Protein AF-A0AAF0PVW4-F1 (afdb_monomer)

Sequence (500 aa):
MEEKDDIAKDVTELIGNTPMVYLNKTVKGCAAQIAAKLETMEPCASVKDRIAYSMIKDAEDKGLITPGKSILLEVTSGNTGIGLAFVAAARGYKLVIVMPSSYSLERRIVLKALGAELYITDPAKGLDGLLQKAQEILDRTPNSHFFRQFENPANPKIHYETTGPEIWNCTGGKVDIFIAGIGTGGTVTGAGRFLKEKNPEIKVYGIEPAENAILNGGKLGPHKIQGIGAGFIPAVLDQSILDGVLQVSSDEAIEMTKLLALKEGLLVGISSGAAAAAAIQVAKKPENAGKLIAVIFPSFGERYLSTVLFDSIREELIGNTPMVYLNKIVEGCAAQIAAKLEYMQPSASVKDRIAYSMIKDAEDKGLITPGKSVLLDVTSGNTGIGLAFIAAARGYKLMIVMPSSYSLERRIVLKALGAELYITDPAKGSDGVLQKVQEILDRTPNCHFLHQFENLANPKIHYETTGPEIWKSTRGKVDIFIAGIGTGGTVTGAGRRIQK

Mean predicted aligned error: 7.69 Å

Structure (mmCIF, N/CA/C/O backbone):
data_AF-A0AAF0PVW4-F1
#
_entry.id   AF-A0AAF0PVW4-F1
#
loop_
_atom_site.group_PDB
_atom_site.id
_atom_site.type_symbol
_atom_site.label_atom_id
_atom_site.label_alt_id
_atom_site.label_comp_id
_atom_site.label_asym_id
_atom_site.label_entity_id
_atom_site.label_seq_id
_atom_site.pdbx_PDB_ins_code
_atom_site.Cartn_x
_atom_site.Cartn_y
_atom_site.Cartn_z
_atom_site.occupancy
_atom_site.B_iso_or_equiv
_atom_site.auth_seq_id
_atom_site.auth_comp_id
_atom_site.auth_asym_id
_atom_site.auth_atom_id
_atom_site.pdbx_PDB_model_num
ATOM 1 N N . MET A 1 1 ? -35.252 -29.754 5.146 1.00 48.16 1 MET A N 1
ATOM 2 C CA . MET A 1 1 ? -34.112 -28.864 4.863 1.00 48.16 1 MET A CA 1
ATOM 3 C C . MET A 1 1 ? -33.188 -29.675 3.991 1.00 48.16 1 MET A C 1
ATOM 5 O O . MET A 1 1 ? -32.652 -30.649 4.495 1.00 48.16 1 MET A O 1
ATOM 9 N N . GLU A 1 2 ? -33.122 -29.393 2.692 1.00 46.44 2 GLU A N 1
ATOM 10 C CA . GLU A 1 2 ? -32.058 -29.981 1.872 1.00 46.44 2 GLU A CA 1
ATOM 11 C C . GLU A 1 2 ? -30.725 -29.515 2.465 1.00 46.44 2 GLU A C 1
ATOM 13 O O . GLU A 1 2 ? -30.554 -28.319 2.716 1.00 46.44 2 GLU A O 1
ATOM 18 N N . GLU A 1 3 ? -29.841 -30.462 2.786 1.00 56.12 3 GLU A N 1
ATOM 19 C CA . GLU A 1 3 ? -28.469 -30.180 3.201 1.00 56.12 3 GLU A CA 1
ATOM 20 C C . GLU A 1 3 ? -27.805 -29.389 2.075 1.00 56.12 3 GLU A C 1
ATOM 22 O O . GLU A 1 3 ? -27.509 -29.916 1.004 1.00 56.12 3 GLU A O 1
ATOM 27 N N . LYS A 1 4 ? -27.657 -28.082 2.283 1.00 63.22 4 LYS A N 1
ATOM 28 C CA . LYS A 1 4 ? -26.935 -27.223 1.357 1.00 63.22 4 LYS A CA 1
ATOM 29 C C . LYS A 1 4 ? -25.453 -27.490 1.598 1.00 63.22 4 LYS A C 1
ATOM 31 O O . LYS A 1 4 ? -24.971 -27.227 2.696 1.00 63.22 4 LYS A O 1
ATOM 36 N N . ASP A 1 5 ? -24.781 -28.054 0.602 1.00 77.31 5 ASP A N 1
ATOM 37 C CA . ASP A 1 5 ? -23.330 -28.243 0.607 1.00 77.31 5 ASP A CA 1
ATOM 38 C C . ASP A 1 5 ? -22.642 -26.895 0.912 1.00 77.31 5 ASP A C 1
ATOM 40 O O . ASP A 1 5 ? -22.935 -25.894 0.253 1.00 77.31 5 ASP A O 1
ATOM 44 N N . ASP A 1 6 ? -21.799 -26.853 1.949 1.00 85.94 6 ASP A N 1
ATOM 45 C CA . ASP A 1 6 ? -21.099 -25.642 2.429 1.00 85.94 6 ASP A CA 1
ATOM 46 C C . ASP A 1 6 ? -19.768 -25.417 1.679 1.00 85.94 6 ASP A C 1
ATOM 48 O O . ASP A 1 6 ? -18.916 -24.619 2.071 1.00 85.94 6 ASP A O 1
ATOM 52 N N . ILE A 1 7 ? -19.561 -26.158 0.587 1.00 91.56 7 ILE A N 1
ATOM 53 C CA . ILE A 1 7 ? -18.400 -26.047 -0.291 1.00 91.56 7 ILE A CA 1
ATOM 54 C C . ILE A 1 7 ? -18.704 -25.041 -1.408 1.00 91.56 7 ILE A C 1
ATOM 56 O O . ILE A 1 7 ? -19.622 -25.225 -2.209 1.00 91.56 7 ILE A O 1
ATOM 60 N N . ALA A 1 8 ? -17.891 -23.986 -1.490 1.00 94.19 8 ALA A N 1
ATOM 61 C CA . ALA A 1 8 ? -17.968 -22.994 -2.561 1.00 94.19 8 ALA A CA 1
ATOM 62 C C . ALA A 1 8 ? -17.687 -23.635 -3.934 1.00 94.19 8 ALA A C 1
ATOM 64 O O . ALA A 1 8 ? -16.726 -24.393 -4.091 1.00 94.19 8 ALA A O 1
ATOM 65 N N . LYS A 1 9 ? -18.490 -23.296 -4.948 1.00 93.62 9 LYS A N 1
ATOM 66 C CA . LYS A 1 9 ? -18.364 -23.844 -6.313 1.00 93.62 9 LYS A CA 1
ATOM 67 C C . LYS A 1 9 ? -17.103 -23.375 -7.024 1.00 93.62 9 LYS A C 1
ATOM 69 O O . LYS A 1 9 ? -16.521 -24.113 -7.816 1.00 93.62 9 LYS A O 1
ATOM 74 N N . ASP A 1 10 ? -16.709 -22.136 -6.762 1.00 95.12 10 ASP A N 1
ATOM 75 C CA . ASP A 1 10 ? -15.475 -21.535 -7.244 1.00 95.12 10 ASP A CA 1
ATOM 76 C C . ASP A 1 10 ? -15.001 -20.429 -6.285 1.00 95.12 10 ASP A C 1
ATOM 78 O O . ASP A 1 10 ? -15.661 -20.088 -5.302 1.00 95.12 10 ASP A O 1
ATOM 82 N N . VAL A 1 11 ? -13.832 -19.854 -6.575 1.00 97.00 11 VAL A N 1
ATOM 83 C CA . VAL A 1 11 ? -13.199 -18.819 -5.741 1.00 97.00 11 VAL A CA 1
ATOM 84 C C . VAL A 1 11 ? -14.038 -17.542 -5.602 1.00 97.00 11 VAL A C 1
ATOM 86 O O . VAL A 1 11 ? -13.854 -16.794 -4.646 1.00 97.00 11 VAL A O 1
ATOM 89 N N . THR A 1 12 ? -14.961 -17.264 -6.527 1.00 97.25 12 THR A N 1
ATOM 90 C CA . THR A 1 12 ? -15.791 -16.054 -6.485 1.00 97.25 12 THR A CA 1
ATOM 91 C C . THR A 1 12 ? -16.881 -16.123 -5.418 1.00 97.25 12 THR A C 1
ATOM 93 O O . THR A 1 12 ? -17.290 -15.079 -4.916 1.00 97.25 12 THR A O 1
ATOM 96 N N . GLU A 1 13 ? -17.289 -17.325 -4.997 1.00 96.75 13 GLU A N 1
ATOM 97 C CA . GLU A 1 13 ? -18.210 -17.522 -3.865 1.00 96.75 13 GLU A CA 1
ATOM 98 C C . GLU A 1 13 ? -17.529 -17.314 -2.495 1.00 96.75 13 GLU A C 1
ATOM 100 O O . GLU A 1 13 ? -18.218 -17.182 -1.486 1.00 96.75 13 GLU A O 1
ATOM 105 N N . LEU A 1 14 ? -16.192 -17.219 -2.452 1.00 97.50 14 LEU A N 1
ATOM 106 C CA . LEU A 1 14 ? -15.420 -16.892 -1.242 1.00 97.50 14 LEU A CA 1
ATOM 107 C C . LEU A 1 14 ? -15.272 -15.378 -1.006 1.00 97.50 14 LEU A C 1
ATOM 109 O O . LEU A 1 14 ? -14.662 -14.971 -0.020 1.00 97.50 14 LEU A O 1
ATOM 113 N N . ILE A 1 15 ? -15.772 -14.545 -1.923 1.00 98.69 15 ILE A N 1
ATOM 114 C CA . ILE A 1 15 ? -15.684 -13.085 -1.826 1.00 98.69 15 ILE A CA 1
ATOM 115 C C . ILE A 1 15 ? -16.695 -12.574 -0.800 1.00 98.69 15 ILE A C 1
ATOM 117 O O . ILE A 1 15 ? -17.881 -12.904 -0.839 1.00 98.69 15 ILE A O 1
ATOM 121 N N . GLY A 1 16 ? -16.243 -11.677 0.065 1.00 98.25 16 GLY A N 1
ATOM 122 C CA . GLY A 1 16 ? -17.046 -11.084 1.117 1.00 98.25 16 GLY A CA 1
ATOM 123 C C . GLY A 1 16 ? -17.152 -11.937 2.372 1.00 98.25 16 GLY A C 1
ATOM 124 O O . GLY A 1 16 ? -16.291 -12.760 2.659 1.00 98.25 16 GLY A O 1
ATOM 125 N N . ASN A 1 17 ? -18.169 -11.658 3.197 1.00 97.69 17 ASN A N 1
ATOM 126 C CA . ASN A 1 17 ? -18.320 -12.261 4.530 1.00 97.69 17 ASN A CA 1
ATOM 127 C C . ASN A 1 17 ? -17.049 -12.168 5.397 1.00 97.69 17 ASN A C 1
ATOM 129 O O . ASN A 1 17 ? -16.787 -13.014 6.252 1.00 97.69 17 ASN A O 1
ATOM 133 N N . THR A 1 18 ? -16.253 -11.116 5.194 1.00 98.62 18 THR A N 1
ATOM 134 C CA . THR A 1 18 ? -14.984 -10.935 5.900 1.00 98.62 18 THR A CA 1
ATOM 135 C C . THR A 1 18 ? -15.221 -10.700 7.397 1.00 98.62 18 THR A C 1
ATOM 137 O O . THR A 1 18 ? -16.237 -10.117 7.787 1.00 98.62 18 THR A O 1
ATOM 140 N N . PRO A 1 19 ? -14.310 -11.109 8.287 1.00 98.44 19 PRO A N 1
ATOM 141 C CA . PRO A 1 19 ? -14.515 -10.919 9.716 1.00 98.44 19 PRO A CA 1
ATOM 142 C C . PRO A 1 19 ? -14.354 -9.452 10.142 1.00 98.44 19 PRO A C 1
ATOM 144 O O . PRO A 1 19 ? -13.760 -8.621 9.446 1.00 98.44 19 PRO A O 1
ATOM 147 N N . MET A 1 20 ? -14.862 -9.148 11.337 1.00 98.81 20 MET A N 1
ATOM 148 C CA . MET A 1 20 ? -14.534 -7.927 12.071 1.00 98.81 20 MET A CA 1
ATOM 149 C C . MET A 1 20 ? -13.738 -8.266 13.329 1.00 98.81 20 MET A C 1
ATOM 151 O O . MET A 1 20 ? -13.981 -9.292 13.962 1.00 98.81 20 MET A O 1
ATOM 155 N N . VAL A 1 21 ? -12.813 -7.390 13.715 1.00 98.69 21 VAL A N 1
ATOM 156 C CA . VAL A 1 21 ? -12.017 -7.544 14.939 1.00 98.69 21 VAL A CA 1
ATOM 157 C C . VAL A 1 21 ? -11.934 -6.226 15.699 1.00 98.69 21 VAL A C 1
ATOM 159 O O . VAL A 1 21 ? -11.750 -5.169 15.098 1.00 98.69 21 VAL A O 1
ATOM 162 N N . TYR A 1 22 ? -12.059 -6.271 17.024 1.00 98.75 22 TYR A N 1
ATOM 163 C CA . TYR A 1 22 ? -11.809 -5.098 17.860 1.00 98.75 22 TYR A CA 1
ATOM 164 C C . TYR A 1 22 ? -10.319 -4.759 17.889 1.00 98.75 22 TYR A C 1
ATOM 166 O O . TYR A 1 22 ? -9.479 -5.645 18.050 1.00 98.75 22 TYR A O 1
ATOM 174 N N . LEU A 1 23 ? -9.998 -3.470 17.790 1.00 98.12 23 LEU A N 1
ATOM 175 C CA . LEU A 1 23 ? -8.666 -2.968 18.119 1.00 98.12 23 LEU A CA 1
ATOM 176 C C . LEU A 1 23 ? -8.565 -2.797 19.638 1.00 98.12 23 LEU A C 1
ATOM 178 O O . LEU A 1 23 ? -9.507 -2.309 20.260 1.00 98.12 23 LEU A O 1
ATOM 182 N N . ASN A 1 24 ? -7.436 -3.178 20.241 1.00 96.31 24 ASN A N 1
ATOM 183 C CA . ASN A 1 24 ? -7.300 -3.220 21.701 1.00 96.31 24 ASN A CA 1
ATOM 184 C C . ASN A 1 24 ? -6.168 -2.325 22.218 1.00 96.31 24 ASN A C 1
ATOM 186 O O . ASN A 1 24 ? -6.385 -1.394 22.994 1.00 96.31 24 ASN A O 1
ATOM 190 N N . LYS A 1 25 ? -4.927 -2.594 21.807 1.00 93.50 25 LYS A N 1
ATOM 191 C CA . LYS A 1 25 ? -3.727 -1.944 22.363 1.00 93.50 25 LYS A CA 1
ATOM 192 C C . LYS A 1 25 ? -3.421 -0.597 21.708 1.00 93.50 25 LYS A C 1
ATOM 194 O O . LYS A 1 25 ? -2.857 0.287 22.352 1.00 93.50 25 LYS A O 1
ATOM 199 N N . THR A 1 26 ? -3.762 -0.439 20.436 1.00 92.56 26 THR A N 1
ATOM 200 C CA . THR A 1 26 ? -3.590 0.793 19.649 1.00 92.56 26 THR A CA 1
ATOM 201 C C . THR A 1 26 ? -4.604 1.870 20.027 1.00 92.56 26 THR A C 1
ATOM 203 O O . THR A 1 26 ? -4.312 3.052 19.877 1.00 92.56 26 THR A O 1
ATOM 206 N N . VAL A 1 27 ? -5.743 1.479 20.605 1.00 94.50 27 VAL A N 1
ATOM 207 C CA . VAL A 1 27 ? -6.848 2.380 20.973 1.00 94.50 27 VAL A CA 1
ATOM 208 C C . VAL A 1 27 ? -6.885 2.734 22.462 1.00 94.50 27 VAL A C 1
ATOM 210 O O . VAL A 1 27 ? -7.862 3.311 22.938 1.00 94.50 27 VAL A O 1
ATOM 213 N N . LYS A 1 28 ? -5.829 2.425 23.228 1.00 90.38 28 LYS A N 1
ATOM 214 C CA . LYS A 1 28 ? -5.763 2.762 24.659 1.00 90.38 28 LYS A CA 1
ATOM 215 C C . LYS A 1 28 ? -5.989 4.268 24.865 1.00 90.38 28 LYS A C 1
ATOM 217 O O . LYS A 1 28 ? -5.256 5.088 24.317 1.00 90.38 28 LYS A O 1
ATOM 222 N N . GLY A 1 29 ? -6.985 4.617 25.681 1.00 91.56 29 GLY A N 1
ATOM 223 C CA . GLY A 1 29 ? -7.382 6.005 25.945 1.00 91.56 29 GLY A CA 1
ATOM 224 C C . GLY A 1 29 ? -8.456 6.563 25.003 1.00 91.56 29 GLY A C 1
ATOM 225 O O . GLY A 1 29 ? -8.789 7.738 25.115 1.00 91.56 29 GLY A O 1
ATOM 226 N N . CYS A 1 30 ? -9.003 5.756 24.091 1.00 96.12 30 CYS A N 1
ATOM 227 C CA . CYS A 1 30 ? -10.203 6.124 23.341 1.00 96.12 30 CYS A CA 1
ATOM 228 C C . CYS A 1 30 ? -11.457 5.984 24.215 1.00 96.12 30 CYS A C 1
ATOM 230 O O . CYS A 1 30 ? -11.536 5.096 25.063 1.00 96.12 30 CYS A O 1
ATOM 232 N N . ALA A 1 31 ? -12.435 6.857 23.982 1.00 95.38 31 ALA A N 1
ATOM 233 C CA . ALA A 1 31 ? -13.737 6.826 24.639 1.00 95.38 31 ALA A CA 1
ATOM 234 C C . ALA A 1 31 ? -14.726 5.882 23.923 1.00 95.38 31 ALA A C 1
ATOM 236 O O . ALA A 1 31 ? -15.637 5.349 24.558 1.00 95.38 31 ALA A O 1
ATOM 237 N N . ALA A 1 32 ? -14.533 5.661 22.618 1.00 98.00 32 ALA A N 1
ATOM 238 C CA . ALA A 1 32 ? -15.310 4.740 21.788 1.00 98.00 32 ALA A CA 1
ATOM 239 C C . ALA A 1 32 ? -14.560 3.422 21.524 1.00 98.00 32 ALA A C 1
ATOM 241 O O . ALA A 1 32 ? -13.326 3.389 21.484 1.00 98.00 32 ALA A O 1
ATOM 242 N N . GLN A 1 33 ? -15.311 2.349 21.269 1.00 98.44 33 GLN A N 1
ATOM 243 C CA . GLN A 1 33 ? -14.775 1.090 20.751 1.00 98.44 33 GLN A CA 1
ATOM 244 C C . GLN A 1 33 ? -14.543 1.192 19.240 1.00 98.44 33 GLN A C 1
ATOM 246 O O . GLN A 1 33 ? -15.315 1.834 18.530 1.00 98.44 33 GLN A O 1
ATOM 251 N N . ILE A 1 34 ? -13.501 0.528 18.735 1.00 98.81 34 ILE A N 1
ATOM 252 C CA . ILE A 1 34 ? -13.192 0.484 17.301 1.00 98.81 34 ILE A CA 1
ATOM 253 C C . ILE A 1 34 ? -13.131 -0.972 16.846 1.00 98.81 34 ILE A C 1
ATOM 255 O O . ILE A 1 34 ? -12.345 -1.754 17.382 1.00 98.81 34 ILE A O 1
ATOM 259 N N . ALA A 1 35 ? -13.932 -1.318 15.842 1.00 98.81 35 ALA A N 1
ATOM 260 C CA . ALA A 1 35 ? -13.930 -2.616 15.184 1.00 98.81 35 ALA A CA 1
ATOM 261 C C . ALA A 1 35 ? -13.524 -2.465 13.711 1.00 98.81 35 ALA A C 1
ATOM 263 O O . ALA A 1 35 ? -14.158 -1.747 12.936 1.00 98.81 35 ALA A O 1
ATOM 264 N N . ALA A 1 36 ? -12.455 -3.151 13.317 1.00 98.81 36 ALA A N 1
ATOM 265 C CA . ALA A 1 36 ? -11.952 -3.161 11.954 1.00 98.81 36 ALA A CA 1
ATOM 266 C C . ALA A 1 36 ? -12.635 -4.258 11.129 1.00 98.81 36 ALA A C 1
ATOM 268 O O . ALA A 1 36 ? -12.636 -5.420 11.528 1.00 98.81 36 ALA A O 1
ATOM 269 N N . LYS A 1 37 ? -13.178 -3.898 9.966 1.00 98.94 37 LYS A N 1
ATOM 270 C CA . LYS A 1 37 ? -13.676 -4.812 8.932 1.00 98.94 37 LYS A CA 1
ATOM 271 C C . LYS A 1 37 ? -12.512 -5.250 8.045 1.00 98.94 37 LYS A C 1
ATOM 273 O O . LYS A 1 37 ? -11.917 -4.420 7.349 1.00 98.94 37 LYS A O 1
ATOM 278 N N . LEU A 1 38 ? -12.164 -6.535 8.108 1.00 98.75 38 LEU A N 1
ATOM 279 C CA . LEU A 1 38 ? -10.924 -7.079 7.554 1.00 98.75 38 LEU A CA 1
ATOM 280 C C . LEU A 1 38 ? -11.071 -7.496 6.089 1.00 98.75 38 LEU A C 1
ATOM 282 O O . LEU A 1 38 ? -10.969 -8.668 5.738 1.00 98.75 38 LEU A O 1
ATOM 286 N N . GLU A 1 39 ? -11.191 -6.511 5.203 1.00 98.88 39 GLU A N 1
ATOM 287 C CA . GLU A 1 39 ? -11.110 -6.725 3.747 1.00 98.88 39 GLU A CA 1
ATOM 288 C C . GLU A 1 39 ? -9.719 -7.212 3.294 1.00 98.88 39 GLU A C 1
ATOM 290 O O . GLU A 1 39 ? -9.500 -7.562 2.138 1.00 98.88 39 GLU A O 1
ATOM 295 N N . THR A 1 40 ? -8.759 -7.263 4.218 1.00 96.81 40 THR A N 1
ATOM 296 C CA . THR A 1 40 ? -7.476 -7.951 4.056 1.00 96.81 40 THR A CA 1
ATOM 297 C C . THR A 1 40 ? -7.621 -9.466 3.910 1.00 96.81 40 THR A C 1
ATOM 299 O O . THR A 1 40 ? -6.674 -10.096 3.456 1.00 96.81 40 THR A O 1
ATOM 302 N N . MET A 1 41 ? -8.758 -10.035 4.323 1.00 98.06 41 MET A N 1
ATOM 303 C CA . MET A 1 41 ? -9.053 -11.474 4.298 1.00 98.06 41 MET A CA 1
ATOM 304 C C . MET A 1 41 ? -9.965 -11.890 3.136 1.00 98.06 41 MET A C 1
ATOM 306 O O . MET A 1 41 ? -10.454 -13.012 3.119 1.00 98.06 41 MET A O 1
ATOM 310 N N . GLU A 1 42 ? -10.186 -11.001 2.168 1.00 98.75 42 GLU A N 1
ATOM 311 C CA . GLU A 1 42 ? -10.743 -11.390 0.868 1.00 98.75 42 GLU A CA 1
ATOM 312 C C . GLU A 1 42 ? -9.817 -12.411 0.157 1.00 98.75 42 GLU A C 1
ATOM 314 O O . GLU A 1 42 ? -8.621 -12.459 0.474 1.00 98.75 42 GLU A O 1
ATOM 319 N N . PRO A 1 43 ? -10.301 -13.209 -0.817 1.00 97.81 43 PRO A N 1
ATOM 320 C CA . PRO A 1 43 ? -9.519 -14.283 -1.451 1.00 97.81 43 PRO A CA 1
ATOM 321 C C . PRO A 1 43 ? -8.185 -13.831 -2.065 1.00 97.81 43 PRO A C 1
ATOM 323 O O . PRO A 1 43 ? -7.164 -14.507 -1.954 1.00 97.81 43 PRO A O 1
ATOM 326 N N . CYS A 1 44 ? -8.178 -12.656 -2.687 1.00 97.19 44 CYS A N 1
ATOM 327 C CA . CYS A 1 44 ? -7.009 -11.946 -3.191 1.00 97.19 44 CYS A CA 1
ATOM 328 C C . CYS A 1 44 ? -6.673 -10.731 -2.312 1.00 97.19 44 CYS A C 1
ATOM 330 O O . CYS A 1 44 ? -6.113 -9.734 -2.782 1.00 97.19 44 CYS A O 1
ATOM 332 N N . ALA A 1 45 ? -6.931 -10.836 -1.010 1.00 97.88 45 ALA A N 1
ATOM 333 C CA . ALA A 1 45 ? -6.385 -10.011 0.060 1.00 97.88 45 ALA A CA 1
ATOM 334 C C . ALA A 1 45 ? -6.658 -8.498 -0.052 1.00 97.88 45 ALA A C 1
ATOM 336 O O . ALA A 1 45 ? -5.845 -7.673 0.397 1.00 97.88 45 ALA A O 1
ATOM 337 N N . SER A 1 46 ? -7.775 -8.105 -0.677 1.00 98.62 46 SER A N 1
ATOM 338 C CA . SER A 1 46 ? -8.239 -6.717 -0.652 1.00 98.62 46 SER A CA 1
ATOM 339 C C . SER A 1 46 ? -9.726 -6.533 -0.948 1.00 98.62 46 SER A C 1
ATOM 341 O O . SER A 1 46 ? -10.302 -7.261 -1.746 1.00 98.62 46 SER A O 1
ATOM 343 N N . VAL A 1 47 ? -10.276 -5.405 -0.488 1.00 98.75 47 VAL A N 1
ATOM 344 C CA . VAL A 1 47 ? -11.651 -4.925 -0.754 1.00 98.75 47 VAL A CA 1
ATOM 345 C C . VAL A 1 47 ? -12.035 -4.882 -2.241 1.00 98.75 47 VAL A C 1
ATOM 347 O O . VAL A 1 47 ? -13.207 -4.777 -2.595 1.00 98.75 47 VAL A O 1
ATOM 350 N N . LYS A 1 48 ? -11.047 -4.888 -3.144 1.00 98.62 48 LYS A N 1
ATOM 351 C CA . LYS A 1 48 ? -11.282 -4.783 -4.586 1.00 98.62 48 LYS A CA 1
ATOM 352 C C . LYS A 1 48 ? -11.802 -6.071 -5.213 1.00 98.62 48 LYS A C 1
ATOM 354 O O . LYS A 1 48 ? -12.355 -5.996 -6.306 1.00 98.62 48 LYS A O 1
ATOM 359 N N . ASP A 1 49 ? -11.709 -7.189 -4.508 1.00 98.81 49 ASP A N 1
ATOM 360 C CA . ASP A 1 49 ? -12.253 -8.472 -4.946 1.00 98.81 49 ASP A CA 1
ATOM 361 C C . ASP A 1 49 ? -13.773 -8.364 -5.134 1.00 98.81 49 ASP A C 1
ATOM 363 O O . ASP A 1 49 ? -14.304 -8.757 -6.173 1.00 98.81 49 ASP A O 1
ATOM 367 N N . ARG A 1 50 ? -14.448 -7.665 -4.209 1.00 98.81 50 ARG A N 1
ATOM 368 C CA . ARG A 1 50 ? -15.883 -7.355 -4.284 1.00 98.81 50 ARG A CA 1
ATOM 369 C C . ARG A 1 50 ? -16.266 -6.610 -5.553 1.00 98.81 50 ARG A C 1
ATOM 371 O O . ARG A 1 50 ? -17.206 -7.003 -6.236 1.00 98.81 50 ARG A O 1
ATOM 378 N N . ILE A 1 51 ? -15.553 -5.526 -5.869 1.00 98.62 51 ILE A N 1
ATOM 379 C CA . ILE A 1 51 ? -15.929 -4.669 -7.002 1.00 98.62 51 ILE A CA 1
ATOM 380 C C . ILE A 1 51 ? -15.537 -5.300 -8.335 1.00 98.62 51 ILE A C 1
ATOM 382 O O . ILE A 1 51 ? -16.214 -5.095 -9.333 1.00 98.62 51 ILE A O 1
ATOM 386 N N . ALA A 1 52 ? -14.454 -6.079 -8.365 1.00 98.69 52 ALA A N 1
ATOM 387 C CA . ALA A 1 52 ? -14.083 -6.837 -9.549 1.00 98.69 52 ALA A CA 1
ATOM 388 C C . ALA A 1 52 ? -15.174 -7.852 -9.899 1.00 98.69 52 ALA A C 1
ATOM 390 O O . ALA A 1 52 ? -15.645 -7.886 -11.036 1.00 98.69 52 ALA A O 1
ATOM 391 N N . TYR A 1 53 ? -15.623 -8.611 -8.897 1.00 98.81 53 TYR A N 1
ATOM 392 C CA . TYR A 1 53 ? -16.741 -9.530 -9.035 1.00 98.81 53 TYR A CA 1
ATOM 393 C C . TYR A 1 53 ? -18.022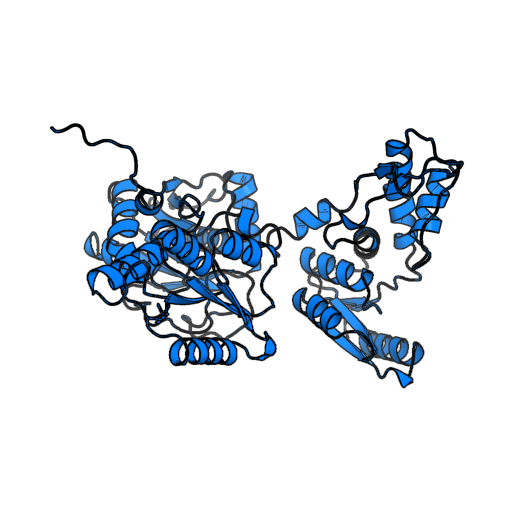 -8.820 -9.462 1.00 98.81 53 TYR A C 1
ATOM 395 O O . TYR A 1 53 ? -18.647 -9.225 -10.440 1.00 98.81 53 TYR A O 1
ATOM 403 N N . SER A 1 54 ? -18.403 -7.742 -8.772 1.00 98.81 54 SER A N 1
ATOM 404 C CA . SER A 1 54 ? -19.679 -7.081 -9.033 1.00 98.81 54 SER A CA 1
ATOM 405 C C . SER A 1 54 ? -19.737 -6.408 -10.397 1.00 98.81 54 SER A C 1
ATOM 407 O O . SER A 1 54 ? -20.772 -6.481 -11.048 1.00 98.81 54 SER A O 1
ATOM 409 N N . MET A 1 55 ? -18.646 -5.792 -10.862 1.00 98.81 55 M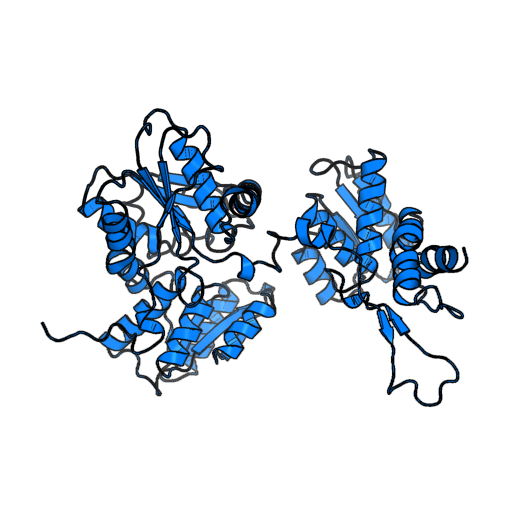ET A N 1
ATOM 410 C CA . MET A 1 55 ? -18.598 -5.167 -12.185 1.00 98.81 55 MET A CA 1
ATOM 411 C C . MET A 1 55 ? -18.669 -6.210 -13.307 1.00 98.81 55 MET A C 1
ATOM 413 O O . MET A 1 55 ? -19.378 -5.985 -14.286 1.00 98.81 55 MET A O 1
ATOM 417 N N . ILE A 1 56 ? -17.985 -7.354 -13.161 1.00 98.81 56 ILE A N 1
ATOM 418 C CA . ILE A 1 56 ? -18.081 -8.467 -14.120 1.00 98.81 56 ILE A CA 1
ATOM 419 C C . ILE A 1 56 ? -19.499 -9.041 -14.109 1.00 98.81 56 ILE A C 1
ATOM 421 O O . ILE A 1 56 ? -20.133 -9.115 -15.158 1.00 98.81 56 ILE A O 1
ATOM 425 N N . LYS A 1 57 ? -20.032 -9.372 -12.929 1.00 98.56 57 LYS A N 1
ATOM 426 C CA . LYS A 1 57 ? -21.372 -9.947 -12.795 1.00 98.56 57 LYS A CA 1
ATOM 427 C C . LYS A 1 57 ? -22.460 -9.011 -13.335 1.00 98.56 57 LYS A C 1
ATOM 429 O O . LYS A 1 57 ? -23.343 -9.458 -14.053 1.00 98.56 57 LYS A O 1
ATOM 434 N N . ASP A 1 58 ? -22.399 -7.717 -13.027 1.00 98.69 58 ASP A N 1
ATOM 435 C CA . ASP A 1 58 ? -23.367 -6.732 -13.528 1.00 98.69 58 ASP A CA 1
ATOM 436 C C . ASP A 1 58 ? -23.327 -6.622 -15.062 1.00 98.69 58 ASP A C 1
ATOM 438 O O . ASP A 1 58 ? -24.374 -6.543 -15.705 1.00 98.69 58 ASP A O 1
ATOM 442 N N . ALA A 1 59 ? -22.136 -6.670 -15.663 1.00 98.62 59 ALA A N 1
ATOM 443 C CA . ALA A 1 59 ? -21.989 -6.673 -17.114 1.00 98.62 59 ALA A CA 1
ATOM 444 C C . ALA A 1 59 ? -22.491 -7.984 -17.756 1.00 98.62 59 ALA A C 1
ATOM 446 O O . ALA A 1 59 ? -23.071 -7.937 -18.842 1.00 98.62 59 ALA A O 1
ATOM 447 N N . GLU A 1 60 ? -22.314 -9.132 -17.094 1.00 98.50 60 GLU A N 1
ATOM 448 C CA . GLU A 1 60 ? -22.875 -10.427 -17.512 1.00 98.50 60 GLU A CA 1
ATOM 449 C C . GLU A 1 60 ? -24.401 -10.435 -17.451 1.00 98.50 60 GLU A C 1
ATOM 451 O O . GLU A 1 60 ? -25.051 -10.768 -18.440 1.00 98.50 60 GLU A O 1
ATOM 456 N N . ASP A 1 61 ? -24.975 -10.011 -16.323 1.00 98.31 61 ASP A N 1
ATOM 457 C CA . ASP A 1 61 ? -26.424 -9.961 -16.107 1.00 98.31 61 ASP A CA 1
ATOM 458 C C . ASP A 1 61 ? -27.112 -9.049 -17.147 1.00 98.31 61 ASP A C 1
ATOM 460 O O . ASP A 1 61 ? -28.250 -9.294 -17.548 1.00 98.31 61 ASP A O 1
ATOM 464 N N . LYS A 1 62 ? -26.413 -8.006 -17.618 1.00 98.38 62 LYS A N 1
ATOM 465 C CA . LYS A 1 62 ? -26.873 -7.089 -18.678 1.00 98.38 62 LYS A CA 1
ATOM 466 C C . LYS A 1 62 ? -26.573 -7.577 -20.101 1.00 98.38 62 LYS A C 1
ATOM 468 O O . LYS A 1 62 ? -26.915 -6.882 -21.057 1.00 98.38 62 LYS A O 1
ATOM 473 N N . GLY A 1 63 ? -25.909 -8.722 -20.265 1.00 98.00 63 GLY A N 1
ATOM 474 C CA . GLY A 1 63 ? -25.510 -9.265 -21.566 1.00 98.00 63 GLY A CA 1
ATOM 475 C C . GLY A 1 63 ? -24.448 -8.439 -22.305 1.00 98.00 63 GLY A C 1
ATOM 476 O O . GLY A 1 63 ? -24.308 -8.571 -23.520 1.00 98.00 63 GLY A O 1
ATOM 477 N N . LEU A 1 64 ? -23.709 -7.572 -21.602 1.00 98.12 64 LEU A N 1
ATOM 478 C CA . LEU A 1 64 ? -22.667 -6.711 -22.182 1.00 98.12 64 LEU A CA 1
ATOM 479 C C . LEU A 1 64 ? -21.360 -7.468 -22.430 1.00 98.12 64 LEU A C 1
ATOM 481 O O . LEU A 1 64 ? -20.577 -7.083 -23.301 1.00 98.12 64 LEU A O 1
ATOM 485 N N . ILE A 1 65 ? -21.119 -8.524 -21.653 1.00 98.62 65 ILE A N 1
ATOM 486 C CA . ILE A 1 65 ? -19.958 -9.399 -21.789 1.00 98.62 65 ILE A CA 1
ATOM 487 C C . ILE A 1 65 ? -20.373 -10.869 -21.796 1.00 98.62 65 ILE A C 1
ATOM 489 O O . ILE A 1 65 ? -21.432 -11.242 -21.298 1.00 98.62 65 ILE A O 1
ATOM 493 N N . THR A 1 66 ? -19.544 -11.713 -22.406 1.00 98.38 66 THR A N 1
ATOM 494 C CA . THR A 1 66 ? -19.760 -13.162 -22.468 1.00 98.38 66 THR A CA 1
ATOM 495 C C . THR A 1 66 ? -18.426 -13.897 -22.311 1.00 98.38 66 THR A C 1
ATOM 497 O O . THR A 1 66 ? -17.471 -13.535 -23.017 1.00 98.38 66 THR A O 1
ATOM 500 N N . PRO A 1 67 ? -18.337 -14.931 -21.449 1.00 98.00 67 PRO A N 1
ATOM 501 C CA . PRO A 1 67 ? -17.124 -15.732 -21.289 1.00 98.00 67 PRO A CA 1
ATOM 502 C C . PRO A 1 67 ? -16.627 -16.304 -22.619 1.00 98.00 67 PRO A C 1
ATOM 504 O O . PRO A 1 67 ? -17.419 -16.621 -23.508 1.00 98.00 67 PRO A O 1
ATOM 507 N N . GLY A 1 68 ? -15.309 -16.406 -22.793 1.00 97.12 68 GLY A N 1
ATOM 508 C CA . GLY A 1 68 ? -14.687 -16.901 -24.029 1.00 97.12 68 GLY A CA 1
ATOM 509 C C . GLY A 1 68 ? -14.813 -15.989 -25.262 1.00 97.12 68 GLY A C 1
ATOM 510 O O . GLY A 1 68 ? -14.153 -16.251 -26.268 1.00 97.12 68 GLY A O 1
ATOM 511 N N . LYS A 1 69 ? -15.607 -14.908 -25.201 1.00 97.62 69 LYS A N 1
ATOM 512 C CA . LYS A 1 69 ? -15.810 -13.955 -26.307 1.00 97.62 69 LYS A CA 1
ATOM 513 C C . LYS A 1 69 ? -15.318 -12.551 -25.971 1.00 97.62 69 LYS A C 1
ATOM 515 O O . LYS A 1 69 ? -14.610 -11.946 -26.774 1.00 97.62 69 LYS A O 1
ATOM 520 N N . SER A 1 70 ? -15.728 -12.017 -24.825 1.00 98.38 70 SER A N 1
ATOM 521 C CA . SER A 1 70 ? -15.407 -10.646 -24.436 1.00 98.38 70 SER A CA 1
ATOM 522 C C . SER A 1 70 ? -13.994 -10.525 -23.880 1.00 98.38 70 SER A C 1
ATOM 524 O O . SER A 1 70 ? -13.476 -11.443 -23.241 1.00 98.38 70 SER A O 1
ATOM 526 N N . ILE A 1 71 ? -13.385 -9.363 -24.102 1.00 98.38 71 ILE A N 1
ATOM 527 C CA . ILE A 1 71 ? -12.073 -9.012 -23.556 1.00 98.38 71 ILE A CA 1
ATOM 528 C C . ILE A 1 71 ? -12.273 -7.892 -22.543 1.00 98.38 71 ILE A C 1
ATOM 530 O O . ILE A 1 71 ? -12.773 -6.817 -22.859 1.00 98.38 71 ILE A O 1
ATOM 534 N N . LEU A 1 72 ? -11.899 -8.145 -21.301 1.00 98.62 72 LEU A N 1
ATOM 535 C CA . LEU A 1 72 ? -12.050 -7.185 -20.223 1.00 98.62 72 LEU A CA 1
ATOM 536 C C . LEU A 1 72 ? -10.901 -6.181 -20.255 1.00 98.62 72 LEU A C 1
ATOM 538 O O . LEU A 1 72 ? -9.760 -6.559 -20.510 1.00 98.62 72 LEU A O 1
ATOM 542 N N . LEU A 1 73 ? -11.189 -4.914 -19.977 1.00 98.31 73 LEU A N 1
ATOM 543 C CA . LEU A 1 73 ? -10.202 -3.842 -19.941 1.00 98.31 73 LEU A CA 1
ATOM 544 C C . LEU A 1 73 ? -10.380 -3.000 -18.677 1.00 98.31 73 LEU A C 1
ATOM 546 O O . LEU A 1 73 ? -11.498 -2.631 -18.317 1.00 98.31 73 LEU A O 1
ATOM 550 N N . GLU A 1 74 ? -9.271 -2.646 -18.033 1.00 97.69 74 GLU A N 1
ATOM 551 C CA . GLU A 1 74 ? -9.249 -1.623 -16.985 1.00 97.69 74 GLU A CA 1
ATOM 552 C C . GLU A 1 74 ? -7.913 -0.862 -16.978 1.00 97.69 74 GLU A C 1
ATOM 554 O O . GLU A 1 74 ? -6.846 -1.411 -17.275 1.00 97.69 74 GLU A O 1
ATOM 559 N N . VAL A 1 75 ? -7.978 0.419 -16.611 1.00 94.94 75 VAL A N 1
ATOM 560 C CA . VAL A 1 75 ? -6.810 1.256 -16.339 1.00 94.94 75 VAL A CA 1
ATOM 561 C C . VAL A 1 75 ? -6.575 1.220 -14.842 1.00 94.94 75 VAL A C 1
ATOM 563 O O . VAL A 1 75 ? -7.243 1.890 -14.052 1.00 94.94 75 VAL A O 1
ATOM 566 N N . THR A 1 76 ? -5.631 0.391 -14.419 1.00 91.31 76 THR A N 1
ATOM 567 C CA . THR A 1 76 ? -5.329 0.260 -13.002 1.00 91.31 76 THR A CA 1
ATOM 568 C C . THR A 1 76 ? -3.980 -0.389 -12.779 1.00 91.31 76 THR A C 1
ATOM 570 O O . THR A 1 76 ? -3.441 -1.131 -13.590 1.00 91.31 76 THR A O 1
ATOM 573 N N . SER A 1 77 ? -3.438 -0.101 -11.617 1.00 73.19 77 SER A N 1
ATOM 574 C CA . SER A 1 77 ? -2.098 -0.469 -11.200 1.00 73.19 77 SER A CA 1
ATOM 575 C C . SER A 1 77 ? -2.053 -0.962 -9.753 1.00 73.19 77 SER A C 1
ATOM 577 O O . SER A 1 77 ? -0.986 -1.235 -9.200 1.00 73.19 77 SER A O 1
ATOM 579 N N . GLY A 1 78 ? -3.228 -1.046 -9.124 1.00 88.25 78 GLY A N 1
ATOM 580 C CA . GLY A 1 78 ? -3.409 -1.447 -7.740 1.00 88.25 78 GLY A CA 1
ATOM 581 C C . GLY A 1 78 ? -4.301 -2.675 -7.618 1.00 88.25 78 GLY A C 1
ATOM 582 O O . GLY A 1 78 ? -4.409 -3.502 -8.520 1.00 88.25 78 GLY A O 1
ATOM 583 N N . ASN A 1 79 ? -4.969 -2.766 -6.475 1.00 96.75 79 ASN A N 1
ATOM 584 C CA . ASN A 1 79 ? -5.757 -3.930 -6.084 1.00 96.75 79 ASN A CA 1
ATOM 585 C C . ASN A 1 79 ? -6.914 -4.260 -7.047 1.00 96.75 79 ASN A C 1
ATOM 587 O O . ASN A 1 79 ? -7.248 -5.429 -7.187 1.00 96.75 79 ASN A O 1
ATOM 591 N N . THR A 1 80 ? -7.478 -3.277 -7.760 1.00 97.44 80 THR A N 1
ATOM 592 C CA . THR A 1 80 ? -8.550 -3.516 -8.746 1.00 97.44 80 THR A CA 1
ATOM 593 C C . THR A 1 80 ? -8.091 -4.412 -9.890 1.00 97.44 80 THR A C 1
ATOM 595 O O . THR A 1 80 ? -8.844 -5.277 -10.315 1.00 97.44 80 THR A O 1
ATOM 598 N N . GLY A 1 81 ? -6.847 -4.261 -10.355 1.00 96.88 81 GLY A N 1
ATOM 599 C CA . GLY A 1 81 ? -6.316 -5.109 -11.422 1.00 96.88 81 GLY A CA 1
ATOM 600 C C . GLY A 1 81 ? -6.185 -6.561 -10.978 1.00 96.88 81 GLY A C 1
ATOM 601 O O . GLY A 1 81 ? -6.533 -7.459 -11.732 1.00 96.88 81 GLY A O 1
ATOM 602 N N . ILE A 1 82 ? -5.720 -6.786 -9.744 1.00 97.38 82 ILE A N 1
ATOM 603 C CA . ILE A 1 82 ? -5.582 -8.133 -9.168 1.00 97.38 82 ILE A CA 1
ATOM 604 C C . ILE A 1 82 ? -6.965 -8.761 -8.986 1.00 97.38 82 ILE A C 1
ATOM 606 O O . ILE A 1 82 ? -7.169 -9.893 -9.417 1.00 97.38 82 ILE A O 1
ATOM 610 N N . GLY A 1 83 ? -7.912 -7.997 -8.429 1.00 98.38 83 GLY A N 1
ATOM 611 C CA . GLY A 1 83 ? -9.307 -8.407 -8.288 1.00 98.38 83 GLY A CA 1
ATOM 612 C C . GLY A 1 83 ? -9.912 -8.844 -9.624 1.00 98.38 83 GLY A C 1
ATOM 613 O O . GLY A 1 83 ? -10.439 -9.944 -9.751 1.00 98.38 83 GLY A O 1
ATOM 614 N N . LEU A 1 84 ? -9.782 -8.006 -10.656 1.00 98.69 84 LEU A N 1
ATOM 615 C CA . LEU A 1 84 ? -10.276 -8.329 -11.995 1.00 98.69 84 LEU A CA 1
ATOM 616 C C . LEU A 1 84 ? -9.568 -9.551 -12.581 1.00 98.69 84 LEU A C 1
ATOM 618 O O . LEU A 1 84 ? -10.226 -10.365 -13.215 1.00 98.69 84 LEU A O 1
ATOM 622 N N . ALA A 1 85 ? -8.258 -9.700 -12.369 1.00 98.38 85 ALA A N 1
ATOM 623 C CA . ALA A 1 85 ? -7.484 -10.798 -12.940 1.00 98.38 85 ALA A CA 1
ATOM 624 C C . ALA A 1 85 ? -7.916 -12.163 -12.401 1.00 98.38 85 ALA A C 1
ATOM 626 O O . ALA A 1 85 ? -8.125 -13.076 -13.196 1.00 98.38 85 ALA A O 1
ATOM 627 N N . PHE A 1 86 ? -8.112 -12.310 -11.086 1.00 98.19 86 PHE A N 1
ATOM 628 C CA . PHE A 1 86 ? -8.520 -13.608 -10.542 1.00 98.19 86 PHE A CA 1
ATOM 629 C C . PHE A 1 86 ? -9.972 -13.953 -10.901 1.00 98.19 86 PHE A C 1
ATOM 631 O O . PHE A 1 86 ? -10.250 -15.102 -11.239 1.00 98.19 86 PHE A O 1
ATOM 638 N N . VAL A 1 87 ? -10.887 -12.971 -10.895 1.00 98.62 87 VAL A N 1
ATOM 639 C CA . VAL A 1 87 ? -12.284 -13.204 -11.300 1.00 98.62 87 VAL A CA 1
ATOM 640 C C . VAL A 1 87 ? -12.364 -13.517 -12.795 1.00 98.62 87 VAL A C 1
ATOM 642 O O . VAL A 1 87 ? -13.073 -14.441 -13.186 1.00 98.62 87 VAL A O 1
ATOM 645 N N . ALA A 1 88 ? -11.609 -12.803 -13.637 1.00 98.56 88 ALA A N 1
ATOM 646 C CA . ALA A 1 88 ? -11.533 -13.074 -15.071 1.00 98.56 88 ALA A CA 1
ATOM 647 C C . ALA A 1 88 ? -11.010 -14.488 -15.349 1.00 98.56 88 ALA A C 1
ATOM 649 O O . ALA A 1 88 ? -11.608 -15.205 -16.149 1.00 98.56 88 ALA A O 1
ATOM 650 N N . ALA A 1 89 ? -9.950 -14.911 -14.653 1.00 98.12 89 ALA A N 1
ATOM 651 C CA . ALA A 1 89 ? -9.413 -16.262 -14.765 1.00 98.12 89 ALA A CA 1
ATOM 652 C C . ALA A 1 89 ? -10.446 -17.324 -14.354 1.00 98.12 89 ALA A C 1
ATOM 654 O O . ALA A 1 89 ? -10.663 -18.279 -15.097 1.00 98.12 89 ALA A O 1
ATOM 655 N N . ALA A 1 90 ? -11.129 -17.130 -13.219 1.00 97.50 90 ALA A N 1
ATOM 656 C CA . ALA A 1 90 ? -12.157 -18.051 -12.731 1.00 97.50 90 ALA A CA 1
ATOM 657 C C . ALA A 1 90 ? -13.372 -18.146 -13.671 1.00 97.50 90 ALA A C 1
ATOM 659 O O . ALA A 1 90 ? -13.946 -19.220 -13.828 1.00 97.50 90 ALA A O 1
ATOM 660 N N . ARG A 1 91 ? -13.746 -17.038 -14.324 1.00 97.31 91 ARG A N 1
ATOM 661 C CA . ARG A 1 91 ? -14.925 -16.952 -15.204 1.00 97.31 91 ARG A CA 1
ATOM 662 C C . ARG A 1 91 ? -14.624 -17.107 -16.696 1.00 97.31 91 ARG A C 1
ATOM 664 O O . ARG A 1 91 ? -15.529 -16.972 -17.510 1.00 97.31 91 ARG A O 1
ATOM 671 N N . GLY A 1 92 ? -13.381 -17.399 -17.081 1.00 97.12 92 GLY A N 1
ATOM 672 C CA . GLY A 1 92 ? -13.020 -17.661 -18.480 1.00 97.12 92 GLY A CA 1
ATOM 673 C C . GLY A 1 92 ? -12.992 -16.418 -19.380 1.00 97.12 92 GLY A C 1
ATOM 674 O O . GLY A 1 92 ? -13.342 -16.496 -20.562 1.00 97.12 92 GLY A O 1
ATOM 675 N N . TYR A 1 93 ? -12.569 -15.273 -18.845 1.00 98.62 93 TYR A N 1
ATOM 676 C CA . TYR A 1 93 ? -12.340 -14.047 -19.609 1.00 98.62 93 TYR A CA 1
ATOM 677 C C . TYR A 1 93 ? -10.859 -13.787 -19.852 1.00 98.62 93 TYR A C 1
ATOM 679 O O . TYR A 1 93 ? -10.011 -14.018 -18.992 1.00 98.62 93 TYR A O 1
ATOM 687 N N . LYS A 1 94 ? -10.557 -13.185 -21.003 1.00 98.31 94 LYS A N 1
ATOM 688 C CA . LYS A 1 94 ? -9.280 -12.493 -21.190 1.00 98.31 94 LYS A CA 1
ATOM 689 C C . LYS A 1 94 ? -9.357 -11.130 -20.520 1.00 98.31 94 LYS A C 1
ATOM 691 O O . LYS A 1 94 ? -10.358 -10.432 -20.670 1.00 98.31 94 LYS A O 1
ATOM 696 N N . LEU A 1 95 ? -8.290 -10.739 -19.833 1.00 98.50 95 LEU A N 1
ATOM 697 C CA . LEU A 1 95 ? -8.179 -9.436 -19.191 1.00 98.50 95 LEU A CA 1
ATOM 698 C C . LEU A 1 95 ? -6.957 -8.690 -19.706 1.00 98.50 95 LEU A C 1
ATOM 700 O O . LEU A 1 95 ? -5.851 -9.225 -19.721 1.00 98.50 95 LEU A O 1
ATOM 704 N N . VAL A 1 96 ? -7.169 -7.425 -20.040 1.00 98.00 96 VAL A N 1
ATOM 705 C CA . VAL A 1 96 ? -6.146 -6.459 -20.402 1.00 98.00 96 VAL A CA 1
ATOM 706 C C . VAL A 1 96 ? -6.078 -5.383 -19.321 1.00 98.00 96 VAL A C 1
ATOM 708 O O . VAL A 1 96 ? -7.078 -4.746 -18.993 1.00 98.00 96 VAL A O 1
ATOM 711 N N . ILE A 1 97 ? -4.884 -5.151 -18.782 1.00 97.62 97 ILE A N 1
ATOM 712 C CA . ILE A 1 97 ? -4.616 -4.076 -17.827 1.00 97.62 97 ILE A CA 1
ATOM 713 C C . ILE A 1 97 ? -3.644 -3.075 -18.440 1.00 97.62 97 ILE A C 1
ATOM 715 O O . ILE A 1 97 ? -2.548 -3.432 -18.884 1.00 97.62 97 ILE A O 1
ATOM 719 N N . VAL A 1 98 ? -4.029 -1.801 -18.408 1.00 96.44 98 VAL A N 1
ATOM 720 C CA . VAL A 1 98 ? -3.168 -0.681 -18.799 1.00 96.44 98 VAL A CA 1
ATOM 721 C C . VAL A 1 98 ? -2.601 -0.028 -17.539 1.00 96.44 98 VAL A C 1
ATOM 723 O O . VAL A 1 98 ? -3.351 0.408 -16.665 1.00 96.44 98 VAL A O 1
ATOM 726 N N . MET A 1 99 ? -1.273 0.049 -17.442 1.00 92.81 99 MET A N 1
ATOM 727 C CA . MET A 1 99 ? -0.568 0.644 -16.299 1.00 92.81 99 MET A CA 1
ATOM 728 C C . MET A 1 99 ? 0.739 1.318 -16.743 1.00 92.81 99 MET A C 1
ATOM 730 O O . MET A 1 99 ? 1.321 0.899 -17.741 1.00 92.81 99 MET A O 1
ATOM 734 N N . PRO A 1 100 ? 1.270 2.309 -16.012 1.00 85.75 100 PRO A N 1
ATOM 735 C CA . PRO A 1 100 ? 2.573 2.881 -16.331 1.00 85.75 100 PRO A CA 1
ATOM 736 C C . PRO A 1 100 ? 3.729 1.990 -15.844 1.00 85.75 100 PRO A C 1
ATOM 738 O O . PRO A 1 100 ? 3.574 1.165 -14.939 1.00 85.75 100 PRO A O 1
ATOM 741 N N . SER A 1 101 ? 4.921 2.166 -16.420 1.00 81.56 101 SER A N 1
ATOM 742 C CA . SER A 1 101 ? 6.113 1.359 -16.090 1.00 81.56 101 SER A CA 1
ATOM 743 C C . SER A 1 101 ? 6.650 1.563 -14.669 1.00 81.56 101 SER A C 1
ATOM 745 O O . SER A 1 101 ? 7.397 0.717 -14.177 1.00 81.56 101 SER A O 1
ATOM 747 N N . SER A 1 102 ? 6.235 2.639 -13.993 1.00 74.56 102 SER A N 1
ATOM 748 C CA . SER A 1 102 ? 6.632 2.996 -12.626 1.00 74.56 102 SER A CA 1
ATOM 749 C C . SER A 1 102 ? 6.124 2.030 -11.552 1.00 74.56 102 SER A C 1
ATOM 751 O O . SER A 1 102 ? 6.588 2.085 -10.414 1.00 74.56 102 SER A O 1
ATOM 753 N N . TYR A 1 103 ? 5.186 1.137 -11.878 1.00 75.00 103 TYR A N 1
ATOM 754 C CA . TYR A 1 103 ? 4.705 0.135 -10.929 1.00 75.00 103 TYR A CA 1
ATOM 755 C C . TYR A 1 103 ? 5.694 -1.013 -10.729 1.00 75.00 103 TYR A C 1
ATOM 757 O O . TYR A 1 103 ? 6.536 -1.307 -11.580 1.00 75.00 103 TYR A O 1
ATOM 765 N N . SER A 1 104 ? 5.594 -1.659 -9.567 1.00 80.31 104 SER A N 1
ATOM 766 C CA . SER A 1 104 ? 6.566 -2.659 -9.132 1.00 80.31 104 SER A CA 1
ATOM 767 C C . SER A 1 104 ? 6.503 -3.939 -9.972 1.00 80.31 104 SER A C 1
ATOM 769 O O . SER A 1 104 ? 5.474 -4.275 -10.571 1.00 80.31 104 SER A O 1
ATOM 771 N N . LEU A 1 105 ? 7.623 -4.663 -10.020 1.00 84.75 105 LEU A N 1
ATOM 772 C CA . LEU A 1 105 ? 7.707 -5.925 -10.747 1.00 84.75 105 LEU A CA 1
ATOM 773 C C . LEU A 1 105 ? 6.793 -6.986 -10.122 1.00 84.75 105 LEU A C 1
ATOM 775 O O . LEU A 1 105 ? 6.127 -7.708 -10.857 1.00 84.75 105 LEU A O 1
ATOM 779 N N . GLU A 1 106 ? 6.694 -7.026 -8.793 1.00 86.25 106 GLU A N 1
ATOM 780 C CA . GLU A 1 106 ? 5.865 -7.985 -8.055 1.00 86.25 106 GLU A CA 1
ATOM 781 C C . GLU A 1 106 ? 4.395 -7.880 -8.476 1.00 86.25 106 GLU A C 1
ATOM 783 O O . GLU A 1 106 ? 3.755 -8.891 -8.753 1.00 86.25 106 GLU A O 1
ATOM 788 N N . ARG A 1 107 ? 3.868 -6.655 -8.629 1.00 88.00 107 ARG A N 1
ATOM 789 C CA . ARG A 1 107 ? 2.486 -6.443 -9.094 1.00 88.00 107 ARG A CA 1
ATOM 790 C C . ARG A 1 107 ? 2.268 -6.955 -10.513 1.00 88.00 107 ARG A C 1
ATOM 792 O O . ARG A 1 107 ? 1.252 -7.593 -10.782 1.00 88.00 107 ARG A O 1
ATOM 799 N N . ARG A 1 108 ? 3.221 -6.710 -11.417 1.00 90.19 108 ARG A N 1
ATOM 800 C CA . ARG A 1 108 ? 3.151 -7.223 -12.794 1.00 90.19 108 ARG A CA 1
ATOM 801 C C . ARG A 1 108 ? 3.212 -8.748 -12.834 1.00 90.19 108 ARG A C 1
ATOM 803 O O . ARG A 1 108 ? 2.479 -9.345 -13.615 1.00 90.19 108 ARG A O 1
ATOM 810 N N . ILE A 1 109 ? 4.049 -9.361 -11.993 1.00 90.00 109 ILE A N 1
ATOM 811 C CA . ILE A 1 109 ? 4.155 -10.821 -11.874 1.00 90.00 109 ILE A CA 1
ATOM 812 C C . ILE A 1 109 ? 2.823 -11.412 -11.418 1.00 90.00 109 ILE A C 1
ATOM 814 O O . ILE A 1 109 ? 2.334 -12.322 -12.074 1.00 90.00 109 ILE A O 1
ATOM 818 N N . VAL A 1 110 ? 2.204 -10.873 -10.361 1.00 93.50 110 VAL A N 1
ATOM 819 C CA . VAL A 1 110 ? 0.908 -11.370 -9.862 1.00 93.50 110 VAL A CA 1
ATOM 820 C C . VAL A 1 110 ? -0.168 -11.297 -10.947 1.00 93.50 110 VAL A C 1
ATOM 822 O O . VAL A 1 110 ? -0.865 -12.277 -11.190 1.00 93.50 110 VAL A O 1
ATOM 825 N N . LEU A 1 111 ? -0.271 -10.171 -11.657 1.00 95.19 111 LEU A N 1
ATOM 826 C CA . LEU A 1 111 ? -1.245 -10.022 -12.742 1.00 95.19 111 LEU A CA 1
ATOM 827 C C . LEU A 1 111 ? -0.990 -11.007 -13.891 1.00 95.19 111 LEU A C 1
ATOM 829 O O . LEU A 1 111 ? -1.924 -11.634 -14.382 1.00 95.19 111 LEU A O 1
ATOM 833 N N . LYS A 1 112 ? 0.274 -11.182 -14.294 1.00 93.88 112 LYS A N 1
ATOM 834 C CA . LYS A 1 112 ? 0.664 -12.153 -15.326 1.00 93.88 112 LYS A CA 1
ATOM 835 C C . LYS A 1 112 ? 0.410 -13.597 -14.896 1.00 93.88 112 LYS A C 1
ATOM 837 O O . LYS A 1 112 ? -0.017 -14.391 -15.726 1.00 93.88 112 LYS A O 1
ATOM 842 N N . ALA A 1 113 ? 0.643 -13.931 -13.627 1.00 93.88 113 ALA A N 1
ATOM 843 C CA . ALA A 1 113 ? 0.371 -15.255 -13.069 1.00 93.88 113 ALA A CA 1
ATOM 844 C C . ALA A 1 113 ? -1.129 -15.593 -13.098 1.00 93.88 113 ALA A C 1
ATOM 846 O O . ALA A 1 113 ? -1.491 -16.743 -13.315 1.00 93.88 113 ALA A O 1
ATOM 847 N N . LEU A 1 114 ? -1.990 -14.580 -12.965 1.00 96.69 114 LEU A N 1
ATOM 848 C CA . LEU A 1 114 ? -3.444 -14.686 -13.131 1.00 96.69 114 LEU A CA 1
ATOM 849 C C . LEU A 1 114 ? -3.900 -14.571 -14.601 1.00 96.69 114 LEU A C 1
ATOM 851 O O . LEU A 1 114 ? -5.085 -14.416 -14.873 1.00 96.69 114 LEU A O 1
ATOM 855 N N . GLY A 1 115 ? -2.973 -14.628 -15.563 1.00 95.75 115 GLY A N 1
ATOM 856 C CA . GLY A 1 115 ? -3.286 -14.647 -16.993 1.00 95.75 115 GLY A CA 1
ATOM 857 C C . GLY A 1 115 ? -3.611 -13.286 -17.614 1.00 95.75 115 GLY A C 1
ATOM 858 O O . GLY A 1 115 ? -4.012 -13.241 -18.775 1.00 95.75 115 GLY A O 1
ATOM 859 N N . ALA A 1 116 ? -3.421 -12.172 -16.898 1.00 97.44 116 ALA A N 1
ATOM 860 C CA . ALA A 1 116 ? -3.689 -10.848 -17.450 1.00 97.44 116 ALA A CA 1
ATOM 861 C C . ALA A 1 116 ? -2.635 -10.425 -18.491 1.00 97.44 116 ALA A C 1
ATOM 863 O O . ALA A 1 116 ? -1.415 -10.559 -18.311 1.00 97.44 116 ALA A O 1
ATOM 864 N N . GLU A 1 117 ? -3.103 -9.825 -19.578 1.00 96.81 117 GLU A N 1
ATOM 865 C CA . GLU A 1 117 ? -2.274 -9.113 -20.538 1.00 96.81 117 GLU A CA 1
ATOM 866 C C . GLU A 1 117 ? -1.991 -7.700 -20.023 1.00 96.81 117 GLU A C 1
ATOM 868 O O . GLU A 1 117 ? -2.881 -7.007 -19.535 1.00 96.81 117 GLU A O 1
ATOM 873 N N . LEU A 1 118 ? -0.731 -7.267 -20.102 1.00 95.00 118 LEU A N 1
ATOM 874 C CA . LEU A 1 118 ? -0.295 -5.988 -19.548 1.00 95.00 118 LEU A CA 1
ATOM 875 C C . LEU A 1 118 ? 0.191 -5.079 -20.669 1.00 95.00 118 LEU A C 1
ATOM 877 O O . LEU A 1 118 ? 1.130 -5.438 -21.381 1.00 95.00 118 LEU A O 1
ATOM 881 N N . TYR A 1 119 ? -0.386 -3.884 -20.758 1.00 94.19 119 TYR A N 1
ATOM 882 C CA . TYR A 1 119 ? 0.146 -2.797 -21.572 1.00 94.19 119 TYR A CA 1
ATOM 883 C C . TYR A 1 119 ? 0.804 -1.769 -20.669 1.00 94.19 119 TYR A C 1
ATOM 885 O O . TYR A 1 119 ? 0.155 -1.136 -19.835 1.00 94.19 119 TYR A O 1
ATOM 893 N N . ILE A 1 120 ? 2.113 -1.622 -20.854 1.00 89.88 120 ILE A N 1
ATOM 894 C CA . ILE A 1 120 ? 2.937 -0.717 -20.066 1.00 89.88 120 ILE A CA 1
ATOM 895 C C . ILE A 1 120 ? 3.058 0.622 -20.794 1.00 89.88 120 ILE A C 1
ATOM 897 O O . ILE A 1 120 ? 3.525 0.669 -21.931 1.00 89.88 120 ILE A O 1
ATOM 901 N N . THR A 1 121 ? 2.641 1.707 -20.145 1.00 87.38 121 THR A N 1
ATOM 902 C CA . THR A 1 121 ? 2.767 3.074 -20.667 1.00 87.38 121 THR A CA 1
ATOM 903 C C . THR A 1 121 ? 3.957 3.810 -20.051 1.00 87.38 121 THR A C 1
ATOM 905 O O . THR A 1 121 ? 4.487 3.432 -19.003 1.00 87.38 121 THR A O 1
ATOM 908 N N . ASP A 1 122 ? 4.393 4.875 -20.722 1.00 82.38 122 ASP A N 1
ATOM 909 C CA . ASP A 1 122 ? 5.404 5.793 -20.201 1.00 82.38 122 ASP A CA 1
ATOM 910 C C . ASP A 1 122 ? 4.815 6.622 -19.039 1.00 82.38 122 ASP A C 1
ATOM 912 O O . ASP A 1 122 ? 3.830 7.338 -19.258 1.00 82.38 122 ASP A O 1
ATOM 916 N N . PRO A 1 123 ? 5.398 6.571 -17.823 1.00 77.75 123 PRO A N 1
ATOM 917 C CA . PRO A 1 123 ? 4.956 7.363 -16.680 1.00 77.75 123 PRO A CA 1
ATOM 918 C C . PRO A 1 123 ? 4.892 8.870 -16.958 1.00 77.75 123 PRO A C 1
ATOM 920 O O . PRO A 1 123 ? 4.061 9.553 -16.364 1.00 77.75 123 PRO A O 1
ATOM 923 N N . ALA A 1 124 ? 5.725 9.392 -17.867 1.00 79.75 124 ALA A N 1
ATOM 924 C CA . ALA A 1 124 ? 5.748 10.814 -18.211 1.00 79.75 124 ALA A CA 1
ATOM 925 C C . ALA A 1 124 ? 4.445 11.303 -18.867 1.00 79.75 124 ALA A C 1
ATOM 927 O O . ALA A 1 124 ? 4.160 12.497 -18.837 1.00 79.75 124 ALA A O 1
ATOM 928 N N . LYS A 1 125 ? 3.639 10.395 -19.435 1.00 79.31 125 LYS A N 1
ATOM 929 C CA . LYS A 1 125 ? 2.357 10.734 -20.073 1.00 79.31 125 LYS A CA 1
ATOM 930 C C . LYS A 1 125 ? 1.184 10.843 -19.093 1.00 79.31 125 LYS A C 1
ATOM 932 O O . LYS A 1 125 ? 0.084 11.192 -19.514 1.00 79.31 125 LYS A O 1
ATOM 937 N N . GLY A 1 126 ? 1.395 10.533 -17.812 1.00 81.75 126 GLY A N 1
ATOM 938 C CA . GLY A 1 126 ? 0.374 10.666 -16.772 1.00 81.75 126 GLY A CA 1
ATOM 939 C C . GLY A 1 126 ? -0.923 9.898 -17.061 1.00 81.75 126 GLY A C 1
ATOM 940 O O . GLY A 1 126 ? -0.924 8.865 -17.736 1.00 81.75 126 GLY A O 1
ATOM 941 N N . LEU A 1 127 ? -2.036 10.407 -16.522 1.00 83.25 127 LEU A N 1
ATOM 942 C CA . LEU A 1 127 ? -3.367 9.814 -16.682 1.00 83.25 127 LEU A CA 1
ATOM 943 C C . LEU A 1 127 ? -3.841 9.844 -18.143 1.00 83.25 127 LEU A C 1
ATOM 945 O O . LEU A 1 127 ? -4.374 8.847 -18.627 1.00 83.25 127 LEU A O 1
ATOM 949 N N . ASP A 1 128 ? -3.573 10.934 -18.861 1.00 86.56 128 ASP A N 1
ATOM 950 C CA . ASP A 1 128 ? -3.971 11.092 -20.263 1.00 86.56 128 ASP A CA 1
ATOM 951 C C . ASP A 1 128 ? -3.360 10.002 -21.146 1.00 86.56 128 ASP A C 1
ATOM 953 O O . ASP A 1 128 ? -4.052 9.392 -21.959 1.00 86.56 128 ASP A O 1
ATOM 957 N N . GLY A 1 129 ? -2.080 9.673 -20.935 1.00 88.69 129 GLY A N 1
ATOM 958 C CA . GLY A 1 129 ? -1.420 8.582 -21.651 1.00 88.69 129 GLY A CA 1
ATOM 959 C C . GLY A 1 129 ? -2.020 7.205 -21.371 1.00 88.69 129 GLY A C 1
ATOM 960 O O . GLY A 1 129 ? -2.039 6.352 -22.259 1.00 88.69 129 GLY A O 1
ATOM 961 N N . LEU A 1 130 ? -2.516 6.976 -20.152 1.00 90.50 130 LEU A N 1
ATOM 962 C CA . LEU A 1 130 ? -3.199 5.734 -19.791 1.00 90.50 130 LEU A CA 1
ATOM 963 C C . LEU A 1 130 ? -4.567 5.632 -20.468 1.00 90.50 130 LEU A C 1
ATOM 965 O O . LEU A 1 130 ? -4.871 4.602 -21.069 1.00 90.50 130 LEU A O 1
ATOM 969 N N . LEU A 1 131 ? -5.363 6.702 -20.406 1.00 90.38 131 LEU A N 1
ATOM 970 C CA . LEU A 1 131 ? -6.695 6.752 -21.010 1.00 90.38 131 LEU A CA 1
ATOM 971 C C . LEU A 1 131 ? -6.624 6.678 -22.536 1.00 90.38 131 LEU A C 1
ATOM 973 O O . LEU A 1 131 ? -7.365 5.906 -23.140 1.00 90.38 131 LEU A O 1
ATOM 977 N N . GLN A 1 132 ? -5.681 7.390 -23.158 1.00 93.25 132 GLN A N 1
ATOM 978 C CA . GLN A 1 132 ? -5.438 7.299 -24.596 1.00 93.25 132 GLN A CA 1
ATOM 979 C C . GLN A 1 132 ? -5.086 5.867 -25.007 1.00 93.25 132 GLN A C 1
ATOM 981 O O . GLN A 1 132 ? -5.610 5.365 -26.002 1.00 93.25 132 GLN A O 1
ATOM 986 N N . LYS A 1 133 ? -4.222 5.184 -24.239 1.00 94.50 133 LYS A N 1
ATOM 987 C CA . LYS A 1 133 ? -3.853 3.801 -24.551 1.00 94.50 133 LYS A CA 1
ATOM 988 C C . LYS A 1 133 ? -5.025 2.838 -24.374 1.00 94.50 133 LYS A C 1
ATOM 990 O O . LYS A 1 133 ? -5.188 1.939 -25.195 1.00 94.50 133 LYS A O 1
ATOM 995 N N . ALA A 1 134 ? -5.836 3.022 -23.335 1.00 95.00 134 ALA A N 1
ATOM 996 C CA . ALA A 1 134 ? -7.052 2.242 -23.141 1.00 95.00 134 ALA A CA 1
ATOM 997 C C . ALA A 1 134 ? -8.037 2.441 -24.301 1.00 95.00 134 ALA A C 1
ATOM 999 O O . ALA A 1 134 ? -8.544 1.456 -24.827 1.00 95.00 134 ALA A O 1
ATOM 1000 N N . GLN A 1 135 ? -8.235 3.681 -24.757 1.00 94.94 135 GLN A N 1
ATOM 1001 C CA . GLN A 1 135 ? -9.090 3.975 -25.907 1.00 94.94 135 GLN A CA 1
ATOM 1002 C C . GLN A 1 135 ? -8.560 3.332 -27.198 1.00 94.94 135 GLN A C 1
ATOM 1004 O O . GLN A 1 135 ? -9.321 2.682 -27.903 1.00 94.94 135 GLN A O 1
ATOM 1009 N N . GLU A 1 136 ? -7.250 3.401 -27.463 1.00 95.38 136 GLU A N 1
ATOM 1010 C CA . GLU A 1 136 ? -6.634 2.722 -28.616 1.00 95.38 136 GLU A CA 1
ATOM 1011 C C . GLU A 1 136 ? -6.886 1.204 -28.595 1.00 95.38 136 GLU A C 1
ATOM 1013 O O . GLU A 1 136 ? -7.131 0.593 -29.637 1.00 95.38 136 GLU A O 1
ATOM 1018 N N . ILE A 1 137 ? -6.811 0.583 -27.412 1.00 94.69 137 ILE A N 1
ATOM 1019 C CA . ILE A 1 137 ? -7.093 -0.847 -27.241 1.00 94.69 137 ILE A CA 1
ATOM 1020 C C . ILE A 1 137 ? -8.574 -1.125 -27.491 1.00 94.69 137 ILE A C 1
ATOM 1022 O O . ILE A 1 137 ? -8.875 -2.073 -28.214 1.00 94.69 137 ILE A O 1
ATOM 1026 N N . LEU A 1 138 ? -9.481 -0.306 -26.949 1.00 94.62 138 LEU A N 1
ATOM 1027 C CA . LEU A 1 138 ? -10.922 -0.438 -27.180 1.00 94.62 138 LEU A CA 1
ATOM 1028 C C . LEU A 1 138 ? -11.267 -0.371 -28.668 1.00 94.62 138 LEU A C 1
ATOM 1030 O O . LEU A 1 138 ? -11.937 -1.265 -29.180 1.00 94.62 138 LEU A O 1
ATOM 1034 N N . ASP A 1 139 ? -10.743 0.631 -29.373 1.00 95.81 139 ASP A N 1
ATOM 1035 C CA . ASP A 1 139 ? -11.040 0.868 -30.788 1.00 95.81 139 ASP A CA 1
ATOM 1036 C C . ASP A 1 139 ? -10.558 -0.281 -31.690 1.00 95.81 139 ASP A C 1
ATOM 1038 O O . ASP A 1 139 ? -11.134 -0.542 -32.746 1.00 95.81 139 ASP A O 1
ATOM 1042 N N . ARG A 1 140 ? -9.492 -0.984 -31.283 1.00 95.50 140 ARG A N 1
ATOM 1043 C CA . ARG A 1 140 ? -8.867 -2.069 -32.060 1.00 95.50 140 ARG A CA 1
ATOM 1044 C C . ARG A 1 140 ? -9.264 -3.474 -31.622 1.00 95.50 140 ARG A C 1
ATOM 1046 O O . ARG A 1 140 ? -8.903 -4.430 -32.306 1.00 95.50 140 ARG A O 1
ATOM 1053 N N . THR A 1 141 ? -9.969 -3.615 -30.503 1.00 93.94 141 THR A N 1
ATOM 1054 C CA . THR A 1 141 ? -10.278 -4.917 -29.900 1.00 93.94 141 THR A CA 1
ATOM 1055 C C . THR A 1 141 ? -11.790 -5.136 -29.891 1.00 93.94 141 THR A C 1
ATOM 1057 O O . THR A 1 141 ? -12.476 -4.659 -28.983 1.00 93.94 141 THR A O 1
ATOM 1060 N N . PRO A 1 142 ? -12.343 -5.867 -30.878 1.00 94.19 142 PRO A N 1
ATOM 1061 C CA . PRO A 1 142 ? -13.758 -6.219 -30.886 1.00 94.19 142 PRO A CA 1
ATOM 1062 C C . PRO A 1 142 ? -14.163 -6.967 -29.612 1.00 94.19 142 PRO A C 1
ATOM 1064 O O . PRO A 1 142 ? -13.393 -7.767 -29.082 1.00 94.19 142 PRO A O 1
ATOM 1067 N N . ASN A 1 143 ? -15.395 -6.748 -29.145 1.00 94.75 143 ASN A N 1
ATOM 1068 C CA . ASN A 1 143 ? -15.930 -7.317 -27.897 1.00 94.75 143 ASN A CA 1
ATOM 1069 C C . ASN A 1 143 ? -15.150 -6.919 -26.628 1.00 94.75 143 ASN A C 1
ATOM 1071 O O . ASN A 1 143 ? -15.261 -7.601 -25.605 1.00 94.75 143 ASN A O 1
ATOM 1075 N N . SER A 1 144 ? -14.357 -5.845 -26.676 1.00 96.94 144 SER A N 1
ATOM 1076 C CA . SER A 1 144 ? -13.719 -5.309 -25.478 1.00 96.94 144 SER A CA 1
ATOM 1077 C C . SER A 1 144 ? -14.714 -4.541 -24.601 1.00 96.94 144 SER A C 1
ATOM 1079 O O . SER A 1 144 ? -15.638 -3.898 -25.099 1.00 96.94 144 SER A O 1
ATOM 1081 N N . HIS A 1 145 ? -14.540 -4.620 -23.282 1.00 98.06 145 HIS A N 1
ATOM 1082 C CA . HIS A 1 145 ? -15.392 -3.941 -22.310 1.00 98.06 145 HIS A CA 1
ATOM 1083 C C . HIS A 1 145 ? -14.548 -3.239 -21.246 1.00 98.06 145 HIS A C 1
ATOM 1085 O O . HIS A 1 145 ? -13.772 -3.881 -20.541 1.00 98.06 145 HIS A O 1
ATOM 1091 N N . PHE A 1 146 ? -14.714 -1.920 -21.122 1.00 97.81 146 PHE A N 1
ATOM 1092 C CA . PHE A 1 146 ? -13.993 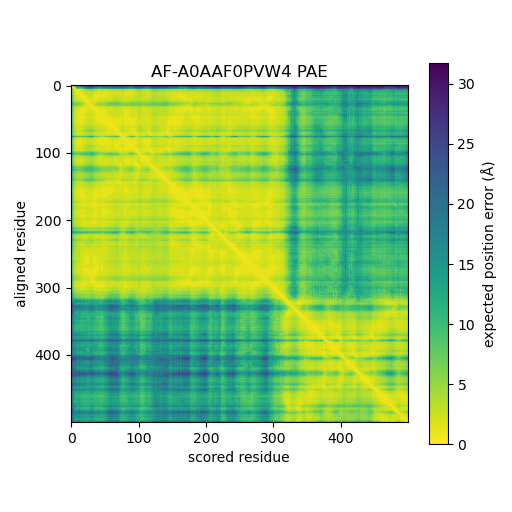-1.097 -20.151 1.00 97.81 146 PHE A CA 1
ATOM 1093 C C . PHE A 1 146 ? -14.851 -0.808 -18.921 1.00 97.81 146 PHE A C 1
ATOM 1095 O O . PHE A 1 146 ? -15.859 -0.107 -19.025 1.00 97.81 146 PHE A O 1
ATOM 1102 N N . PHE A 1 147 ? -14.423 -1.314 -17.761 1.00 97.25 147 PHE A N 1
ATOM 1103 C CA . PHE A 1 147 ? -15.219 -1.261 -16.531 1.00 97.25 147 PHE A CA 1
ATOM 1104 C C . PHE A 1 147 ? -15.340 0.120 -15.900 1.00 97.25 147 PHE A C 1
ATOM 1106 O O . PHE A 1 147 ? -16.389 0.397 -15.325 1.00 97.25 147 PHE A O 1
ATOM 1113 N N . ARG A 1 148 ? -14.309 0.970 -16.003 1.00 96.12 148 ARG A N 1
AT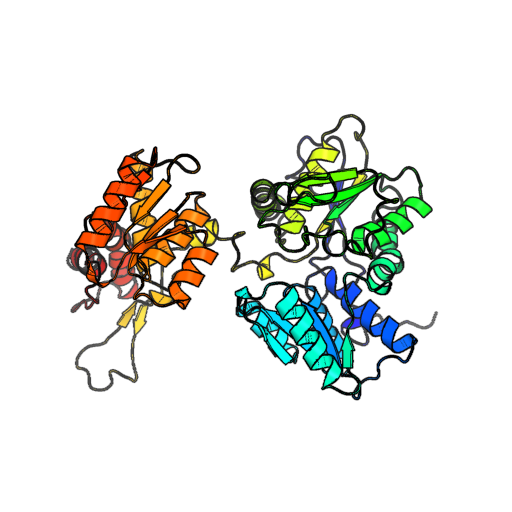OM 1114 C CA . ARG A 1 148 ? -14.287 2.329 -15.436 1.00 96.12 148 ARG A CA 1
ATOM 1115 C C . ARG A 1 148 ? -14.647 2.343 -13.943 1.00 96.12 148 ARG A C 1
ATOM 1117 O O . ARG A 1 148 ? -15.654 2.921 -13.539 1.00 96.12 148 ARG A O 1
ATOM 1124 N N . GLN A 1 149 ? -13.814 1.737 -13.093 1.00 96.44 149 GLN A N 1
ATOM 1125 C CA . GLN A 1 149 ? -14.085 1.577 -11.647 1.00 96.44 149 GLN A CA 1
ATOM 1126 C C . GLN A 1 149 ? -14.517 2.848 -10.871 1.00 96.44 149 GLN A C 1
ATOM 1128 O O . GLN A 1 149 ? -15.135 2.735 -9.811 1.00 96.44 149 GLN A O 1
ATOM 1133 N N . PHE A 1 150 ? -14.164 4.047 -11.352 1.00 96.19 150 PHE A N 1
ATOM 1134 C CA . PHE A 1 150 ? -14.508 5.337 -10.733 1.00 96.19 150 PHE A CA 1
ATOM 1135 C C . PHE A 1 150 ? -15.902 5.862 -11.119 1.00 96.19 150 PHE A C 1
ATOM 1137 O O . PHE A 1 150 ? -16.370 6.823 -10.510 1.00 96.19 150 PHE A O 1
ATOM 1144 N N . GLU A 1 151 ? -16.557 5.232 -12.097 1.00 97.44 151 GLU A N 1
ATOM 1145 C CA . GLU A 1 151 ? -17.865 5.615 -12.654 1.00 97.44 151 GLU A CA 1
ATOM 1146 C C . GLU A 1 151 ? -18.902 4.485 -12.556 1.00 97.44 151 GLU A C 1
ATOM 1148 O O . GLU A 1 151 ? -20.105 4.737 -12.564 1.00 97.44 151 GLU A O 1
ATOM 1153 N N . ASN A 1 152 ? -18.454 3.233 -12.444 1.00 98.44 152 ASN A N 1
ATOM 1154 C CA . ASN A 1 152 ? -19.330 2.072 -12.513 1.00 98.44 152 ASN A CA 1
ATOM 1155 C C . ASN A 1 152 ? -20.245 1.933 -11.276 1.00 98.44 152 ASN A C 1
ATOM 1157 O O . ASN A 1 152 ? -19.738 1.698 -10.176 1.00 98.44 152 ASN A O 1
ATOM 1161 N N . PRO A 1 153 ? -21.584 1.972 -11.420 1.00 98.31 153 PRO A N 1
ATOM 1162 C CA . PRO A 1 153 ? -22.507 1.872 -10.288 1.00 98.31 153 PRO A CA 1
ATOM 1163 C C . PRO A 1 153 ? -22.491 0.500 -9.594 1.00 98.31 153 PRO A C 1
ATOM 1165 O O . PRO A 1 153 ? -22.902 0.409 -8.437 1.00 98.31 153 PRO A O 1
ATOM 1168 N N . ALA A 1 154 ? -21.977 -0.557 -10.235 1.00 98.75 154 ALA A N 1
ATOM 1169 C CA . ALA A 1 154 ? -21.810 -1.866 -9.602 1.00 98.75 154 ALA A CA 1
ATOM 1170 C C . ALA A 1 154 ? -20.783 -1.845 -8.450 1.00 98.75 154 ALA A C 1
ATOM 1172 O O . ALA A 1 154 ? -20.846 -2.682 -7.547 1.00 98.75 154 ALA A O 1
ATOM 1173 N N . ASN A 1 155 ? -19.866 -0.869 -8.443 1.00 98.75 155 ASN A N 1
ATOM 1174 C CA . ASN A 1 155 ? -18.883 -0.671 -7.377 1.00 98.75 155 ASN A CA 1
ATOM 1175 C C . ASN A 1 155 ? -19.544 -0.239 -6.043 1.00 98.75 155 ASN A C 1
ATOM 1177 O O . ASN A 1 155 ? -19.433 -0.979 -5.068 1.00 98.75 155 ASN A O 1
ATOM 1181 N N . PRO A 1 156 ? -20.275 0.888 -5.936 1.00 98.81 156 PRO A N 1
ATOM 1182 C CA . PRO A 1 156 ? -20.991 1.201 -4.698 1.00 98.81 156 PRO A CA 1
ATOM 1183 C C . PRO A 1 156 ? -22.118 0.202 -4.401 1.00 98.81 156 PRO A C 1
ATOM 1185 O O . PRO A 1 156 ? -22.374 -0.088 -3.234 1.00 98.81 156 PRO A O 1
ATOM 1188 N N . LYS A 1 157 ? -22.770 -0.364 -5.427 1.00 98.88 157 LYS A N 1
ATOM 1189 C CA . LYS A 1 157 ? -23.874 -1.316 -5.243 1.00 98.88 157 LYS A CA 1
ATOM 1190 C C . LYS A 1 157 ? -23.457 -2.557 -4.450 1.00 98.88 157 LYS A C 1
ATOM 1192 O O . LYS A 1 157 ? -24.145 -2.899 -3.496 1.00 98.88 157 LYS A O 1
ATOM 1197 N N . ILE A 1 158 ? -22.313 -3.177 -4.752 1.00 98.88 158 ILE A N 1
ATOM 1198 C CA . ILE A 1 158 ? -21.891 -4.376 -4.005 1.00 98.88 158 ILE A CA 1
ATOM 1199 C C . ILE A 1 158 ? -21.632 -4.075 -2.528 1.00 98.88 158 ILE A C 1
ATOM 1201 O O . ILE A 1 158 ? -21.981 -4.862 -1.660 1.00 98.88 158 ILE A O 1
ATOM 1205 N N . HIS A 1 159 ? -21.097 -2.897 -2.209 1.00 98.94 159 HIS A N 1
ATOM 1206 C CA . HIS A 1 159 ? -20.887 -2.501 -0.819 1.00 98.94 159 HIS A CA 1
ATOM 1207 C C . HIS A 1 159 ? -22.198 -2.226 -0.073 1.00 98.94 159 HIS A C 1
ATOM 1209 O O . HIS A 1 159 ? -22.257 -2.450 1.135 1.00 98.94 159 HIS A O 1
ATOM 1215 N N . TYR A 1 160 ? -23.236 -1.768 -0.775 1.00 98.94 160 TYR A N 1
ATOM 1216 C CA . TYR A 1 160 ? -24.590 -1.655 -0.233 1.00 98.94 160 TYR A CA 1
ATOM 1217 C C . TYR A 1 160 ? -25.225 -3.034 0.003 1.00 98.94 160 TYR A C 1
ATOM 1219 O O . TYR A 1 160 ? -25.863 -3.250 1.028 1.00 98.94 160 TYR A O 1
ATOM 1227 N N . GLU A 1 161 ? -25.016 -3.979 -0.915 1.00 98.88 161 GLU A N 1
ATOM 1228 C CA . GLU A 1 161 ? -25.612 -5.320 -0.866 1.00 98.88 161 GLU A CA 1
ATOM 1229 C C . GLU A 1 161 ? -24.880 -6.292 0.068 1.00 98.88 161 GLU A C 1
ATOM 1231 O O . GLU A 1 161 ? -25.491 -7.248 0.540 1.00 98.88 161 GLU A O 1
ATOM 1236 N N . THR A 1 162 ? -23.590 -6.070 0.346 1.00 98.88 162 THR A N 1
ATOM 1237 C CA . THR A 1 162 ? -22.778 -6.999 1.148 1.00 98.88 162 THR A CA 1
ATOM 1238 C C . THR A 1 162 ? -22.061 -6.303 2.300 1.00 98.88 162 THR A C 1
ATOM 1240 O O . THR A 1 162 ? -22.365 -6.569 3.458 1.00 98.88 162 THR A O 1
ATOM 1243 N N . THR A 1 163 ? -21.143 -5.369 2.033 1.00 98.94 163 THR A N 1
ATOM 1244 C CA . THR A 1 163 ? -20.261 -4.802 3.071 1.00 98.94 163 THR A CA 1
ATOM 1245 C C . THR A 1 163 ? -21.039 -4.096 4.188 1.00 98.94 163 THR A C 1
ATOM 1247 O O . THR A 1 163 ? -20.740 -4.309 5.361 1.00 98.94 163 THR A O 1
ATOM 1250 N N . GLY A 1 164 ? -22.045 -3.285 3.846 1.00 98.88 164 GLY A N 1
ATOM 1251 C CA . GLY A 1 164 ? -22.941 -2.636 4.809 1.00 98.88 164 GLY A CA 1
ATOM 1252 C C . GLY A 1 164 ? -23.725 -3.643 5.666 1.00 98.88 164 GLY A C 1
ATOM 1253 O O . GLY A 1 164 ? -23.607 -3.590 6.893 1.00 98.88 164 GLY A O 1
ATOM 1254 N N . PRO A 1 165 ? -24.474 -4.583 5.056 1.00 98.88 165 PRO A N 1
ATOM 1255 C CA . PRO A 1 165 ? -25.164 -5.661 5.767 1.00 98.88 165 PRO A CA 1
ATOM 1256 C C . PRO A 1 165 ? -24.256 -6.489 6.674 1.00 98.88 165 PRO A C 1
ATOM 1258 O O . PRO A 1 165 ? -24.620 -6.767 7.813 1.00 98.88 165 PRO A O 1
ATOM 1261 N N . GLU A 1 166 ? -23.061 -6.847 6.207 1.00 98.88 166 GLU A N 1
ATOM 1262 C CA . GLU A 1 166 ? -22.083 -7.592 6.998 1.00 98.88 166 GLU A CA 1
ATOM 1263 C C . GLU A 1 166 ? -21.672 -6.805 8.252 1.00 98.88 166 GLU A C 1
ATOM 1265 O O . GLU A 1 166 ? -21.686 -7.361 9.346 1.00 98.88 166 GLU A O 1
ATOM 1270 N N . ILE A 1 167 ? -21.365 -5.507 8.128 1.00 98.94 167 ILE A N 1
ATOM 1271 C CA . ILE A 1 167 ? -21.032 -4.652 9.282 1.00 98.94 167 ILE A CA 1
ATOM 1272 C C . ILE A 1 167 ? -22.217 -4.552 10.248 1.00 98.94 167 ILE A C 1
ATOM 1274 O O . ILE A 1 167 ? -22.049 -4.701 11.460 1.00 98.94 167 ILE A O 1
ATOM 1278 N N . TRP A 1 168 ? -23.424 -4.326 9.730 1.00 98.81 168 TRP A N 1
ATOM 1279 C CA . TRP A 1 168 ? -24.634 -4.253 10.546 1.00 98.81 168 TRP A CA 1
ATOM 1280 C C . TRP A 1 168 ? -24.859 -5.544 11.343 1.00 98.81 168 TRP A C 1
ATOM 1282 O O . TRP A 1 168 ? -25.073 -5.500 12.554 1.00 98.81 168 TRP A O 1
ATOM 1292 N N . ASN A 1 169 ? -24.725 -6.697 10.687 1.00 98.62 169 ASN A N 1
ATOM 1293 C CA . ASN A 1 169 ? -24.904 -8.002 11.313 1.00 98.62 169 ASN A CA 1
ATOM 1294 C C . ASN A 1 169 ? -23.796 -8.306 12.332 1.00 98.62 169 ASN A C 1
ATOM 1296 O O . ASN A 1 169 ? -24.101 -8.669 13.466 1.00 98.62 169 ASN A O 1
ATOM 1300 N N . CYS A 1 170 ? -22.522 -8.101 11.977 1.00 98.31 170 CYS A N 1
ATOM 1301 C CA . CYS A 1 170 ? -21.384 -8.342 12.872 1.00 98.31 170 CYS A CA 1
ATOM 1302 C C . CYS A 1 170 ? -21.436 -7.486 14.144 1.00 98.31 170 CYS A C 1
ATOM 1304 O O . CYS A 1 170 ? -20.981 -7.919 15.200 1.00 98.31 170 CYS A O 1
ATOM 1306 N N . THR A 1 171 ? -21.993 -6.278 14.058 1.00 98.50 171 THR A N 1
ATOM 1307 C CA . THR A 1 171 ? -22.136 -5.371 15.207 1.00 98.50 171 THR A CA 1
ATOM 1308 C C . THR A 1 171 ? -23.445 -5.568 15.974 1.00 98.50 171 THR A C 1
ATOM 1310 O O . THR A 1 171 ? -23.668 -4.897 16.982 1.00 98.50 171 THR A O 1
ATOM 1313 N N . GLY A 1 172 ? -24.327 -6.467 15.523 1.00 97.88 172 GLY A N 1
ATOM 1314 C CA . GLY A 1 172 ? -25.666 -6.634 16.088 1.00 97.88 172 GLY A CA 1
ATOM 1315 C C . GLY A 1 172 ? -26.507 -5.356 16.008 1.00 97.88 172 GLY A C 1
ATOM 1316 O O . GLY A 1 172 ? -27.267 -5.074 16.932 1.00 97.88 172 GLY A O 1
ATOM 1317 N N . GLY A 1 173 ? -26.316 -4.553 14.956 1.00 98.06 173 GLY A N 1
ATOM 1318 C CA . GLY A 1 173 ? -26.990 -3.269 14.749 1.00 98.06 173 GLY A CA 1
ATOM 1319 C C . GLY A 1 173 ? -26.522 -2.130 15.661 1.00 98.06 173 GLY A C 1
ATOM 1320 O O . GLY A 1 173 ? -27.220 -1.129 15.778 1.00 98.06 173 GLY A O 1
ATOM 1321 N N . LYS A 1 174 ? -25.367 -2.273 16.328 1.00 98.25 174 LYS A N 1
ATOM 1322 C CA . LYS A 1 174 ? -24.853 -1.303 17.316 1.00 98.25 174 LYS A CA 1
ATOM 1323 C C . LYS A 1 174 ? -23.817 -0.324 16.766 1.00 98.25 174 LYS A C 1
ATOM 1325 O O . LYS A 1 174 ? -23.227 0.416 17.539 1.00 98.25 174 LYS A O 1
ATOM 1330 N N . VAL A 1 175 ? -23.516 -0.364 15.470 1.00 98.75 175 VAL A N 1
ATOM 1331 C CA . VAL A 1 175 ? -22.573 0.585 14.865 1.00 98.75 175 VAL A CA 1
ATOM 1332 C C . VAL A 1 175 ? -23.143 2.004 14.927 1.00 98.75 175 VAL A C 1
ATOM 1334 O O . VAL A 1 175 ? -24.245 2.246 14.448 1.00 98.75 175 VAL A O 1
ATOM 1337 N N . ASP A 1 176 ? -22.380 2.938 15.491 1.00 98.88 176 ASP A N 1
ATOM 1338 C CA . ASP A 1 176 ? -22.752 4.357 15.577 1.00 98.88 176 ASP A CA 1
ATOM 1339 C C . ASP A 1 176 ? -22.033 5.201 14.520 1.00 98.88 176 ASP A C 1
ATOM 1341 O O . ASP A 1 176 ? -22.518 6.249 14.091 1.00 98.88 176 ASP A O 1
ATOM 1345 N N . ILE A 1 177 ? -20.829 4.775 14.131 1.00 98.94 177 ILE A N 1
ATOM 1346 C CA . ILE A 1 177 ? -19.951 5.520 13.232 1.00 98.94 177 ILE A CA 1
ATOM 1347 C C . ILE A 1 177 ? -19.299 4.554 12.247 1.00 98.94 177 ILE A C 1
ATOM 1349 O O . ILE A 1 177 ? -18.735 3.537 12.646 1.00 98.94 177 ILE A O 1
ATOM 1353 N N . PHE A 1 178 ? -19.318 4.899 10.966 1.00 98.94 178 PHE A N 1
ATOM 1354 C CA . PHE A 1 178 ? -18.645 4.171 9.901 1.00 98.94 178 PHE A CA 1
ATOM 1355 C C . PHE A 1 178 ? -17.562 5.033 9.251 1.00 98.94 178 PHE A C 1
ATOM 1357 O O . PHE A 1 178 ? -17.806 6.183 8.889 1.00 98.94 178 PHE A O 1
ATOM 1364 N N . ILE A 1 179 ? -16.357 4.479 9.101 1.00 98.94 179 ILE A N 1
ATOM 1365 C CA . ILE A 1 179 ? -15.196 5.191 8.562 1.00 98.94 179 ILE A CA 1
ATOM 1366 C C . ILE A 1 179 ? -14.542 4.371 7.447 1.00 98.94 179 ILE A C 1
ATOM 1368 O O . ILE A 1 179 ? -14.160 3.213 7.642 1.00 98.94 179 ILE A O 1
ATOM 1372 N N . ALA A 1 180 ? -14.355 4.987 6.278 1.00 98.81 180 ALA A N 1
ATOM 1373 C CA . ALA A 1 180 ? -13.690 4.352 5.145 1.00 98.81 180 ALA A CA 1
ATOM 1374 C C . ALA A 1 180 ? -12.851 5.343 4.328 1.00 98.81 180 ALA A C 1
ATOM 1376 O O . ALA A 1 180 ? -13.248 6.478 4.068 1.00 98.81 180 ALA A O 1
ATOM 1377 N N . GLY A 1 181 ? -11.682 4.887 3.877 1.00 98.25 181 GLY A N 1
ATOM 1378 C CA . GLY A 1 181 ? -10.830 5.662 2.981 1.00 98.25 181 GLY A CA 1
ATOM 1379 C C . GLY A 1 181 ? -11.398 5.783 1.567 1.00 98.25 181 GLY A C 1
ATOM 1380 O O . GLY A 1 181 ? -11.917 4.814 1.009 1.00 98.25 181 GLY A O 1
ATOM 1381 N N . ILE A 1 182 ? -11.275 6.970 0.968 1.00 98.31 182 ILE A N 1
ATOM 1382 C CA . ILE A 1 182 ? -11.857 7.278 -0.342 1.00 98.31 182 ILE A CA 1
ATOM 1383 C C . ILE A 1 182 ? -10.804 7.100 -1.439 1.00 98.31 182 ILE A C 1
ATOM 1385 O O . ILE A 1 182 ? -9.961 7.961 -1.685 1.00 98.31 182 ILE A O 1
ATOM 1389 N N . GLY A 1 183 ? -10.860 5.944 -2.103 1.00 95.62 183 GLY A N 1
ATOM 1390 C CA . GLY A 1 183 ? -10.213 5.704 -3.396 1.00 95.62 183 GLY A CA 1
ATOM 1391 C C . GLY A 1 183 ? -11.186 5.964 -4.535 1.00 95.62 183 GLY A C 1
ATOM 1392 O O . GLY A 1 183 ? -11.279 7.076 -5.037 1.00 95.62 183 GLY A O 1
ATOM 1393 N N . THR A 1 184 ? -11.955 4.938 -4.906 1.00 97.25 184 THR A N 1
ATOM 1394 C CA . THR A 1 184 ? -13.084 5.102 -5.833 1.00 97.25 184 THR A CA 1
ATOM 1395 C C . THR A 1 184 ? -14.294 5.742 -5.157 1.00 97.25 184 THR A C 1
ATOM 1397 O O . THR A 1 184 ? -15.112 6.318 -5.843 1.00 97.25 184 THR A O 1
ATOM 1400 N N . GLY A 1 185 ? -14.433 5.640 -3.831 1.00 97.88 185 GLY A N 1
ATOM 1401 C CA . GLY A 1 185 ? -15.613 6.106 -3.088 1.00 97.88 185 GLY A CA 1
ATOM 1402 C C . GLY A 1 185 ? -16.718 5.058 -2.926 1.00 97.88 185 GLY A C 1
ATOM 1403 O O . GLY A 1 185 ? -17.576 5.209 -2.063 1.00 97.88 185 GLY A O 1
ATOM 1404 N N . GLY A 1 186 ? -16.655 3.936 -3.649 1.00 98.69 186 GLY A N 1
ATOM 1405 C CA . GLY A 1 186 ? -17.722 2.932 -3.616 1.00 98.69 186 GLY A CA 1
ATOM 1406 C C . GLY A 1 186 ? -17.982 2.329 -2.234 1.00 98.69 186 GLY A C 1
ATOM 1407 O O . GLY A 1 186 ? -19.136 2.150 -1.860 1.00 98.69 186 GLY A O 1
ATOM 1408 N N . THR A 1 187 ? -16.939 2.073 -1.438 1.00 98.88 187 THR A N 1
ATOM 1409 C CA . THR A 1 187 ? -17.100 1.506 -0.089 1.00 98.88 187 THR A CA 1
ATOM 1410 C C . THR A 1 187 ? -17.833 2.454 0.855 1.00 98.88 187 THR A C 1
ATOM 1412 O O . THR A 1 187 ? -18.785 2.032 1.507 1.00 98.88 187 THR A O 1
ATOM 1415 N N . VAL A 1 188 ? -17.429 3.732 0.909 1.00 98.62 188 VAL A N 1
ATOM 1416 C CA . VAL A 1 188 ? -18.076 4.715 1.792 1.00 98.62 188 VAL A CA 1
ATOM 1417 C C . VAL A 1 188 ? -19.506 5.008 1.338 1.00 98.62 188 VAL A C 1
ATOM 1419 O O . VAL A 1 188 ? -20.403 5.070 2.169 1.00 98.62 188 VAL A O 1
ATOM 1422 N N . THR A 1 189 ? -19.742 5.085 0.026 1.00 98.88 189 THR A N 1
ATOM 1423 C CA . THR A 1 189 ? -21.074 5.319 -0.536 1.00 98.88 189 THR A CA 1
ATOM 1424 C C . THR A 1 189 ? -22.007 4.132 -0.325 1.00 98.88 189 THR A C 1
ATOM 1426 O O . THR A 1 189 ? -23.091 4.309 0.215 1.00 98.88 189 THR A O 1
ATOM 1429 N N . GLY A 1 190 ? -21.611 2.921 -0.716 1.00 98.88 190 GLY A N 1
ATOM 1430 C CA . GLY A 1 190 ? -22.479 1.748 -0.639 1.00 98.88 190 GLY A CA 1
ATOM 1431 C C . GLY A 1 190 ? -22.815 1.350 0.794 1.00 98.88 190 GLY A C 1
ATOM 1432 O O . GLY A 1 190 ? -23.985 1.322 1.175 1.00 98.88 190 GLY A O 1
ATOM 1433 N N . ALA A 1 191 ? -21.787 1.099 1.610 1.00 98.88 191 ALA A N 1
ATOM 1434 C CA . ALA A 1 191 ? -21.997 0.706 3.000 1.00 98.88 191 ALA A CA 1
ATOM 1435 C C . ALA A 1 191 ? -22.594 1.857 3.827 1.00 98.88 191 ALA A C 1
ATOM 1437 O O . ALA A 1 191 ? -23.476 1.618 4.646 1.00 98.88 191 ALA A O 1
ATOM 1438 N N . GLY A 1 192 ? -22.181 3.107 3.578 1.00 98.81 192 GLY A N 1
ATOM 1439 C CA . GLY A 1 192 ? -22.738 4.282 4.252 1.00 98.81 192 GLY A CA 1
ATOM 1440 C C . GLY A 1 192 ? -24.229 4.482 3.977 1.00 98.81 192 GLY A C 1
ATOM 1441 O O . GLY A 1 192 ? -24.983 4.703 4.922 1.00 98.81 192 GLY A O 1
ATOM 1442 N N . ARG A 1 193 ? -24.675 4.332 2.718 1.00 98.81 193 ARG A N 1
ATOM 1443 C CA . ARG A 1 193 ? -26.107 4.370 2.361 1.00 98.81 193 ARG A CA 1
ATOM 1444 C C . ARG A 1 193 ? -26.897 3.307 3.113 1.00 98.81 193 ARG A C 1
ATOM 1446 O O . ARG A 1 193 ? -27.859 3.644 3.792 1.00 98.81 193 ARG A O 1
ATOM 1453 N N . PHE A 1 194 ? -26.449 2.051 3.053 1.00 98.88 194 PHE A N 1
ATOM 1454 C CA . PHE A 1 194 ? -27.127 0.954 3.743 1.00 98.88 194 PHE A CA 1
ATOM 1455 C C . PHE A 1 194 ? -27.245 1.217 5.250 1.00 98.88 194 PHE A C 1
ATOM 1457 O O . PHE A 1 194 ? -28.313 1.052 5.835 1.00 98.88 194 PHE A O 1
ATOM 1464 N N . LEU A 1 195 ? -26.157 1.651 5.892 1.00 98.88 195 LEU A N 1
ATOM 1465 C CA . LEU A 1 195 ? -26.153 1.907 7.330 1.00 98.88 195 LEU A CA 1
ATOM 1466 C C . LEU A 1 195 ? -27.080 3.070 7.706 1.00 98.88 195 LEU A C 1
ATOM 1468 O O . LEU A 1 195 ? -27.846 2.930 8.656 1.00 98.88 195 LEU A O 1
ATOM 1472 N N . LYS A 1 196 ? -27.093 4.170 6.941 1.00 98.69 196 LYS A N 1
ATOM 1473 C CA . LYS A 1 196 ? -28.019 5.289 7.189 1.00 98.69 196 LYS A CA 1
ATOM 1474 C C . LYS A 1 196 ? -29.486 4.928 6.954 1.00 98.69 196 LYS A C 1
ATOM 1476 O O . LYS A 1 196 ? -30.348 5.454 7.647 1.00 98.69 196 LYS A O 1
ATOM 1481 N N . GLU A 1 197 ? -29.783 4.005 6.041 1.00 98.56 197 GLU A N 1
ATOM 1482 C CA . GLU A 1 197 ? -31.138 3.455 5.890 1.00 98.56 197 GLU A CA 1
ATOM 1483 C C . GLU A 1 197 ? -31.567 2.610 7.097 1.00 98.56 197 GLU A C 1
ATOM 1485 O O . GLU A 1 197 ? -32.747 2.586 7.443 1.00 98.56 197 GLU A O 1
ATOM 1490 N N . LYS A 1 198 ? -30.625 1.921 7.758 1.00 98.62 198 LYS A N 1
ATOM 1491 C CA . LYS A 1 198 ? -30.903 1.185 9.002 1.00 98.62 198 LYS A CA 1
ATOM 1492 C C . LYS A 1 198 ? -31.050 2.104 10.206 1.00 98.62 198 LYS A C 1
ATOM 1494 O O . LYS A 1 198 ? -31.920 1.865 11.040 1.00 98.62 198 LYS A O 1
ATOM 1499 N N . ASN A 1 199 ? -30.210 3.129 10.301 1.00 98.38 199 ASN A N 1
ATOM 1500 C CA . ASN A 1 199 ? -30.293 4.152 11.330 1.00 98.38 199 ASN A CA 1
ATOM 1501 C C . ASN A 1 199 ? -29.715 5.484 10.804 1.00 98.38 199 ASN A C 1
ATOM 1503 O O . ASN A 1 199 ? -28.495 5.587 10.643 1.00 98.38 199 ASN A O 1
ATOM 1507 N N . PRO A 1 200 ? -30.548 6.520 10.576 1.00 98.00 200 PRO A N 1
ATOM 1508 C CA . PRO A 1 200 ? -30.097 7.793 10.009 1.00 98.00 200 PRO A CA 1
ATOM 1509 C C . PRO A 1 200 ? -29.140 8.572 10.925 1.00 98.00 200 PRO A C 1
ATOM 1511 O O . PRO A 1 200 ? -28.409 9.439 10.440 1.00 98.00 200 PRO A O 1
ATOM 1514 N N . GLU A 1 201 ? -29.091 8.239 12.221 1.00 98.19 201 GLU A N 1
ATOM 1515 C CA . GLU A 1 201 ? -28.173 8.852 13.189 1.00 98.19 201 GLU A CA 1
ATOM 1516 C C . GLU A 1 201 ? -26.722 8.374 13.037 1.00 98.19 201 GLU A C 1
ATOM 1518 O O . GLU A 1 201 ? -25.806 9.018 13.560 1.00 98.19 201 GLU A O 1
ATOM 1523 N N . ILE A 1 202 ? -26.489 7.277 12.303 1.00 98.75 202 ILE A N 1
ATOM 1524 C CA . ILE A 1 202 ? -25.138 6.770 12.053 1.00 98.75 202 ILE A CA 1
ATOM 1525 C C . ILE A 1 202 ? -24.320 7.819 11.308 1.00 98.75 202 ILE A C 1
ATOM 1527 O O . ILE A 1 202 ? -24.713 8.326 10.250 1.00 98.75 202 ILE A O 1
ATOM 1531 N N . LYS A 1 203 ? -23.133 8.102 11.848 1.00 98.88 203 LYS A N 1
ATOM 1532 C CA . LYS A 1 203 ? -22.180 9.029 11.242 1.00 98.88 203 LYS A CA 1
ATOM 1533 C C . LYS A 1 203 ? -21.291 8.315 10.243 1.00 98.88 203 LYS A C 1
ATOM 1535 O O . LYS A 1 203 ? -20.701 7.289 10.567 1.00 98.88 203 LYS A O 1
ATOM 1540 N N . VAL A 1 204 ? -21.162 8.864 9.042 1.00 98.88 204 VAL A N 1
ATOM 1541 C CA . VAL A 1 204 ? -20.315 8.295 7.989 1.00 98.88 204 VAL A CA 1
ATOM 1542 C C . VAL A 1 204 ? -19.191 9.267 7.661 1.00 98.88 204 VAL A C 1
ATOM 1544 O O . VAL A 1 204 ? -19.444 10.389 7.229 1.00 98.88 204 VAL A O 1
ATOM 1547 N N . TYR A 1 205 ? -17.946 8.830 7.836 1.00 98.88 205 TYR A N 1
ATOM 1548 C CA . TYR A 1 205 ? -16.764 9.631 7.531 1.00 98.88 205 TYR A CA 1
ATOM 1549 C C . TYR A 1 205 ? -15.938 9.026 6.398 1.00 98.88 205 TYR A C 1
ATOM 1551 O O . TYR A 1 205 ? -15.593 7.840 6.399 1.00 98.88 205 TYR A O 1
ATOM 1559 N N . GLY A 1 206 ? -15.575 9.885 5.450 1.00 98.56 206 GLY A N 1
ATOM 1560 C CA . GLY A 1 206 ? -14.545 9.611 4.458 1.00 98.56 206 GLY A CA 1
ATOM 1561 C C . GLY A 1 206 ? -13.151 9.886 5.012 1.00 98.56 206 GLY A C 1
ATOM 1562 O O . GLY A 1 206 ? -13.008 10.647 5.968 1.00 98.56 206 GLY A O 1
ATOM 1563 N N . ILE A 1 207 ? -12.118 9.315 4.394 1.00 98.56 207 ILE A N 1
ATOM 1564 C CA . ILE A 1 207 ? -10.723 9.692 4.663 1.00 98.56 207 ILE A CA 1
ATOM 1565 C C . ILE A 1 207 ? -10.012 10.016 3.359 1.00 98.56 207 ILE A C 1
ATOM 1567 O O . ILE A 1 207 ? -10.102 9.248 2.395 1.00 98.56 207 ILE A O 1
ATOM 1571 N N . GLU A 1 208 ? -9.249 11.104 3.372 1.00 97.75 208 GLU A N 1
ATOM 1572 C CA . GLU A 1 208 ? -8.319 11.478 2.312 1.00 97.75 208 GLU A CA 1
ATOM 1573 C C . GLU A 1 208 ? -6.928 11.832 2.876 1.00 97.75 208 GLU A C 1
ATOM 1575 O O . GLU A 1 208 ? -6.797 12.138 4.066 1.00 97.75 208 GLU A O 1
ATOM 1580 N N . PRO A 1 209 ? -5.865 11.771 2.054 1.00 98.12 209 PRO A N 1
ATOM 1581 C CA . PRO A 1 209 ? -4.539 12.215 2.468 1.00 98.12 209 PRO A CA 1
ATOM 1582 C C . PRO A 1 209 ? -4.518 13.722 2.735 1.00 98.12 209 PRO A C 1
ATOM 1584 O O . PRO A 1 209 ? -5.004 14.496 1.911 1.00 98.12 209 PRO A O 1
ATOM 1587 N N . ALA A 1 210 ? -3.892 14.153 3.830 1.00 97.06 210 ALA A N 1
ATOM 1588 C CA . ALA A 1 210 ? -3.722 15.578 4.139 1.00 97.06 210 ALA A CA 1
ATOM 1589 C C . ALA A 1 210 ? -2.941 16.324 3.037 1.00 97.06 210 ALA A C 1
ATOM 1591 O O . ALA A 1 210 ? -3.186 17.496 2.764 1.00 97.06 210 ALA A O 1
ATOM 1592 N N . GLU A 1 211 ? -2.022 15.630 2.364 1.00 96.00 211 GLU A N 1
ATOM 1593 C CA . GLU A 1 211 ? -1.226 16.159 1.255 1.00 96.00 211 GLU A CA 1
ATOM 1594 C C . GLU A 1 211 ? -2.013 16.259 -0.062 1.00 96.00 211 GLU A C 1
ATOM 1596 O O . GLU A 1 211 ? -1.529 16.874 -1.008 1.00 96.00 211 GLU A O 1
ATOM 1601 N N . ASN A 1 212 ? -3.204 15.653 -0.138 1.00 93.31 212 ASN A N 1
ATOM 1602 C CA . ASN A 1 212 ? -4.054 15.606 -1.329 1.00 93.31 212 ASN A CA 1
ATOM 1603 C C . ASN A 1 212 ? -5.544 15.770 -0.965 1.00 93.31 212 ASN A C 1
ATOM 1605 O O . ASN A 1 212 ? -6.388 14.960 -1.356 1.00 93.31 212 ASN A O 1
ATOM 1609 N N . ALA A 1 213 ? -5.849 16.796 -0.167 1.00 93.44 213 ALA A N 1
ATOM 1610 C CA . ALA A 1 213 ? -7.131 16.962 0.521 1.00 93.44 213 ALA A CA 1
ATOM 1611 C C . ALA A 1 213 ? -8.223 17.646 -0.332 1.00 93.44 213 ALA A C 1
ATOM 1613 O O . ALA A 1 213 ? -8.764 18.691 0.038 1.00 93.44 213 ALA A O 1
ATOM 1614 N N . ILE A 1 214 ? -8.507 17.105 -1.518 1.00 93.50 214 ILE A N 1
ATOM 1615 C CA . ILE A 1 214 ? -9.415 17.722 -2.501 1.00 93.50 214 ILE A CA 1
ATOM 1616 C C . ILE A 1 214 ? -10.870 17.823 -2.027 1.00 93.50 214 ILE A C 1
ATOM 1618 O O . ILE A 1 214 ? -11.551 18.783 -2.384 1.00 93.50 214 ILE A O 1
ATOM 1622 N N . LEU A 1 215 ? -11.359 16.868 -1.228 1.00 93.44 215 LEU A N 1
ATOM 1623 C CA . LEU A 1 215 ? -12.743 16.858 -0.742 1.00 93.44 215 LEU A CA 1
ATOM 1624 C C . LEU A 1 215 ? -12.955 17.918 0.343 1.00 93.44 215 LEU A C 1
ATOM 1626 O O . LEU A 1 215 ? -14.069 18.395 0.530 1.00 93.44 215 LEU A O 1
ATOM 1630 N N . ASN A 1 216 ? -11.879 18.333 1.012 1.00 93.44 216 ASN A N 1
ATOM 1631 C CA . ASN A 1 216 ? -11.855 19.475 1.921 1.00 93.44 216 ASN A CA 1
ATOM 1632 C C . ASN A 1 216 ? -11.434 20.800 1.244 1.00 93.44 216 ASN A C 1
ATOM 1634 O O . ASN A 1 216 ? -11.139 21.773 1.937 1.00 93.44 216 ASN A O 1
ATOM 1638 N N . GLY A 1 217 ? -11.374 20.867 -0.093 1.00 91.81 217 GLY A N 1
ATOM 1639 C CA . GLY A 1 217 ? -10.989 22.085 -0.826 1.00 91.81 217 GLY A CA 1
ATOM 1640 C C . GLY A 1 217 ? -9.493 22.428 -0.765 1.00 91.81 217 GLY A C 1
ATOM 1641 O O . GLY A 1 217 ? -9.099 23.558 -1.060 1.00 91.81 217 GLY A O 1
ATOM 1642 N N . GLY A 1 218 ? -8.654 21.471 -0.366 1.00 90.19 218 GLY A N 1
ATOM 1643 C CA . GLY A 1 218 ? -7.200 21.586 -0.344 1.00 90.19 218 GLY A CA 1
ATOM 1644 C C . GLY A 1 218 ? -6.552 21.501 -1.732 1.00 90.19 218 GLY A C 1
ATOM 1645 O O . GLY A 1 218 ? -7.213 21.405 -2.766 1.00 90.19 218 GLY A O 1
ATOM 1646 N N . LYS A 1 219 ? -5.215 21.544 -1.758 1.00 86.12 219 LYS A N 1
ATOM 1647 C CA . LYS A 1 219 ? -4.425 21.448 -2.997 1.00 86.12 219 LYS A CA 1
ATOM 1648 C C . LYS A 1 219 ? -4.102 19.996 -3.344 1.00 86.12 219 LYS A C 1
ATOM 1650 O O . LYS A 1 219 ? -3.928 19.166 -2.457 1.00 86.12 219 LYS A O 1
ATOM 1655 N N . LEU A 1 220 ? -3.941 19.738 -4.642 1.00 90.12 220 LEU A N 1
ATOM 1656 C CA . LEU A 1 220 ? -3.357 18.497 -5.140 1.00 90.12 220 LEU A CA 1
ATOM 1657 C C . LEU A 1 220 ? -1.887 18.411 -4.735 1.00 90.12 220 LEU A C 1
ATOM 1659 O O . LEU A 1 220 ? -1.116 19.348 -4.964 1.00 90.12 220 LEU A O 1
ATOM 1663 N N . GLY A 1 221 ? -1.495 17.266 -4.192 1.00 88.31 221 GLY A N 1
ATOM 1664 C CA . GLY A 1 221 ? -0.116 16.997 -3.820 1.00 88.31 221 GLY A CA 1
ATOM 1665 C C . GLY A 1 221 ? 0.209 15.504 -3.838 1.00 88.31 221 GLY A C 1
ATOM 1666 O O . GLY A 1 221 ? -0.685 14.658 -3.753 1.00 88.31 221 GLY A O 1
ATOM 1667 N N . PRO A 1 222 ? 1.496 15.151 -3.995 1.00 87.75 222 PRO A N 1
ATOM 1668 C CA . PRO A 1 222 ? 1.935 13.7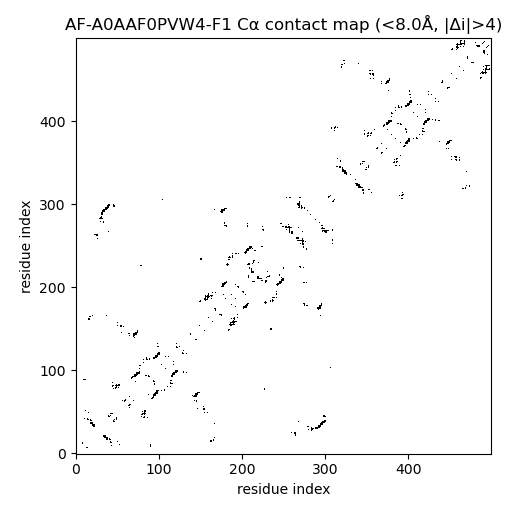67 -3.904 1.00 87.75 222 PRO A CA 1
ATOM 1669 C C . PRO A 1 222 ? 1.772 13.251 -2.467 1.00 87.75 222 PRO A C 1
ATOM 1671 O O . PRO A 1 222 ? 2.108 13.942 -1.509 1.00 87.75 222 PRO A O 1
ATOM 1674 N N . HIS A 1 223 ? 1.311 12.010 -2.319 1.00 93.06 223 HIS A N 1
ATOM 1675 C CA . HIS A 1 223 ? 1.143 11.344 -1.025 1.00 93.06 223 HIS A CA 1
ATOM 1676 C C . HIS A 1 223 ? 1.569 9.872 -1.105 1.00 93.06 223 HIS A C 1
ATOM 1678 O O . HIS A 1 223 ? 1.684 9.298 -2.190 1.00 93.06 223 HIS A O 1
ATOM 1684 N N . LYS A 1 224 ? 1.790 9.234 0.052 1.00 92.38 224 LYS A N 1
ATOM 1685 C CA . LYS A 1 224 ? 2.252 7.833 0.140 1.00 92.38 224 LYS A CA 1
ATOM 1686 C C . LYS A 1 224 ? 1.135 6.838 0.480 1.00 92.38 224 LYS A C 1
ATOM 1688 O O . LYS A 1 224 ? 1.357 5.628 0.433 1.00 92.38 224 LYS A O 1
ATOM 1693 N N . ILE A 1 225 ? -0.067 7.316 0.813 1.00 96.06 225 ILE A N 1
ATOM 1694 C CA . ILE A 1 225 ? -1.203 6.466 1.215 1.00 96.06 225 ILE A CA 1
ATOM 1695 C C . ILE A 1 225 ? -1.827 5.762 -0.003 1.00 96.06 225 ILE A C 1
ATOM 1697 O O . ILE A 1 225 ? -2.793 6.235 -0.597 1.00 96.06 225 ILE A O 1
ATOM 1701 N N . GLN A 1 226 ? -1.262 4.619 -0.395 1.00 92.50 226 GLN A N 1
ATOM 1702 C CA . GLN A 1 226 ? -1.727 3.864 -1.562 1.00 92.50 226 GLN A CA 1
ATOM 1703 C C . GLN A 1 226 ? -3.168 3.348 -1.383 1.00 92.50 226 GLN A C 1
ATOM 1705 O O . GLN A 1 226 ? -3.500 2.697 -0.388 1.00 92.50 226 GLN A O 1
ATOM 1710 N N . GLY A 1 227 ? -4.005 3.593 -2.397 1.00 92.44 227 GLY A N 1
ATOM 1711 C CA . GLY A 1 227 ? -5.385 3.101 -2.487 1.00 92.44 227 GLY A CA 1
ATOM 1712 C C . GLY A 1 227 ? -6.478 4.140 -2.215 1.00 92.44 227 GLY A C 1
ATOM 1713 O O . GLY A 1 227 ? -7.636 3.850 -2.516 1.00 92.44 227 GLY A O 1
ATOM 1714 N N . ILE A 1 228 ? -6.126 5.324 -1.702 1.00 96.06 228 ILE A N 1
ATOM 1715 C CA . ILE A 1 228 ? -7.033 6.469 -1.490 1.00 96.06 228 ILE A CA 1
ATOM 1716 C C . ILE A 1 228 ? -6.453 7.739 -2.126 1.00 96.06 228 ILE A C 1
ATOM 1718 O O . ILE A 1 228 ? -5.311 7.707 -2.573 1.00 96.06 228 ILE A O 1
ATOM 1722 N N . GLY A 1 229 ? -7.211 8.839 -2.161 1.00 92.62 229 GLY A N 1
ATOM 1723 C CA . GLY A 1 229 ? -6.708 10.140 -2.621 1.00 92.62 229 GLY A CA 1
ATOM 1724 C C . GLY A 1 229 ? -6.419 10.179 -4.122 1.00 92.62 229 GLY A C 1
ATOM 1725 O O . GLY A 1 229 ? -5.308 10.485 -4.534 1.00 92.62 229 GLY A O 1
ATOM 1726 N N . ALA A 1 230 ? -7.410 9.864 -4.961 1.00 88.88 230 ALA A N 1
ATOM 1727 C CA . ALA A 1 230 ? -7.224 9.737 -6.412 1.00 88.88 230 ALA A CA 1
ATOM 1728 C C . ALA A 1 230 ? -6.828 11.044 -7.141 1.00 88.88 230 ALA A C 1
ATOM 1730 O O . ALA A 1 230 ? -6.475 10.996 -8.316 1.00 88.88 230 ALA A O 1
ATOM 1731 N N . GLY A 1 231 ? -6.882 12.202 -6.470 1.00 87.75 231 GLY A N 1
ATOM 1732 C CA . GLY A 1 231 ? -6.596 13.512 -7.070 1.00 87.75 231 GLY A CA 1
ATOM 1733 C C . GLY A 1 231 ? -7.749 14.093 -7.898 1.00 87.75 231 GLY A C 1
ATOM 1734 O O . GLY A 1 231 ? -7.586 15.112 -8.558 1.00 87.75 231 GLY A O 1
ATOM 1735 N N . PHE A 1 232 ? -8.922 13.465 -7.860 1.00 91.31 232 PHE A N 1
ATOM 1736 C CA . PHE A 1 232 ? -10.187 13.983 -8.378 1.00 91.31 232 PHE A CA 1
ATOM 1737 C C . PHE A 1 232 ? -11.345 13.371 -7.581 1.00 91.31 232 PHE A C 1
ATOM 1739 O O . PHE A 1 232 ? -11.158 12.366 -6.892 1.00 91.31 232 PHE A O 1
ATOM 1746 N N . ILE A 1 233 ? -12.534 13.971 -7.667 1.00 94.56 233 ILE A N 1
ATOM 1747 C CA . ILE A 1 233 ? -13.747 13.457 -7.020 1.00 94.56 233 ILE A CA 1
ATOM 1748 C C . ILE A 1 233 ? -14.350 12.365 -7.920 1.00 94.56 233 ILE A C 1
ATOM 1750 O O . ILE A 1 233 ? -14.772 12.683 -9.033 1.00 94.56 233 ILE A O 1
ATOM 1754 N N . PRO A 1 234 ? -14.390 11.086 -7.497 1.00 94.88 234 PRO A N 1
ATOM 1755 C CA . PRO A 1 234 ? -14.947 10.011 -8.316 1.00 94.88 234 PRO A CA 1
ATOM 1756 C C . PRO A 1 234 ? -16.458 10.149 -8.518 1.00 94.88 234 PRO A C 1
ATOM 1758 O O . PRO A 1 234 ? -17.170 10.520 -7.589 1.00 94.88 234 PRO A O 1
ATOM 1761 N N . ALA A 1 235 ? -16.971 9.745 -9.682 1.00 97.38 235 ALA A N 1
ATOM 1762 C CA . ALA A 1 235 ? -18.404 9.810 -9.975 1.00 97.38 235 ALA A CA 1
ATOM 1763 C C . ALA A 1 235 ? -19.246 8.850 -9.114 1.00 97.38 235 ALA A C 1
ATOM 1765 O O . ALA A 1 235 ? -20.408 9.130 -8.834 1.00 97.38 235 ALA A O 1
ATOM 1766 N N . VAL A 1 236 ? -18.669 7.732 -8.657 1.00 96.75 236 VAL A N 1
ATOM 1767 C CA . VAL A 1 236 ? -19.364 6.799 -7.749 1.00 96.75 236 VAL A CA 1
ATOM 1768 C C . VAL A 1 236 ? -19.403 7.265 -6.290 1.00 96.75 236 VAL A C 1
ATOM 1770 O O . VAL A 1 236 ? -20.083 6.628 -5.485 1.00 96.75 236 VAL A O 1
ATOM 1773 N N . LEU A 1 237 ? -18.680 8.333 -5.929 1.00 98.31 237 LEU A N 1
ATOM 1774 C CA . LEU A 1 237 ? -18.732 8.904 -4.586 1.00 98.31 237 LEU A CA 1
ATOM 1775 C C . LEU A 1 237 ? -19.982 9.775 -4.446 1.00 98.31 237 LEU A C 1
ATOM 1777 O O . LEU A 1 237 ? -20.045 10.894 -4.948 1.00 98.31 237 LEU A O 1
ATOM 1781 N N . ASP A 1 238 ? -20.948 9.288 -3.683 1.00 97.81 238 ASP A N 1
ATOM 1782 C CA . ASP A 1 238 ? -22.003 10.131 -3.137 1.00 97.81 238 ASP A CA 1
ATOM 1783 C C . ASP A 1 238 ? -21.453 10.913 -1.945 1.00 97.81 238 ASP A C 1
ATOM 1785 O O . ASP A 1 238 ? -21.057 10.315 -0.948 1.00 97.81 238 ASP A O 1
ATOM 1789 N N . GLN A 1 239 ? -21.402 12.239 -2.049 1.00 97.44 239 GLN A N 1
ATOM 1790 C CA . GLN A 1 239 ? -20.938 13.101 -0.961 1.00 97.44 239 GLN A CA 1
ATOM 1791 C C . GLN A 1 239 ? -22.048 13.402 0.051 1.00 97.44 239 GLN A C 1
ATOM 1793 O O . GLN A 1 239 ? -21.747 13.722 1.196 1.00 97.44 239 GLN A O 1
ATOM 1798 N N . SER A 1 240 ? -23.323 13.267 -0.335 1.00 97.12 240 SER A N 1
ATOM 1799 C CA . SER A 1 240 ? -24.462 13.624 0.525 1.00 97.12 240 SER A CA 1
ATOM 1800 C C . SER A 1 240 ? -24.606 12.716 1.750 1.00 97.12 240 SER A C 1
ATOM 1802 O O . SER A 1 240 ? -25.192 13.103 2.758 1.00 97.12 240 SER A O 1
ATOM 1804 N N . ILE A 1 241 ? -24.037 11.513 1.679 1.00 97.31 241 ILE A N 1
ATOM 1805 C CA . ILE A 1 241 ? -24.009 10.544 2.777 1.00 97.31 241 ILE A CA 1
ATOM 1806 C C . ILE A 1 241 ? -22.929 10.847 3.817 1.00 97.31 241 ILE A C 1
ATOM 1808 O O . ILE A 1 241 ? -22.955 10.229 4.875 1.00 97.31 241 ILE A O 1
ATOM 1812 N N . LEU A 1 242 ? -21.968 11.732 3.534 1.00 98.31 242 LEU A N 1
ATOM 1813 C CA . LEU A 1 242 ? -20.831 11.992 4.418 1.00 98.31 242 LEU A CA 1
ATOM 1814 C C . LEU A 1 242 ? -21.201 13.026 5.489 1.00 98.31 242 LEU A C 1
ATOM 1816 O O . LEU A 1 242 ? -21.618 14.136 5.176 1.00 98.31 242 LEU A O 1
ATOM 1820 N N . ASP A 1 243 ? -20.954 12.698 6.756 1.00 98.56 243 ASP A N 1
ATOM 1821 C CA . ASP A 1 243 ? -20.963 13.660 7.867 1.00 98.56 243 ASP A CA 1
ATOM 1822 C C . ASP A 1 243 ? -19.628 14.430 7.972 1.00 98.56 243 ASP A C 1
ATOM 1824 O O . ASP A 1 243 ? -19.499 15.365 8.762 1.00 98.56 243 ASP A O 1
ATOM 1828 N N . GLY A 1 244 ? -18.616 14.036 7.193 1.00 97.94 244 GLY A N 1
ATOM 1829 C CA . GLY A 1 244 ? -17.349 14.749 7.050 1.00 97.94 244 GLY A CA 1
ATOM 1830 C C . GLY A 1 244 ? -16.268 13.923 6.351 1.00 97.94 244 GLY A C 1
ATOM 1831 O O . GLY A 1 244 ? -16.407 12.712 6.160 1.00 97.94 244 GLY A O 1
ATOM 1832 N N . VAL A 1 245 ? -15.159 14.578 6.001 1.00 98.38 245 VAL A N 1
ATOM 1833 C CA . VAL A 1 245 ? -13.968 13.927 5.438 1.00 98.38 245 VAL A CA 1
ATOM 1834 C C . VAL A 1 245 ? -12.764 14.221 6.324 1.00 98.38 245 VAL A C 1
ATOM 1836 O O . VAL A 1 245 ? -12.341 15.365 6.464 1.00 98.38 245 VAL A O 1
ATOM 1839 N N . LEU A 1 246 ? -12.221 13.171 6.931 1.00 98.50 246 LEU A N 1
ATOM 1840 C CA . LEU A 1 246 ? -11.065 13.229 7.815 1.00 98.50 246 LEU A CA 1
ATOM 1841 C C . LEU A 1 246 ? -9.777 13.255 6.985 1.00 98.50 246 LEU A C 1
ATOM 1843 O O . LEU A 1 246 ? -9.657 12.546 5.985 1.00 98.50 246 LEU A O 1
ATOM 1847 N N . GLN A 1 247 ? -8.806 14.053 7.418 1.00 98.12 247 GLN A N 1
ATOM 1848 C CA . GLN A 1 247 ? -7.491 14.131 6.788 1.00 98.12 247 GLN A CA 1
ATOM 1849 C C . GLN A 1 247 ? -6.472 13.370 7.627 1.00 98.12 247 GLN A C 1
ATOM 1851 O O . GLN A 1 247 ? -6.410 13.546 8.843 1.00 98.12 247 GLN A O 1
ATOM 1856 N N . VAL A 1 248 ? -5.661 12.543 6.973 1.00 98.44 248 VAL A N 1
ATOM 1857 C CA . VAL A 1 248 ? -4.558 11.819 7.617 1.00 98.44 248 VAL A CA 1
ATOM 1858 C C . VAL A 1 248 ? -3.300 12.006 6.785 1.00 98.44 248 VAL A C 1
ATOM 1860 O O . VAL A 1 248 ? -3.343 11.863 5.564 1.00 98.44 248 VAL A O 1
ATOM 1863 N N . SER A 1 249 ? -2.180 12.342 7.424 1.00 97.75 249 SER A N 1
ATOM 1864 C CA . SER A 1 249 ? -0.905 12.473 6.714 1.00 97.75 249 SER A CA 1
ATOM 1865 C C . SER A 1 249 ? -0.315 11.104 6.373 1.00 97.75 249 SER A C 1
ATOM 1867 O O . SER A 1 249 ? -0.586 10.096 7.032 1.00 97.75 249 SER A O 1
ATOM 1869 N N . SER A 1 250 ? 0.536 11.053 5.351 1.00 95.62 250 SER A N 1
ATOM 1870 C CA . SER A 1 250 ? 1.259 9.836 4.975 1.00 95.62 250 SER A CA 1
ATOM 1871 C C . SER A 1 250 ? 2.072 9.260 6.132 1.00 95.62 250 SER A C 1
ATOM 1873 O O . SER A 1 250 ? 2.084 8.044 6.321 1.00 95.62 250 SER A O 1
ATOM 1875 N N . ASP A 1 251 ? 2.734 10.122 6.905 1.00 93.81 251 ASP A N 1
ATOM 1876 C CA . ASP A 1 251 ? 3.589 9.701 8.013 1.00 93.81 251 ASP A CA 1
ATOM 1877 C C . ASP A 1 251 ? 2.750 9.136 9.170 1.00 93.81 251 ASP A C 1
ATOM 1879 O O . ASP A 1 251 ? 3.063 8.062 9.684 1.00 93.81 251 ASP A O 1
ATOM 1883 N N . GLU A 1 252 ? 1.621 9.774 9.513 1.00 96.81 252 GLU A N 1
ATOM 1884 C CA . GLU A 1 252 ? 0.678 9.248 10.512 1.00 96.81 252 GLU A CA 1
ATOM 1885 C C . GLU A 1 252 ? 0.117 7.880 10.086 1.00 96.81 252 GLU A C 1
ATOM 1887 O O . GLU A 1 252 ? 0.063 6.946 10.890 1.00 96.81 252 GLU A O 1
ATOM 1892 N N . ALA A 1 253 ? -0.240 7.725 8.806 1.00 98.12 253 ALA A N 1
ATOM 1893 C CA . ALA A 1 253 ? -0.742 6.465 8.266 1.00 98.12 253 ALA A CA 1
ATOM 1894 C C . ALA A 1 253 ? 0.305 5.338 8.317 1.00 98.12 253 ALA A C 1
ATOM 1896 O O . ALA A 1 253 ? -0.026 4.206 8.681 1.00 98.12 253 ALA A O 1
ATOM 1897 N N . ILE A 1 254 ? 1.563 5.623 7.962 1.00 95.38 254 ILE A N 1
ATOM 1898 C CA . ILE A 1 254 ? 2.664 4.646 7.998 1.00 95.38 254 ILE A CA 1
ATOM 1899 C C . ILE A 1 254 ? 2.948 4.214 9.438 1.00 95.38 254 ILE A C 1
ATOM 1901 O O . ILE A 1 254 ? 2.986 3.013 9.715 1.00 95.38 254 ILE A O 1
ATOM 1905 N N . GLU A 1 255 ? 3.082 5.163 10.363 1.00 94.31 255 GLU A N 1
ATOM 1906 C CA . GLU A 1 255 ? 3.361 4.859 11.768 1.00 94.31 255 GLU A CA 1
ATOM 1907 C C . GLU A 1 255 ? 2.218 4.072 12.416 1.00 94.31 255 GLU A C 1
ATOM 1909 O O . GLU A 1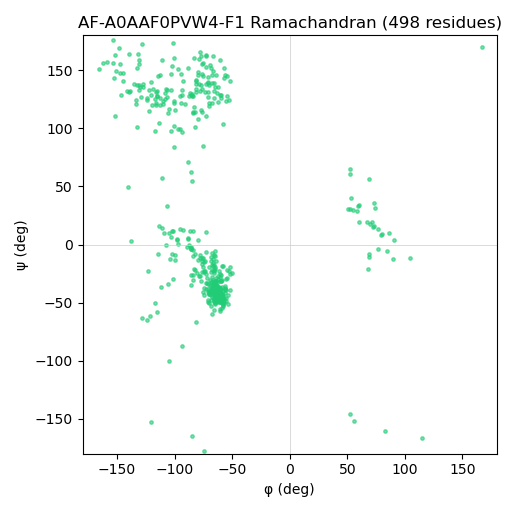 255 ? 2.453 3.058 13.079 1.00 94.31 255 GLU A O 1
ATOM 1914 N N . MET A 1 256 ? 0.964 4.447 12.148 1.00 97.88 256 MET A N 1
ATOM 1915 C CA . MET A 1 256 ? -0.183 3.675 12.623 1.00 97.88 256 MET A CA 1
ATOM 1916 C C . MET A 1 256 ? -0.210 2.261 12.027 1.00 97.88 256 MET A C 1
ATOM 1918 O O . MET A 1 256 ? -0.507 1.303 12.738 1.00 97.88 256 MET A O 1
ATOM 1922 N N . THR A 1 257 ? 0.160 2.095 10.753 1.00 97.50 257 THR A N 1
ATOM 1923 C CA . THR A 1 257 ? 0.251 0.766 10.121 1.00 97.50 257 THR A CA 1
ATOM 1924 C C . THR A 1 257 ? 1.265 -0.130 10.836 1.00 97.50 257 THR A C 1
ATOM 1926 O O . THR A 1 257 ? 0.966 -1.290 11.125 1.00 97.50 257 THR A O 1
ATOM 1929 N N . LYS A 1 258 ? 2.441 0.405 11.191 1.00 92.00 258 LYS A N 1
ATOM 1930 C CA . LYS A 1 258 ? 3.451 -0.328 11.975 1.00 92.00 258 LYS A CA 1
ATOM 1931 C C . LYS A 1 258 ? 2.917 -0.708 13.358 1.00 92.00 258 LYS A C 1
ATOM 1933 O O . LYS A 1 258 ? 3.098 -1.840 13.806 1.00 92.00 258 LYS A O 1
ATOM 1938 N N . LEU A 1 259 ? 2.219 0.211 14.029 1.00 92.94 259 LEU A N 1
ATOM 1939 C CA . LEU A 1 259 ? 1.624 -0.047 15.341 1.00 92.94 259 LEU A CA 1
ATOM 1940 C C . LEU A 1 259 ? 0.545 -1.133 15.298 1.00 92.94 259 LEU A C 1
ATOM 1942 O O . LEU A 1 259 ? 0.498 -1.947 16.218 1.00 92.94 259 LEU A O 1
ATOM 1946 N N . LEU A 1 260 ? -0.284 -1.186 14.252 1.00 96.38 260 LEU A N 1
ATOM 1947 C CA . LEU A 1 260 ? -1.270 -2.258 14.066 1.00 96.38 260 LEU A CA 1
ATOM 1948 C C . LEU A 1 260 ? -0.593 -3.633 13.987 1.00 96.38 260 LEU A C 1
ATOM 1950 O O . LEU A 1 260 ? -1.014 -4.559 14.682 1.00 96.38 260 LEU A O 1
ATOM 1954 N N . ALA A 1 261 ? 0.502 -3.752 13.233 1.00 88.19 261 ALA A N 1
ATOM 1955 C CA . ALA A 1 261 ? 1.264 -4.997 13.160 1.00 88.19 261 ALA A CA 1
ATOM 1956 C C . ALA A 1 261 ? 1.865 -5.378 14.526 1.00 88.19 261 ALA A C 1
ATOM 1958 O O . ALA A 1 261 ? 1.676 -6.496 14.998 1.00 88.19 261 ALA A O 1
ATOM 1959 N N . LEU A 1 262 ? 2.533 -4.436 15.200 1.00 88.06 262 LEU A N 1
ATOM 1960 C CA . LEU A 1 262 ? 3.249 -4.704 16.455 1.00 88.06 262 LEU A CA 1
ATOM 1961 C C . LEU A 1 262 ? 2.329 -4.932 17.663 1.00 88.06 262 LEU A C 1
ATOM 1963 O O . LEU A 1 262 ? 2.683 -5.670 18.582 1.00 88.06 262 LEU A O 1
ATOM 1967 N N . LYS A 1 263 ? 1.176 -4.259 17.712 1.00 90.38 263 LYS A N 1
ATOM 1968 C CA . LYS A 1 263 ? 0.309 -4.243 18.899 1.00 90.38 263 LYS A CA 1
ATOM 1969 C C . LYS A 1 263 ? -0.951 -5.088 18.744 1.00 90.38 263 LYS A C 1
ATOM 1971 O O . LYS A 1 263 ? -1.371 -5.679 19.739 1.00 90.38 263 LYS A O 1
ATOM 1976 N N . GLU A 1 264 ? -1.519 -5.164 17.543 1.00 90.62 264 GLU A N 1
ATOM 1977 C CA . GLU A 1 264 ? -2.730 -5.953 17.261 1.00 90.62 264 GLU A CA 1
ATOM 1978 C C . GLU A 1 264 ? -2.430 -7.262 16.519 1.00 90.62 264 GLU A C 1
ATOM 1980 O O . GLU A 1 264 ? -3.308 -8.111 16.420 1.00 90.62 264 GLU A O 1
ATOM 1985 N N . GLY A 1 265 ? -1.216 -7.443 15.984 1.00 84.38 265 GLY A N 1
ATOM 1986 C CA . GLY A 1 265 ? -0.906 -8.583 15.115 1.00 84.38 265 GLY A CA 1
ATOM 1987 C C . GLY A 1 265 ? -1.571 -8.486 13.737 1.00 84.38 265 GLY A C 1
ATOM 1988 O O . GLY A 1 265 ? -1.719 -9.495 13.054 1.00 84.38 265 GLY A O 1
ATOM 1989 N N . LEU A 1 266 ? -1.986 -7.283 13.322 1.00 94.31 266 LEU A N 1
ATOM 1990 C CA . LEU A 1 266 ? -2.685 -7.051 12.059 1.00 94.31 266 LEU A CA 1
ATOM 1991 C C . LEU A 1 266 ? -1.714 -6.515 11.002 1.00 94.31 266 LEU A C 1
ATOM 1993 O O . LEU A 1 266 ? -1.371 -5.332 10.996 1.00 94.31 266 LEU A O 1
ATOM 1997 N N . LEU A 1 267 ? -1.283 -7.386 10.088 1.00 93.88 267 LEU A N 1
ATOM 1998 C CA . LEU A 1 267 ? -0.415 -7.019 8.968 1.00 93.88 267 LEU A CA 1
ATOM 1999 C C . LEU A 1 267 ? -1.244 -6.427 7.817 1.00 93.88 267 LEU A C 1
ATOM 2001 O O . LEU A 1 267 ? -1.862 -7.149 7.036 1.00 93.88 267 LEU A O 1
ATOM 2005 N N . VAL A 1 268 ? -1.255 -5.101 7.695 1.00 97.69 268 VAL A N 1
ATOM 2006 C CA . VAL A 1 268 ? -2.161 -4.373 6.789 1.00 97.69 268 VAL A CA 1
ATOM 2007 C C . VAL A 1 268 ? -1.433 -3.334 5.931 1.00 97.69 268 VAL A C 1
ATOM 2009 O O . VAL A 1 268 ? -0.289 -2.979 6.201 1.00 97.69 268 VAL A O 1
ATOM 2012 N N . GLY A 1 269 ? -2.076 -2.863 4.859 1.00 97.00 269 GLY A N 1
ATOM 2013 C CA . GLY A 1 269 ? -1.548 -1.787 4.008 1.00 97.00 269 GLY A CA 1
ATOM 2014 C C . GLY A 1 269 ? -1.715 -0.378 4.597 1.0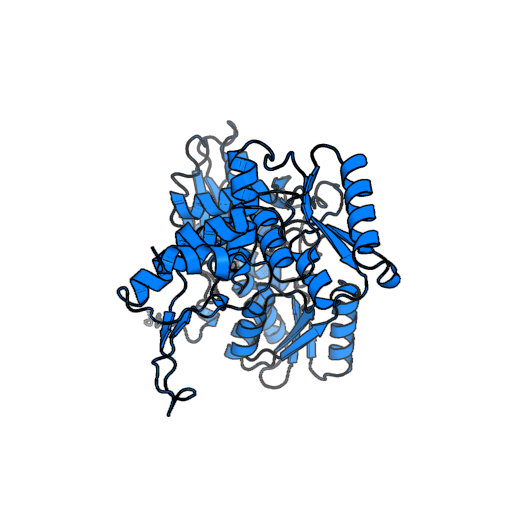0 97.00 269 GLY A C 1
ATOM 2015 O O . GLY A 1 269 ? -2.534 -0.168 5.492 1.00 97.00 269 GLY A O 1
ATOM 2016 N N . ILE A 1 270 ? -1.006 0.606 4.022 1.00 97.88 270 ILE A N 1
ATOM 2017 C CA . ILE A 1 270 ? -0.927 2.001 4.517 1.00 97.88 270 ILE A CA 1
ATOM 2018 C C . ILE A 1 270 ? -2.309 2.665 4.663 1.00 97.88 270 ILE A C 1
ATOM 2020 O O . ILE A 1 270 ? -2.560 3.379 5.631 1.00 97.88 270 ILE A O 1
ATOM 2024 N N . SER A 1 271 ? -3.242 2.412 3.737 1.00 98.38 271 SER A N 1
ATOM 2025 C CA . SER A 1 271 ? -4.609 2.952 3.823 1.00 98.38 271 SER A CA 1
ATOM 2026 C C . SER A 1 271 ? -5.411 2.407 5.010 1.00 98.38 271 SER A C 1
ATOM 2028 O O . SER A 1 271 ? -6.293 3.103 5.503 1.00 98.38 271 SER A O 1
ATOM 2030 N N . SER A 1 272 ? -5.078 1.219 5.524 1.00 98.81 272 SER A N 1
ATOM 2031 C CA . SER A 1 272 ? -5.657 0.695 6.770 1.00 98.81 272 SER A CA 1
ATOM 2032 C C . SER A 1 272 ? -5.112 1.441 7.988 1.00 98.81 272 SER A C 1
ATOM 2034 O O . SER A 1 272 ? -5.873 1.753 8.898 1.00 98.81 272 SER A O 1
ATOM 2036 N N . GLY A 1 273 ? -3.819 1.790 7.994 1.00 98.56 273 GLY A N 1
ATOM 2037 C CA . GLY A 1 273 ? -3.244 2.653 9.029 1.00 98.56 273 GLY A CA 1
ATOM 2038 C C . GLY A 1 273 ? -3.850 4.052 9.020 1.00 98.56 273 GLY A C 1
ATOM 2039 O O . GLY A 1 273 ? -4.186 4.565 10.082 1.00 98.56 273 GLY A O 1
ATOM 2040 N N . ALA A 1 274 ? -4.089 4.627 7.835 1.00 98.81 274 ALA A N 1
ATOM 2041 C CA . ALA A 1 274 ? -4.832 5.881 7.713 1.00 98.81 274 ALA A CA 1
ATOM 2042 C C . ALA A 1 274 ? -6.248 5.758 8.299 1.00 98.81 274 ALA A C 1
ATOM 2044 O O . ALA A 1 274 ? -6.691 6.617 9.059 1.00 98.81 274 ALA A O 1
ATOM 2045 N N . ALA A 1 275 ? -6.935 4.651 8.005 1.00 98.81 275 ALA A N 1
ATOM 2046 C CA . ALA A 1 275 ? -8.260 4.376 8.540 1.00 98.81 275 ALA A CA 1
ATOM 2047 C C . ALA A 1 275 ? -8.278 4.236 10.065 1.00 98.81 275 ALA A C 1
ATOM 2049 O O . ALA A 1 275 ? -9.108 4.856 10.729 1.00 98.81 275 ALA A O 1
ATOM 2050 N N . ALA A 1 276 ? -7.325 3.500 10.635 1.00 98.81 276 ALA A N 1
ATOM 2051 C CA . ALA A 1 276 ? -7.178 3.373 12.080 1.00 98.81 276 ALA A CA 1
ATOM 2052 C C . ALA A 1 276 ? -6.834 4.708 12.757 1.00 98.81 276 ALA A C 1
ATOM 2054 O O . ALA A 1 276 ? -7.412 5.025 13.794 1.00 98.81 276 ALA A O 1
ATOM 2055 N N . ALA A 1 277 ? -5.936 5.506 12.172 1.00 98.75 277 ALA A N 1
ATOM 2056 C CA . ALA A 1 277 ? -5.563 6.814 12.704 1.00 98.75 277 ALA A CA 1
ATOM 2057 C C . ALA A 1 277 ? -6.776 7.754 12.762 1.00 98.75 277 ALA A C 1
ATOM 2059 O O . ALA A 1 277 ? -7.096 8.283 13.827 1.00 98.75 277 ALA A O 1
ATOM 2060 N N . ALA A 1 278 ? -7.523 7.861 11.660 1.00 98.69 278 ALA A N 1
ATOM 2061 C CA . ALA A 1 278 ? -8.768 8.620 11.601 1.00 98.69 278 ALA A CA 1
ATOM 2062 C C . ALA A 1 278 ? -9.808 8.116 12.619 1.00 98.69 278 ALA A C 1
ATOM 2064 O O . ALA A 1 278 ? -10.422 8.909 13.335 1.00 98.69 278 ALA A O 1
ATOM 2065 N N . ALA A 1 279 ? -9.971 6.795 12.745 1.00 98.81 279 ALA A N 1
ATOM 2066 C CA . ALA A 1 279 ? -10.881 6.211 13.725 1.00 98.81 279 ALA A CA 1
ATOM 2067 C C . ALA A 1 279 ? -10.477 6.550 15.165 1.00 98.81 279 ALA A C 1
ATOM 2069 O O . ALA A 1 279 ? -11.338 6.910 15.961 1.00 98.81 279 ALA A O 1
ATOM 2070 N N . ILE A 1 280 ? -9.182 6.529 15.496 1.00 98.56 280 ILE A N 1
ATOM 2071 C CA . ILE A 1 280 ? -8.667 6.928 16.814 1.00 98.56 280 ILE A CA 1
ATOM 2072 C C . ILE A 1 280 ? -8.906 8.421 17.079 1.00 98.56 280 ILE A C 1
ATOM 2074 O O . ILE A 1 280 ? -9.274 8.786 18.197 1.00 98.56 280 ILE A O 1
ATOM 2078 N N . GLN A 1 281 ? -8.739 9.292 16.077 1.00 97.75 281 GLN A N 1
ATOM 2079 C CA . GLN A 1 281 ? -9.050 10.721 16.212 1.00 97.75 281 GLN A CA 1
ATOM 2080 C C . GLN A 1 281 ? -10.528 10.940 16.576 1.00 97.75 281 GLN A C 1
ATOM 2082 O O . GLN A 1 281 ? -10.832 11.735 17.464 1.00 97.75 281 GLN A O 1
ATOM 2087 N N . VAL A 1 282 ? -11.447 10.202 15.942 1.00 98.44 282 VAL A N 1
ATOM 2088 C CA . VAL A 1 282 ? -12.889 10.255 16.244 1.00 98.44 282 VAL A CA 1
ATOM 2089 C C . VAL A 1 282 ? -13.210 9.612 17.598 1.00 98.44 282 VAL A C 1
ATOM 2091 O O . VAL A 1 282 ? -13.994 10.166 18.369 1.00 98.44 282 VAL A O 1
ATOM 2094 N N . ALA A 1 283 ? -12.583 8.481 17.920 1.00 98.44 283 ALA A N 1
ATOM 2095 C CA . ALA A 1 283 ? -12.838 7.708 19.134 1.00 98.44 283 ALA A CA 1
ATOM 2096 C C . ALA A 1 283 ? -12.384 8.406 20.421 1.00 98.44 283 ALA A C 1
ATOM 2098 O O . ALA A 1 283 ? -12.884 8.090 21.498 1.00 98.44 283 ALA A O 1
ATOM 2099 N N . LYS A 1 284 ? -11.429 9.339 20.334 1.00 97.75 284 LYS A N 1
ATOM 2100 C CA . LYS A 1 284 ? -10.959 10.146 21.472 1.00 97.75 284 LYS A CA 1
ATOM 2101 C C . LYS A 1 284 ? -11.925 11.259 21.877 1.00 97.75 284 LYS A C 1
ATOM 2103 O O . LYS A 1 284 ? -11.777 11.809 22.966 1.00 97.75 284 LYS A O 1
ATOM 2108 N N . LYS A 1 285 ? -12.878 11.622 21.016 1.00 97.56 285 LYS A N 1
ATOM 2109 C CA . LYS A 1 285 ? -13.793 12.734 21.279 1.00 97.56 285 LYS A CA 1
ATOM 2110 C C . LYS A 1 285 ? -14.799 12.364 22.384 1.00 97.56 285 LYS A C 1
ATOM 2112 O O . LYS A 1 285 ? -15.402 11.291 22.286 1.00 97.56 285 LYS A O 1
ATOM 2117 N N . PRO A 1 286 ? -15.004 13.207 23.417 1.00 96.81 286 PRO A N 1
ATOM 2118 C CA . PRO A 1 286 ? -15.890 12.892 24.542 1.00 96.81 286 PRO A CA 1
ATOM 2119 C C . PRO A 1 286 ? -17.329 12.546 24.137 1.00 96.81 286 PRO A C 1
ATOM 2121 O O . PRO A 1 286 ? -17.930 11.649 24.720 1.00 96.81 286 PRO A O 1
ATOM 2124 N N . GLU A 1 287 ? -17.867 13.193 23.102 1.00 97.19 287 GLU A N 1
ATOM 2125 C CA . GLU A 1 287 ? -19.214 12.944 22.570 1.00 97.19 287 GLU A CA 1
ATOM 2126 C C . GLU A 1 287 ? -19.397 11.550 21.942 1.00 97.19 287 GLU A C 1
ATOM 2128 O O . GLU A 1 287 ? -20.518 11.152 21.612 1.00 97.19 287 GLU A O 1
ATOM 2133 N N . ASN A 1 288 ? -18.306 10.801 21.767 1.00 98.19 288 ASN A N 1
ATOM 2134 C CA . ASN A 1 288 ? -18.315 9.432 21.263 1.00 98.19 288 ASN A CA 1
ATOM 2135 C C . ASN A 1 288 ? -18.077 8.387 22.362 1.00 98.19 288 ASN A C 1
ATOM 2137 O O . ASN A 1 288 ? -17.904 7.211 22.051 1.00 98.19 288 ASN A O 1
ATOM 2141 N N . ALA A 1 289 ? -18.085 8.781 23.638 1.00 97.75 289 ALA A N 1
ATOM 2142 C CA . ALA A 1 289 ? -17.960 7.844 24.747 1.00 97.75 289 ALA A CA 1
ATOM 2143 C C . ALA A 1 289 ? -19.013 6.723 24.673 1.00 97.75 289 ALA A C 1
ATOM 2145 O O . ALA A 1 289 ? -20.205 6.986 24.535 1.00 97.75 289 ALA A O 1
ATOM 2146 N N . GLY A 1 290 ? -18.559 5.469 24.756 1.00 95.88 290 GLY A N 1
ATOM 2147 C CA . GLY A 1 290 ? -19.419 4.281 24.714 1.00 95.88 290 GLY A CA 1
ATOM 2148 C C . GLY A 1 290 ? -19.933 3.883 23.325 1.00 95.88 290 GLY A C 1
ATOM 2149 O O . GLY A 1 290 ? -20.573 2.841 23.217 1.00 95.88 290 GLY A O 1
ATOM 2150 N N . LYS A 1 291 ? -19.637 4.663 22.276 1.00 98.62 291 LYS A N 1
ATOM 2151 C CA . LYS A 1 291 ? -20.036 4.346 20.898 1.00 98.62 291 LYS A CA 1
ATOM 2152 C C . LYS A 1 291 ? -19.166 3.261 20.267 1.00 98.62 291 LYS A C 1
ATOM 2154 O O . LYS A 1 291 ? -18.033 3.024 20.698 1.00 98.62 291 LYS A O 1
ATOM 2159 N N . LEU A 1 292 ? -19.669 2.669 19.188 1.00 98.88 292 LEU A N 1
ATOM 2160 C CA . LEU A 1 292 ? -18.960 1.723 18.335 1.00 98.88 292 LEU A CA 1
ATOM 2161 C C . LEU A 1 292 ? -18.642 2.324 16.958 1.00 98.88 292 LEU A C 1
ATOM 2163 O O . LEU A 1 292 ? -19.533 2.680 16.184 1.00 98.88 292 LEU A O 1
ATOM 2167 N N . ILE A 1 293 ? -17.351 2.367 16.629 1.00 98.94 293 ILE A N 1
ATOM 2168 C CA . ILE A 1 293 ? -16.829 2.773 15.323 1.00 98.94 293 ILE A CA 1
ATOM 2169 C C . ILE A 1 293 ? -16.476 1.527 14.506 1.00 98.94 293 ILE A C 1
ATOM 2171 O O . ILE A 1 293 ? -15.616 0.743 14.909 1.00 98.94 293 ILE A O 1
ATOM 2175 N N . ALA A 1 294 ? -17.082 1.372 13.332 1.00 98.94 294 ALA A N 1
ATOM 2176 C CA . ALA A 1 294 ? -16.668 0.410 12.317 1.00 98.94 294 ALA A CA 1
ATOM 2177 C C . ALA A 1 294 ? -15.721 1.077 11.308 1.00 98.94 294 ALA A C 1
ATOM 2179 O O . ALA A 1 294 ? -16.043 2.124 10.744 1.00 98.94 294 ALA A O 1
ATOM 2180 N N . VAL A 1 295 ? -14.563 0.469 11.048 1.00 98.88 295 VAL A N 1
ATOM 2181 C CA . VAL A 1 295 ? -13.542 1.014 10.137 1.00 98.88 295 VAL A CA 1
ATOM 2182 C C . VAL A 1 295 ? -13.068 -0.027 9.123 1.00 98.88 295 VAL A C 1
ATOM 2184 O O . VAL A 1 295 ? -12.848 -1.180 9.477 1.00 98.88 295 VAL A O 1
ATOM 2187 N N . ILE A 1 296 ? -12.903 0.348 7.851 1.00 98.88 296 ILE A N 1
ATOM 2188 C CA . ILE A 1 296 ? -12.457 -0.585 6.798 1.00 98.88 296 ILE A CA 1
ATOM 2189 C C . ILE A 1 296 ? -10.929 -0.708 6.767 1.00 98.88 296 ILE A C 1
ATOM 2191 O O . ILE A 1 296 ? -10.238 0.299 6.608 1.00 98.88 296 ILE A O 1
ATOM 2195 N N . PHE A 1 297 ? -10.404 -1.938 6.812 1.00 98.81 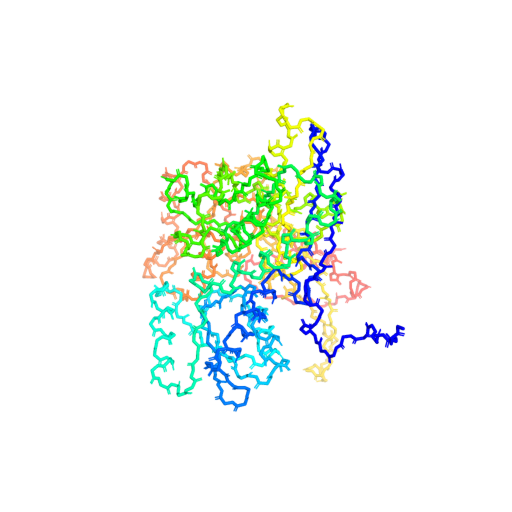297 PHE A N 1
ATOM 2196 C CA . PHE A 1 297 ? -8.996 -2.259 6.531 1.00 98.81 297 PHE A CA 1
ATOM 2197 C C . PHE A 1 297 ? -8.866 -2.867 5.126 1.00 98.81 297 PHE A C 1
ATOM 2199 O O . PHE A 1 297 ? -9.126 -4.058 4.959 1.00 98.81 297 PHE A O 1
ATOM 2206 N N . PRO A 1 298 ? -8.495 -2.081 4.091 1.00 98.62 298 PRO A N 1
ATOM 2207 C CA . PRO A 1 298 ? -8.791 -2.450 2.705 1.00 98.62 298 PRO A CA 1
ATOM 2208 C C . PRO A 1 298 ? -7.930 -3.554 2.089 1.00 98.62 298 PRO A C 1
ATOM 2210 O O . PRO A 1 298 ? -8.287 -4.043 1.021 1.00 98.62 298 PRO A O 1
ATOM 2213 N N . SER A 1 299 ? -6.748 -3.859 2.636 1.00 98.38 299 SER A N 1
ATOM 2214 C CA . SER A 1 299 ? -5.818 -4.812 2.003 1.00 98.38 299 SER A CA 1
ATOM 2215 C C . SER A 1 299 ? -4.703 -5.298 2.924 1.00 98.38 299 SER A C 1
ATOM 2217 O O . SER A 1 299 ? -4.246 -4.544 3.789 1.00 98.38 299 SER A O 1
ATOM 2219 N N . PHE A 1 300 ? -4.233 -6.520 2.679 1.00 97.81 300 PHE A N 1
ATOM 2220 C CA . PHE A 1 300 ? -3.187 -7.185 3.458 1.00 97.81 300 PHE A CA 1
ATOM 2221 C C . PHE A 1 300 ? -1.790 -6.575 3.260 1.00 97.81 300 PHE A C 1
ATOM 2223 O O . PHE A 1 300 ? -1.440 -6.130 2.165 1.00 97.81 300 PHE A O 1
ATOM 2230 N N . GLY A 1 301 ? -0.987 -6.551 4.328 1.00 91.88 301 GLY A N 1
ATOM 2231 C CA . GLY A 1 301 ? 0.285 -5.822 4.383 1.00 91.88 301 GLY A CA 1
ATOM 2232 C C . GLY A 1 301 ? 1.418 -6.426 3.549 1.00 91.88 301 GLY A C 1
ATOM 2233 O O . GLY A 1 301 ? 2.245 -5.676 3.034 1.00 91.88 301 GLY A O 1
ATOM 2234 N N . GLU A 1 302 ? 1.433 -7.746 3.334 1.00 91.31 302 GLU A N 1
ATOM 2235 C CA . GLU A 1 302 ? 2.500 -8.431 2.581 1.00 91.31 302 GLU A CA 1
ATOM 2236 C C . GLU A 1 302 ? 2.644 -7.906 1.141 1.00 91.31 302 GLU A C 1
ATOM 2238 O O . GLU A 1 302 ? 3.741 -7.776 0.600 1.00 91.31 302 GLU A O 1
ATOM 2243 N N . ARG A 1 303 ? 1.534 -7.456 0.546 1.00 90.69 303 ARG A N 1
ATOM 2244 C CA . ARG A 1 303 ? 1.514 -6.824 -0.783 1.00 90.69 303 ARG A CA 1
ATOM 2245 C C . ARG A 1 303 ? 2.384 -5.566 -0.880 1.00 90.69 303 ARG A C 1
ATOM 2247 O O . ARG A 1 303 ? 2.691 -5.110 -1.981 1.00 90.69 303 ARG A O 1
ATOM 2254 N N . TYR A 1 304 ? 2.741 -4.978 0.255 1.00 92.25 304 TYR A N 1
ATOM 2255 C CA . TYR A 1 304 ? 3.438 -3.705 0.349 1.00 92.25 304 TYR A CA 1
ATOM 2256 C C . TYR A 1 304 ? 4.892 -3.855 0.820 1.00 92.25 304 TYR A C 1
ATOM 2258 O O . TYR A 1 304 ? 5.537 -2.833 1.058 1.00 92.25 304 TYR A O 1
ATOM 2266 N N . LEU A 1 305 ? 5.430 -5.084 0.896 1.00 87.94 305 LEU A N 1
ATOM 2267 C CA . LEU A 1 305 ? 6.800 -5.390 1.341 1.00 87.94 305 LEU A CA 1
ATOM 2268 C C . LEU A 1 305 ? 7.916 -4.705 0.546 1.00 87.94 305 LEU A C 1
ATOM 2270 O O . LEU A 1 305 ? 9.023 -4.615 1.064 1.00 87.94 305 LEU A O 1
ATOM 2274 N N . SER A 1 306 ? 7.653 -4.215 -0.668 1.00 85.38 306 SER A N 1
ATOM 2275 C CA . SER A 1 306 ? 8.596 -3.440 -1.493 1.00 85.38 306 SER A CA 1
ATOM 2276 C C . SER A 1 306 ? 8.314 -1.930 -1.495 1.00 85.38 306 SER A C 1
ATOM 2278 O O . SER A 1 306 ? 8.930 -1.174 -2.239 1.00 85.38 306 SER A O 1
ATOM 2280 N N . THR A 1 307 ? 7.370 -1.463 -0.672 1.00 86.56 307 THR A N 1
ATOM 2281 C CA . THR A 1 307 ? 6.987 -0.044 -0.582 1.00 86.56 307 THR A CA 1
ATOM 2282 C C . THR A 1 307 ? 7.597 0.636 0.637 1.00 86.56 307 THR A C 1
ATOM 2284 O O . THR A 1 307 ? 8.156 -0.030 1.515 1.00 86.56 307 THR A O 1
ATOM 2287 N N . VAL A 1 308 ? 7.414 1.956 0.719 1.00 84.81 308 VAL A N 1
ATOM 2288 C CA . VAL A 1 308 ? 7.882 2.806 1.823 1.00 84.81 308 VAL A CA 1
ATOM 2289 C C . VAL A 1 308 ? 7.431 2.360 3.214 1.00 84.81 308 VAL A C 1
ATOM 2291 O O . VAL A 1 308 ? 8.084 2.673 4.201 1.00 84.81 308 VAL A O 1
ATOM 2294 N N . LEU A 1 309 ? 6.347 1.581 3.308 1.00 86.44 309 LEU A N 1
ATOM 2295 C CA . LEU A 1 309 ? 5.843 1.058 4.579 1.00 86.44 309 LEU A CA 1
ATOM 2296 C C . LEU A 1 309 ? 6.902 0.254 5.355 1.00 86.44 309 LEU A C 1
ATOM 2298 O O . LEU A 1 309 ? 6.964 0.343 6.578 1.00 86.44 309 LEU A O 1
ATOM 2302 N N . PHE A 1 310 ? 7.735 -0.506 4.639 1.00 86.12 310 PHE A N 1
ATOM 2303 C CA . PHE A 1 310 ? 8.749 -1.386 5.227 1.00 86.12 310 PHE A CA 1
ATOM 2304 C C . PHE A 1 310 ? 10.184 -0.905 4.968 1.00 86.12 310 PHE A C 1
ATOM 2306 O O . PHE A 1 310 ? 11.113 -1.676 5.188 1.00 86.12 310 PHE A O 1
ATOM 2313 N N . ASP A 1 311 ? 10.386 0.343 4.519 1.00 82.69 311 ASP A N 1
ATOM 2314 C CA . ASP A 1 311 ? 11.730 0.896 4.268 1.00 82.69 311 ASP A CA 1
ATOM 2315 C C . ASP A 1 311 ? 12.626 0.792 5.513 1.00 82.69 311 ASP A C 1
ATOM 2317 O O . ASP A 1 311 ? 13.727 0.256 5.422 1.00 82.69 311 ASP A O 1
ATOM 2321 N N . SER A 1 312 ? 12.131 1.209 6.686 1.00 81.38 312 SER A N 1
ATOM 2322 C CA . SER A 1 312 ? 12.908 1.166 7.935 1.00 81.38 312 SER A CA 1
ATOM 2323 C C . SER A 1 312 ? 13.293 -0.260 8.343 1.00 81.38 312 SER A C 1
ATOM 2325 O O . SER A 1 312 ? 14.414 -0.504 8.767 1.00 81.38 312 SER A O 1
ATOM 2327 N N . ILE A 1 313 ? 12.392 -1.229 8.151 1.00 82.19 313 ILE A N 1
ATOM 2328 C CA . ILE A 1 313 ? 12.673 -2.641 8.452 1.00 82.19 313 ILE A CA 1
ATOM 2329 C C . ILE A 1 313 ? 13.680 -3.209 7.448 1.00 82.19 313 ILE A C 1
ATOM 2331 O O . ILE A 1 313 ? 14.596 -3.928 7.830 1.00 82.19 313 ILE A O 1
ATOM 2335 N N . ARG A 1 314 ? 13.552 -2.879 6.157 1.00 82.69 314 ARG A N 1
ATOM 2336 C CA . ARG A 1 314 ? 14.539 -3.287 5.149 1.00 82.69 314 ARG A CA 1
ATOM 2337 C C . ARG A 1 314 ? 15.919 -2.718 5.461 1.00 82.69 314 ARG A C 1
ATOM 2339 O O . ARG A 1 314 ? 16.909 -3.412 5.262 1.00 82.69 314 ARG A O 1
ATOM 2346 N N . GLU A 1 315 ? 15.983 -1.493 5.966 1.00 81.81 315 GLU A N 1
ATOM 2347 C CA . GLU A 1 315 ? 17.229 -0.877 6.404 1.00 81.81 315 GLU A CA 1
ATOM 2348 C C . GLU A 1 315 ? 17.875 -1.631 7.580 1.00 81.81 315 GLU A C 1
ATOM 2350 O O . GLU A 1 315 ? 19.066 -1.931 7.536 1.00 81.81 315 GLU A O 1
ATOM 2355 N N . GLU A 1 316 ? 17.095 -2.013 8.596 1.00 81.62 316 GLU A N 1
ATOM 2356 C CA . GLU A 1 316 ? 17.572 -2.836 9.721 1.00 81.62 316 GLU A CA 1
ATOM 2357 C C . GLU A 1 316 ? 18.125 -4.200 9.271 1.00 81.62 316 GLU A C 1
ATOM 2359 O O . GLU A 1 316 ? 18.981 -4.784 9.938 1.00 81.62 316 GLU A O 1
ATOM 2364 N N . LEU A 1 317 ? 17.658 -4.702 8.125 1.00 83.38 317 LEU A N 1
ATOM 2365 C CA . LEU A 1 317 ? 18.089 -5.966 7.531 1.00 83.38 317 LEU A CA 1
ATOM 2366 C C . LEU A 1 317 ? 19.313 -5.832 6.606 1.00 83.38 317 LEU A C 1
ATOM 2368 O O . LEU A 1 317 ? 19.719 -6.830 6.009 1.00 83.38 317 LEU A O 1
ATOM 2372 N N . ILE A 1 318 ? 19.933 -4.648 6.491 1.00 86.06 318 ILE A N 1
ATOM 2373 C CA . ILE A 1 318 ? 21.195 -4.482 5.754 1.00 86.06 318 ILE A CA 1
ATOM 2374 C C . ILE A 1 318 ? 22.291 -5.326 6.416 1.00 86.06 318 ILE A C 1
ATOM 2376 O O . ILE A 1 318 ? 22.657 -5.135 7.575 1.00 86.06 318 ILE A O 1
ATOM 2380 N N . GLY A 1 319 ? 22.887 -6.223 5.635 1.00 88.94 319 GLY A N 1
ATOM 2381 C CA . GLY A 1 319 ? 23.939 -7.124 6.088 1.00 88.94 319 GLY A CA 1
ATOM 2382 C C . GLY A 1 319 ? 23.538 -8.593 6.066 1.00 88.94 319 GLY A C 1
ATOM 2383 O O . GLY A 1 319 ? 22.565 -8.973 5.428 1.00 88.94 319 GLY A O 1
ATOM 2384 N N . ASN A 1 320 ? 24.338 -9.444 6.717 1.00 88.75 320 ASN A N 1
ATOM 2385 C CA . ASN A 1 320 ? 24.062 -10.880 6.876 1.00 88.75 320 ASN A CA 1
ATOM 2386 C C . ASN A 1 320 ? 23.753 -11.641 5.571 1.00 88.75 320 ASN A C 1
ATOM 2388 O O . ASN A 1 320 ? 23.031 -12.637 5.570 1.00 88.75 320 ASN A O 1
ATOM 2392 N N . THR A 1 321 ? 24.328 -11.205 4.452 1.00 92.19 321 THR A N 1
ATOM 2393 C CA . THR A 1 321 ? 24.132 -11.863 3.156 1.00 92.19 321 THR A CA 1
ATOM 2394 C C . THR A 1 321 ? 24.800 -13.245 3.146 1.00 92.19 321 THR A C 1
ATOM 2396 O O . THR A 1 321 ? 25.782 -13.471 3.858 1.00 92.19 321 THR A O 1
ATOM 2399 N N . PRO A 1 322 ? 24.324 -14.218 2.363 1.00 92.31 322 PRO A N 1
ATOM 2400 C CA . PRO A 1 322 ? 24.946 -15.536 2.330 1.00 92.31 322 PRO A CA 1
ATOM 2401 C C . PRO A 1 322 ? 26.292 -15.533 1.592 1.00 92.31 322 PRO A C 1
ATOM 2403 O O . PRO A 1 322 ? 26.613 -14.640 0.803 1.00 92.31 322 PRO A O 1
ATOM 2406 N N . MET A 1 323 ? 27.075 -16.580 1.843 1.00 93.62 323 MET A N 1
ATOM 2407 C CA . MET A 1 323 ? 28.274 -16.922 1.085 1.00 93.62 323 MET A CA 1
ATOM 2408 C C . MET A 1 323 ? 28.077 -18.305 0.465 1.00 93.62 323 MET A C 1
ATOM 2410 O O . MET A 1 323 ? 27.606 -19.216 1.143 1.00 93.62 323 MET A O 1
ATOM 2414 N N . VAL A 1 324 ? 28.404 -18.457 -0.816 1.00 93.81 324 VAL A N 1
ATOM 2415 C CA . VAL A 1 324 ? 28.173 -19.702 -1.567 1.00 93.81 324 VAL A CA 1
ATOM 2416 C C . VAL A 1 324 ? 29.449 -20.162 -2.250 1.00 93.81 324 VAL A C 1
ATOM 2418 O O . VAL A 1 324 ? 30.158 -19.348 -2.834 1.00 93.81 324 VAL A O 1
ATOM 2421 N N . TYR A 1 325 ? 29.733 -21.462 -2.211 1.00 93.56 325 TYR A N 1
ATOM 2422 C CA . TYR A 1 325 ? 30.804 -22.040 -3.019 1.00 93.56 325 TYR A CA 1
ATOM 2423 C C . TYR A 1 325 ? 30.376 -22.118 -4.485 1.00 93.56 325 TYR A C 1
ATOM 2425 O O . TYR A 1 325 ? 29.281 -22.586 -4.807 1.00 93.56 325 TYR A O 1
ATOM 2433 N N . LEU A 1 326 ? 31.247 -21.650 -5.373 1.00 93.12 326 LEU A N 1
ATOM 2434 C CA . LEU A 1 326 ? 31.116 -21.851 -6.807 1.00 93.12 326 LEU A CA 1
ATOM 2435 C C . LEU A 1 326 ? 31.659 -23.243 -7.129 1.00 93.12 326 LEU A C 1
ATOM 2437 O O . LEU A 1 326 ? 32.743 -23.591 -6.677 1.00 93.12 326 LEU A O 1
ATOM 2441 N N . ASN A 1 327 ? 30.907 -24.032 -7.899 1.00 89.94 327 ASN A N 1
ATOM 2442 C CA . ASN A 1 327 ? 31.287 -25.417 -8.209 1.00 89.94 327 ASN A CA 1
ATOM 2443 C C . ASN A 1 327 ? 31.568 -25.608 -9.705 1.00 89.94 327 ASN A C 1
ATOM 2445 O O . ASN A 1 327 ? 32.668 -25.977 -10.085 1.00 89.94 327 ASN A O 1
ATOM 2449 N N . LYS A 1 328 ? 30.590 -25.307 -10.573 1.00 89.31 328 LYS A N 1
ATOM 2450 C CA . LYS A 1 328 ? 30.679 -25.624 -12.012 1.00 89.31 328 LYS A CA 1
ATOM 2451 C C . LYS A 1 328 ? 31.632 -24.721 -12.802 1.00 89.31 328 LYS A C 1
ATOM 2453 O O . LYS A 1 328 ? 32.373 -25.199 -13.640 1.00 89.31 328 LYS A O 1
ATOM 2458 N N . ILE A 1 329 ? 31.605 -23.409 -12.556 1.00 89.00 329 ILE A N 1
ATOM 2459 C CA . ILE A 1 329 ? 32.404 -22.437 -13.332 1.00 89.00 329 ILE A CA 1
ATOM 2460 C C . ILE A 1 329 ? 33.887 -22.409 -12.926 1.00 89.00 329 ILE A C 1
ATOM 2462 O O . ILE A 1 329 ? 34.701 -21.802 -13.609 1.00 89.00 329 ILE A O 1
ATOM 2466 N N . VAL A 1 330 ? 34.229 -23.050 -11.806 1.00 90.44 330 VAL A N 1
ATOM 2467 C CA . VAL A 1 330 ? 35.588 -23.080 -11.241 1.00 90.44 330 VAL A CA 1
ATOM 2468 C C . VAL A 1 330 ? 36.190 -24.485 -11.293 1.00 90.44 330 VAL A C 1
ATOM 2470 O O . VAL A 1 330 ? 37.162 -24.781 -10.600 1.00 90.44 330 VAL A O 1
ATOM 2473 N N . GLU A 1 331 ? 35.602 -25.370 -12.098 1.00 89.94 331 GLU A N 1
ATOM 2474 C CA . GLU A 1 331 ? 36.145 -26.700 -12.344 1.00 89.94 331 GLU A CA 1
ATOM 2475 C C . GLU A 1 331 ? 37.555 -26.581 -12.948 1.00 89.94 331 GLU A C 1
ATOM 2477 O O . GLU A 1 331 ? 37.786 -25.819 -13.885 1.00 89.94 331 GLU A O 1
ATOM 2482 N N . GLY A 1 332 ? 38.521 -27.289 -12.359 1.00 90.56 332 GLY A N 1
ATOM 2483 C CA . GLY A 1 332 ? 39.939 -27.186 -12.722 1.00 90.56 332 GLY A CA 1
ATOM 2484 C C . GLY A 1 332 ? 40.709 -26.047 -12.039 1.00 90.56 332 GLY A C 1
ATOM 2485 O O . GLY A 1 332 ? 41.932 -25.989 -12.169 1.00 90.56 332 GLY A O 1
ATOM 2486 N N . CYS A 1 333 ? 40.057 -25.164 -11.272 1.00 92.12 333 CYS A N 1
ATOM 2487 C CA . CYS A 1 333 ? 40.771 -24.206 -10.427 1.00 92.12 333 CYS A CA 1
ATOM 2488 C C . CYS A 1 333 ? 41.443 -24.916 -9.241 1.00 92.12 333 CYS A C 1
ATOM 2490 O O . CYS A 1 333 ? 40.850 -25.770 -8.588 1.00 92.12 333 CYS A O 1
ATOM 2492 N N . ALA A 1 334 ? 42.671 -24.506 -8.913 1.00 92.50 334 ALA A N 1
ATOM 2493 C CA . ALA A 1 334 ? 43.419 -25.064 -7.783 1.00 92.50 334 ALA A CA 1
ATOM 2494 C C . ALA A 1 334 ? 42.849 -24.666 -6.405 1.00 92.50 334 ALA A C 1
ATOM 2496 O O . ALA A 1 334 ? 43.142 -25.316 -5.405 1.00 92.50 334 ALA A O 1
ATOM 2497 N N . ALA A 1 335 ? 42.046 -23.599 -6.343 1.00 91.12 335 ALA A N 1
ATOM 2498 C CA . ALA A 1 335 ? 41.446 -23.084 -5.117 1.00 91.12 335 ALA A CA 1
ATOM 2499 C C . ALA A 1 335 ? 39.920 -23.230 -5.140 1.00 91.12 335 ALA A C 1
ATOM 2501 O O . ALA A 1 335 ? 39.282 -23.041 -6.178 1.00 91.12 335 ALA A O 1
ATOM 2502 N N . GLN A 1 336 ? 39.327 -23.494 -3.973 1.00 92.62 336 GLN A N 1
ATOM 2503 C CA . GLN A 1 336 ? 37.882 -23.372 -3.792 1.00 92.62 336 GLN A CA 1
ATOM 2504 C C . GLN A 1 336 ? 37.496 -21.894 -3.798 1.00 92.62 336 GLN A C 1
ATOM 2506 O O . GLN A 1 336 ? 38.034 -21.102 -3.026 1.00 92.62 336 GLN A O 1
ATOM 2511 N N . ILE A 1 337 ? 36.541 -21.525 -4.647 1.00 94.38 337 ILE A N 1
ATOM 2512 C CA . ILE A 1 337 ? 36.081 -20.142 -4.765 1.00 94.38 337 ILE A CA 1
ATOM 2513 C C . ILE A 1 337 ? 34.701 -20.031 -4.134 1.00 94.38 337 ILE A C 1
ATOM 2515 O O . ILE A 1 337 ? 33.782 -20.767 -4.491 1.00 94.38 337 ILE A O 1
ATOM 2519 N N . ALA A 1 338 ? 34.543 -19.086 -3.213 1.00 93.88 338 ALA A N 1
ATOM 2520 C CA . ALA A 1 338 ? 33.260 -18.747 -2.623 1.00 93.88 338 ALA A CA 1
ATOM 2521 C C . ALA A 1 338 ? 32.912 -17.279 -2.888 1.00 93.88 338 ALA A C 1
ATOM 2523 O O . ALA A 1 338 ? 33.766 -16.398 -2.819 1.00 93.88 338 ALA A O 1
ATOM 2524 N N . ALA A 1 339 ? 31.642 -17.020 -3.183 1.00 94.19 339 ALA A N 1
ATOM 2525 C CA . ALA A 1 339 ? 31.112 -15.700 -3.477 1.00 94.19 339 ALA A CA 1
ATOM 2526 C C . ALA A 1 339 ? 30.235 -15.206 -2.325 1.00 94.19 339 ALA A C 1
ATOM 2528 O O . ALA A 1 339 ? 29.323 -15.903 -1.877 1.00 94.19 339 ALA A O 1
ATOM 2529 N N . LYS A 1 340 ? 30.489 -13.979 -1.869 1.00 94.56 340 LYS A N 1
ATOM 2530 C CA . LYS A 1 340 ? 29.625 -13.256 -0.933 1.00 94.56 340 LYS A CA 1
ATOM 2531 C C . LYS A 1 340 ? 28.500 -12.577 -1.719 1.00 94.56 340 LYS A C 1
ATOM 2533 O O . LYS A 1 340 ? 28.770 -11.739 -2.579 1.00 94.56 340 LYS A O 1
ATOM 2538 N N . LEU A 1 341 ? 27.248 -12.941 -1.451 1.00 94.25 341 LEU A N 1
ATOM 2539 C CA . LEU A 1 341 ? 26.099 -12.547 -2.272 1.00 94.25 341 LEU A CA 1
ATOM 2540 C C . LEU A 1 341 ? 25.542 -11.172 -1.873 1.00 94.25 341 LEU A C 1
ATOM 2542 O O . LEU A 1 341 ? 24.396 -11.036 -1.460 1.00 94.25 341 LEU A O 1
ATOM 2546 N N . GLU A 1 342 ? 26.351 -10.119 -2.010 1.00 92.75 342 GLU A N 1
ATOM 2547 C CA . GLU A 1 342 ? 25.948 -8.743 -1.661 1.00 92.75 342 GLU A CA 1
ATOM 2548 C C . GLU A 1 342 ? 24.858 -8.152 -2.575 1.00 92.75 342 GLU A C 1
ATOM 2550 O O . GLU A 1 342 ? 24.323 -7.090 -2.274 1.00 92.75 342 GLU A O 1
ATOM 2555 N N . TYR A 1 343 ? 24.478 -8.827 -3.664 1.00 90.00 343 TYR A N 1
ATOM 2556 C CA . TYR A 1 343 ? 23.275 -8.456 -4.417 1.00 90.00 343 TYR A CA 1
ATOM 2557 C C . TYR A 1 343 ? 21.974 -8.825 -3.681 1.00 90.00 343 TYR A C 1
ATOM 2559 O O . TYR A 1 343 ? 20.899 -8.485 -4.152 1.00 90.00 343 TYR A O 1
ATOM 2567 N N . MET A 1 344 ? 22.048 -9.535 -2.549 1.00 89.38 344 MET A N 1
ATOM 2568 C CA . MET A 1 344 ? 20.890 -9.842 -1.697 1.00 89.38 344 MET A CA 1
ATOM 2569 C C . MET A 1 344 ? 20.611 -8.763 -0.642 1.00 89.38 344 MET A C 1
ATOM 2571 O O . MET A 1 344 ? 19.754 -8.952 0.215 1.00 89.38 344 MET A O 1
ATOM 2575 N N . GLN A 1 345 ? 21.342 -7.649 -0.680 1.00 91.00 345 GLN A N 1
ATOM 2576 C CA . GLN A 1 345 ? 21.023 -6.465 0.119 1.00 91.00 345 GLN A CA 1
ATOM 2577 C C . GLN A 1 345 ? 19.696 -5.825 -0.344 1.00 91.00 345 GLN A C 1
ATOM 2579 O O . GLN A 1 345 ? 19.274 -6.085 -1.473 1.00 91.00 345 GLN A O 1
ATOM 2584 N N . PRO A 1 346 ? 19.046 -4.968 0.467 1.00 85.25 346 PRO A N 1
ATOM 2585 C CA . PRO A 1 346 ? 17.751 -4.362 0.135 1.00 85.25 346 PRO A CA 1
ATOM 2586 C C . PRO A 1 346 ? 17.654 -3.654 -1.228 1.00 85.25 346 PRO A C 1
ATOM 2588 O O . PRO A 1 346 ? 16.638 -3.790 -1.906 1.00 85.25 346 PRO A O 1
ATOM 2591 N N . SER A 1 347 ? 18.695 -2.934 -1.662 1.00 85.00 347 SER A N 1
ATOM 2592 C CA . SER A 1 347 ? 18.782 -2.302 -2.992 1.00 85.00 347 SER A CA 1
ATOM 2593 C C . SER A 1 347 ? 19.519 -3.160 -4.030 1.00 85.00 347 SER A C 1
ATOM 2595 O O . SER A 1 347 ? 19.888 -2.694 -5.111 1.00 85.00 347 SER A O 1
ATOM 2597 N N . ALA A 1 348 ? 19.737 -4.433 -3.704 1.00 89.19 348 ALA A N 1
ATOM 2598 C CA . ALA A 1 348 ? 20.504 -5.404 -4.466 1.00 89.19 348 ALA A CA 1
ATOM 2599 C C . ALA A 1 348 ? 21.981 -5.028 -4.682 1.00 89.19 348 ALA A C 1
ATOM 2601 O O . ALA A 1 348 ? 22.583 -5.328 -5.718 1.00 89.19 348 ALA A O 1
ATOM 2602 N N . SER A 1 349 ? 22.596 -4.361 -3.700 1.00 92.25 349 SER A N 1
ATOM 2603 C CA . SER A 1 349 ? 23.979 -3.903 -3.807 1.00 92.25 349 SER A CA 1
ATOM 2604 C C . SER A 1 349 ? 24.695 -3.789 -2.462 1.00 92.25 349 SER A C 1
ATOM 2606 O O . SER A 1 349 ? 24.170 -3.251 -1.494 1.00 92.25 349 SER A O 1
ATOM 2608 N N . VAL A 1 350 ? 25.993 -4.123 -2.460 1.00 92.00 350 VAL A N 1
ATOM 2609 C CA . VAL A 1 350 ? 26.930 -3.888 -1.339 1.00 92.00 350 VAL A CA 1
ATOM 2610 C C . VAL A 1 350 ? 26.945 -2.433 -0.846 1.00 92.00 350 VAL A C 1
ATOM 2612 O O . VAL A 1 350 ? 27.343 -2.148 0.284 1.00 92.00 350 VAL A O 1
ATOM 2615 N N . LYS A 1 351 ? 26.536 -1.491 -1.705 1.00 93.19 351 LYS A N 1
ATOM 2616 C CA . LYS A 1 351 ? 26.532 -0.056 -1.406 1.00 93.19 351 LYS A CA 1
ATOM 2617 C C . LYS A 1 351 ? 25.511 0.354 -0.345 1.00 93.19 351 LYS A C 1
ATOM 2619 O O . LYS A 1 351 ? 25.695 1.423 0.229 1.00 93.19 351 LYS A O 1
ATOM 2624 N N . ASP A 1 352 ? 24.553 -0.505 -0.007 1.00 92.69 352 ASP A N 1
ATOM 2625 C CA . ASP A 1 352 ? 23.631 -0.274 1.111 1.00 92.69 352 ASP A CA 1
ATOM 2626 C C . ASP A 1 352 ? 24.371 -0.146 2.437 1.00 92.69 352 ASP A C 1
ATOM 2628 O O . ASP A 1 352 ? 24.114 0.778 3.201 1.00 92.69 352 ASP A O 1
ATOM 2632 N N . ARG A 1 353 ? 25.381 -0.995 2.668 1.00 93.69 353 ARG A N 1
ATOM 2633 C CA . ARG A 1 353 ? 26.216 -0.926 3.877 1.00 93.69 353 ARG A CA 1
ATOM 2634 C C . ARG A 1 353 ? 26.921 0.421 4.002 1.00 93.69 353 ARG A C 1
ATOM 2636 O O . ARG A 1 353 ? 27.008 0.983 5.088 1.00 93.69 353 ARG A O 1
ATOM 2643 N N . ILE A 1 354 ? 27.436 0.928 2.882 1.00 93.38 354 ILE A N 1
ATOM 2644 C CA . ILE A 1 354 ? 28.187 2.185 2.840 1.00 93.38 354 ILE A CA 1
ATOM 2645 C C . ILE A 1 354 ? 27.240 3.354 3.088 1.00 93.38 354 ILE A C 1
ATOM 2647 O O . ILE A 1 354 ? 27.502 4.169 3.964 1.00 93.38 354 ILE A O 1
ATOM 2651 N N . ALA A 1 355 ? 26.129 3.407 2.353 1.00 94.50 355 ALA A N 1
ATOM 2652 C CA . ALA A 1 355 ? 25.111 4.433 2.524 1.00 94.50 355 ALA A CA 1
ATOM 2653 C C . ALA A 1 355 ? 24.596 4.479 3.973 1.00 94.50 355 ALA A C 1
ATOM 2655 O O . ALA A 1 355 ? 24.580 5.549 4.580 1.00 94.50 355 ALA A O 1
ATOM 2656 N N . TYR A 1 356 ? 24.291 3.310 4.549 1.00 94.50 356 TYR A N 1
ATOM 2657 C CA . TYR A 1 356 ? 23.852 3.162 5.937 1.00 94.50 356 TYR A CA 1
ATOM 2658 C C . TYR A 1 356 ? 24.889 3.719 6.898 1.00 94.50 356 TYR A C 1
ATOM 2660 O O . TYR A 1 356 ? 24.590 4.577 7.726 1.00 94.50 356 TYR A O 1
ATOM 2668 N N . SER A 1 357 ? 26.134 3.264 6.759 1.00 95.44 357 SER A N 1
ATOM 2669 C CA . SER A 1 357 ? 27.184 3.629 7.694 1.00 95.44 357 SER A CA 1
ATOM 2670 C C . SER A 1 357 ? 27.551 5.104 7.631 1.00 95.44 357 SER A C 1
ATOM 2672 O O . SER A 1 357 ? 27.884 5.657 8.671 1.00 95.44 357 SER A O 1
ATOM 2674 N N . MET A 1 358 ? 27.519 5.739 6.457 1.00 96.19 358 MET A N 1
ATOM 2675 C CA . MET A 1 358 ? 27.839 7.166 6.330 1.00 96.19 358 MET A CA 1
ATOM 2676 C C . MET A 1 358 ? 26.776 8.042 6.991 1.00 96.19 358 MET A C 1
ATOM 2678 O O . MET A 1 358 ? 27.125 8.970 7.716 1.00 96.19 358 MET A O 1
ATOM 2682 N N . ILE A 1 359 ? 25.492 7.730 6.779 1.00 95.94 359 ILE A N 1
ATOM 2683 C CA . ILE A 1 359 ? 24.385 8.453 7.418 1.00 95.94 359 ILE A CA 1
ATOM 2684 C C . ILE A 1 359 ? 24.425 8.217 8.929 1.00 95.94 359 ILE A C 1
ATOM 2686 O O . ILE A 1 359 ? 24.421 9.171 9.702 1.00 95.94 359 ILE A O 1
ATOM 2690 N N . LYS A 1 360 ? 24.568 6.960 9.360 1.00 94.44 360 LYS A N 1
ATOM 2691 C CA . LYS A 1 360 ? 24.645 6.621 10.780 1.00 94.44 360 LYS A CA 1
ATOM 2692 C C . LYS A 1 360 ? 25.841 7.269 11.488 1.00 94.44 360 LYS A C 1
ATOM 2694 O O . LYS A 1 360 ? 25.683 7.780 12.587 1.00 94.44 360 LYS A O 1
ATOM 2699 N N . ASP A 1 361 ? 27.023 7.280 10.878 1.00 96.31 361 ASP A N 1
ATOM 2700 C CA . ASP A 1 361 ? 28.205 7.926 11.464 1.00 96.31 361 ASP A CA 1
ATOM 2701 C C . ASP A 1 361 ? 28.013 9.445 11.609 1.00 96.31 361 ASP A C 1
ATOM 2703 O O . ASP A 1 361 ? 28.400 10.022 12.626 1.00 96.31 361 ASP A O 1
ATOM 2707 N N . ALA A 1 362 ? 27.366 10.093 10.635 1.00 96.44 362 ALA A N 1
ATOM 2708 C CA . ALA A 1 362 ? 27.038 11.513 10.718 1.00 96.44 362 ALA A CA 1
ATOM 2709 C C . ALA A 1 362 ? 25.982 11.808 11.804 1.00 96.44 362 ALA A C 1
ATOM 2711 O O . ALA A 1 362 ? 26.099 12.814 12.507 1.00 96.44 362 ALA A O 1
ATOM 2712 N N . GLU A 1 363 ? 24.985 10.937 11.982 1.00 95.81 363 GLU A N 1
ATOM 2713 C CA . GLU A 1 363 ? 24.019 11.016 13.089 1.00 95.81 363 GLU A CA 1
ATOM 2714 C C . GLU A 1 363 ? 24.683 10.823 14.453 1.00 95.81 363 GLU A C 1
ATOM 2716 O O . GLU A 1 363 ? 24.480 11.636 15.352 1.00 95.81 363 GLU A O 1
ATOM 2721 N N . ASP A 1 364 ? 25.504 9.779 14.603 1.00 95.12 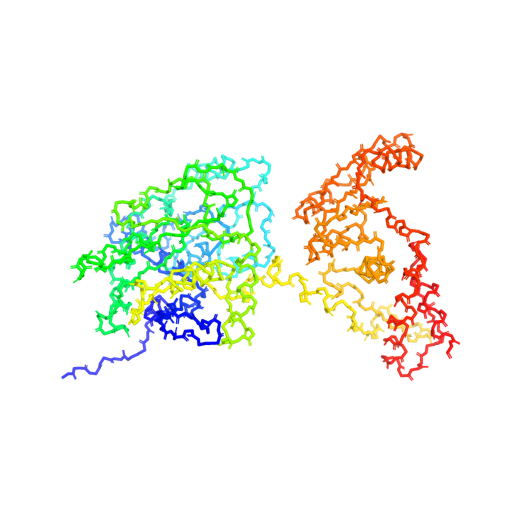364 ASP A N 1
ATOM 2722 C CA . ASP A 1 364 ? 26.179 9.442 15.860 1.00 95.12 364 ASP A CA 1
ATOM 2723 C C . ASP A 1 364 ? 27.136 10.578 16.295 1.00 95.12 364 ASP A C 1
ATOM 2725 O O . ASP A 1 364 ? 27.365 10.790 17.486 1.00 95.12 364 ASP A O 1
ATOM 2729 N N . LYS A 1 365 ? 27.657 11.360 15.337 1.00 96.12 365 LYS A N 1
ATOM 2730 C CA . LYS A 1 365 ? 28.461 12.576 15.573 1.00 96.12 365 LYS A CA 1
ATOM 2731 C C . LYS A 1 365 ? 27.632 13.850 15.781 1.00 96.12 365 LYS A C 1
ATOM 2733 O O . LYS A 1 365 ? 28.210 14.909 16.017 1.00 96.12 365 LYS A O 1
ATOM 2738 N N . GLY A 1 366 ? 26.307 13.782 15.660 1.00 95.31 366 GLY A N 1
ATOM 2739 C CA . GLY A 1 366 ? 25.408 14.934 15.768 1.00 95.31 366 GLY A CA 1
ATOM 2740 C C . GLY A 1 366 ? 25.504 15.928 14.604 1.00 95.31 366 GLY A C 1
ATOM 2741 O O . GLY A 1 366 ? 25.064 17.066 14.745 1.00 95.31 366 GLY A O 1
ATOM 2742 N N . LEU A 1 367 ? 26.077 15.528 13.462 1.00 95.75 367 LEU A N 1
ATOM 2743 C CA . LEU A 1 367 ? 26.248 16.391 12.283 1.00 95.75 367 LEU A CA 1
ATOM 2744 C C . LEU A 1 367 ? 24.953 16.545 11.483 1.00 95.75 367 LEU A C 1
ATOM 2746 O O . LEU A 1 367 ? 24.759 17.549 10.798 1.00 95.75 367 LEU A O 1
ATOM 2750 N N . ILE A 1 368 ? 24.074 15.544 11.557 1.00 96.94 368 ILE A N 1
ATOM 2751 C CA . ILE A 1 368 ? 22.790 15.532 10.861 1.00 96.94 368 ILE A CA 1
ATOM 2752 C C . ILE A 1 368 ? 21.656 15.121 11.796 1.00 96.94 368 ILE A C 1
ATOM 2754 O O . ILE A 1 368 ? 21.844 14.380 12.756 1.00 96.94 368 ILE A O 1
ATOM 2758 N N . THR A 1 369 ? 20.447 15.595 11.511 1.00 94.69 369 THR A N 1
ATOM 2759 C CA . THR A 1 369 ? 19.232 15.240 12.255 1.00 94.69 369 THR A CA 1
ATOM 2760 C C . THR A 1 369 ? 18.066 15.036 11.283 1.00 94.69 369 THR A C 1
ATOM 2762 O O . THR A 1 369 ? 17.846 15.916 10.438 1.00 94.69 369 THR A O 1
ATOM 2765 N N . PRO A 1 370 ? 17.305 13.925 11.384 1.00 89.12 370 PRO A N 1
ATOM 2766 C CA . PRO A 1 370 ? 16.145 13.677 10.528 1.00 89.12 370 PRO A CA 1
ATOM 2767 C C . PRO A 1 370 ? 15.161 14.850 10.523 1.00 89.12 370 PRO A C 1
ATOM 2769 O O . PRO A 1 370 ? 14.953 15.505 11.548 1.00 89.12 370 PRO A O 1
ATOM 2772 N N . GLY A 1 371 ? 14.591 15.166 9.359 1.00 87.56 371 GLY A N 1
ATOM 2773 C CA . GLY A 1 371 ? 13.673 16.298 9.178 1.00 87.56 371 GLY A CA 1
ATOM 2774 C C . GLY A 1 371 ? 14.289 17.705 9.285 1.00 87.56 371 GLY A C 1
ATOM 2775 O O . GLY A 1 371 ? 13.619 18.671 8.926 1.00 87.56 371 GLY A O 1
ATOM 2776 N N . LYS A 1 372 ? 15.546 17.854 9.736 1.00 92.75 372 LYS A N 1
ATOM 2777 C CA . LYS A 1 372 ? 16.233 19.158 9.863 1.00 92.75 372 LYS A CA 1
ATOM 2778 C C . LYS A 1 372 ? 17.388 19.338 8.885 1.00 92.75 372 LYS A C 1
ATOM 2780 O O . LYS A 1 372 ? 17.614 20.454 8.420 1.00 92.75 372 LYS A O 1
ATOM 2785 N N . SER A 1 373 ? 18.123 18.267 8.607 1.00 96.12 373 SER A N 1
ATOM 2786 C CA . SER A 1 373 ? 19.292 18.293 7.727 1.00 96.12 373 SER A CA 1
ATOM 2787 C C . SER A 1 373 ? 18.942 17.859 6.308 1.00 96.12 373 SER A C 1
ATOM 2789 O O . SER A 1 373 ? 18.047 17.038 6.091 1.00 96.12 373 SER A O 1
ATOM 2791 N N . VAL A 1 374 ? 19.690 18.384 5.342 1.00 96.62 374 VAL A N 1
ATOM 2792 C CA . VAL A 1 374 ? 19.676 17.933 3.946 1.00 96.62 374 VAL A CA 1
ATOM 2793 C C . VAL A 1 374 ? 20.959 17.153 3.687 1.00 96.62 374 VAL A C 1
ATOM 2795 O O . VAL A 1 374 ? 22.038 17.597 4.064 1.00 96.62 374 VAL A O 1
ATOM 2798 N N . LEU A 1 375 ? 20.855 15.985 3.064 1.00 97.31 375 LEU A N 1
ATOM 2799 C CA . LEU A 1 375 ? 22.004 15.180 2.666 1.00 97.31 375 LEU A CA 1
ATOM 2800 C C . LEU A 1 375 ? 22.401 15.525 1.234 1.00 97.31 375 LEU A C 1
ATOM 2802 O O . LEU A 1 375 ? 21.535 15.696 0.377 1.00 97.31 375 LEU A O 1
ATOM 2806 N N . LEU A 1 376 ? 23.700 15.582 0.970 1.00 96.50 376 LEU A N 1
ATOM 2807 C CA . LEU A 1 376 ? 24.269 15.829 -0.350 1.00 96.50 376 LEU A CA 1
ATOM 2808 C C . LEU A 1 376 ? 25.325 14.763 -0.658 1.00 96.50 376 LEU A C 1
ATOM 2810 O O . LEU A 1 376 ? 26.155 14.455 0.196 1.00 96.50 376 LEU A O 1
ATOM 2814 N N . ASP A 1 377 ? 25.323 14.211 -1.873 1.00 94.56 377 ASP A N 1
ATOM 2815 C CA . ASP A 1 377 ? 26.437 13.398 -2.387 1.00 94.56 377 ASP A CA 1
ATOM 2816 C C . ASP A 1 377 ? 26.591 13.547 -3.919 1.00 94.56 377 ASP A C 1
ATOM 2818 O O . ASP A 1 377 ? 25.735 14.108 -4.611 1.00 94.56 377 ASP A O 1
ATOM 2822 N N . VAL A 1 378 ? 27.698 13.037 -4.459 1.00 90.06 378 VAL A N 1
ATOM 2823 C CA . VAL A 1 378 ? 28.107 13.099 -5.871 1.00 90.06 378 VAL A CA 1
ATOM 2824 C C . VAL A 1 378 ? 28.049 11.721 -6.530 1.00 90.06 378 VAL A C 1
ATOM 2826 O O . VAL A 1 378 ? 29.043 11.197 -7.033 1.00 90.06 378 VAL A O 1
ATOM 2829 N N . THR A 1 379 ? 26.880 11.075 -6.512 1.00 84.75 379 THR A N 1
ATOM 2830 C CA . THR A 1 379 ? 26.760 9.704 -7.026 1.00 84.75 379 THR A CA 1
ATOM 2831 C C . THR A 1 379 ? 25.443 9.362 -7.677 1.00 84.75 379 THR A C 1
ATOM 2833 O O . THR A 1 379 ? 24.368 9.478 -7.108 1.00 84.75 379 THR A O 1
ATOM 2836 N N . SER A 1 380 ? 25.558 8.826 -8.881 1.00 75.69 380 SER A N 1
ATOM 2837 C CA . SER A 1 380 ? 24.463 8.260 -9.661 1.00 75.69 380 SER A CA 1
ATOM 2838 C C . SER A 1 380 ? 24.526 6.729 -9.731 1.00 75.69 380 SER A C 1
ATOM 2840 O O . SER A 1 380 ? 23.696 6.111 -10.394 1.00 75.69 380 SER A O 1
ATOM 2842 N N . GLY A 1 381 ? 25.537 6.106 -9.113 1.00 84.81 381 GLY A N 1
ATOM 2843 C CA . GLY A 1 381 ? 25.707 4.652 -9.079 1.00 84.81 381 GLY A CA 1
ATOM 2844 C C . GLY A 1 381 ? 24.911 3.997 -7.952 1.00 84.81 381 GLY A C 1
ATOM 2845 O O . GLY A 1 381 ? 24.064 4.623 -7.318 1.00 84.81 381 GLY A O 1
ATOM 2846 N N . ASN A 1 382 ? 25.233 2.740 -7.637 1.00 89.06 382 ASN A N 1
ATOM 2847 C CA . ASN A 1 382 ? 24.536 2.015 -6.572 1.00 89.06 382 ASN A CA 1
ATOM 2848 C C . ASN A 1 382 ? 24.667 2.692 -5.193 1.00 89.06 382 ASN A C 1
ATOM 2850 O O . ASN A 1 382 ? 23.791 2.509 -4.359 1.00 89.06 382 ASN A O 1
ATOM 2854 N N . THR A 1 383 ? 25.718 3.490 -4.945 1.00 91.12 383 THR A N 1
ATOM 2855 C CA . THR A 1 383 ? 25.807 4.303 -3.716 1.00 91.12 383 THR A CA 1
ATOM 2856 C C . THR A 1 383 ? 24.704 5.353 -3.663 1.00 91.12 383 THR A C 1
ATOM 2858 O O . THR A 1 383 ? 24.113 5.531 -2.611 1.00 91.12 383 THR A O 1
ATOM 2861 N N . GLY A 1 384 ? 24.381 6.008 -4.782 1.00 91.69 384 GLY A N 1
ATOM 2862 C CA . GLY A 1 384 ? 23.278 6.968 -4.834 1.00 91.69 384 GLY A CA 1
ATOM 2863 C C . GLY A 1 384 ? 21.933 6.307 -4.570 1.00 91.69 384 GLY A C 1
ATOM 2864 O O . GLY A 1 384 ? 21.123 6.860 -3.837 1.00 91.69 384 GLY A O 1
ATOM 2865 N N . ILE A 1 385 ? 21.719 5.102 -5.109 1.00 90.69 385 ILE A N 1
ATOM 2866 C CA . ILE A 1 385 ? 20.494 4.327 -4.859 1.00 90.69 385 ILE A CA 1
ATOM 2867 C C . ILE A 1 385 ? 20.396 3.948 -3.378 1.00 90.69 385 ILE A C 1
ATOM 2869 O O . ILE A 1 385 ? 19.366 4.208 -2.764 1.00 90.69 385 ILE A O 1
ATOM 2873 N N . GLY A 1 386 ? 21.472 3.411 -2.792 1.00 91.94 386 GLY A N 1
ATOM 2874 C CA . GLY A 1 386 ? 21.522 3.092 -1.363 1.00 91.94 386 GLY A CA 1
ATOM 2875 C C . GLY A 1 386 ? 21.302 4.326 -0.482 1.00 91.94 386 GLY A C 1
ATOM 2876 O O . GLY A 1 386 ? 20.533 4.273 0.470 1.00 91.94 386 GLY A O 1
ATOM 2877 N N . LEU A 1 387 ? 21.907 5.469 -0.827 1.00 94.44 387 LEU A N 1
ATOM 2878 C CA . LEU A 1 387 ? 21.695 6.731 -0.112 1.00 94.44 387 LEU A CA 1
ATOM 2879 C C . LEU A 1 387 ? 20.251 7.210 -0.216 1.00 94.44 387 LEU A C 1
ATOM 2881 O O . LEU A 1 387 ? 19.692 7.620 0.792 1.00 94.44 387 LEU A O 1
ATOM 2885 N N . ALA A 1 388 ? 19.638 7.146 -1.400 1.00 92.06 388 ALA A N 1
ATOM 2886 C CA . ALA A 1 388 ? 18.251 7.556 -1.595 1.00 92.06 388 ALA A CA 1
ATOM 2887 C C . ALA A 1 388 ? 17.285 6.661 -0.815 1.00 92.06 388 ALA A C 1
ATOM 2889 O O . ALA A 1 388 ? 16.398 7.171 -0.137 1.00 92.06 388 ALA A O 1
ATOM 2890 N N . PHE A 1 389 ? 17.509 5.346 -0.846 1.00 89.12 389 PHE A N 1
ATOM 2891 C CA . PHE A 1 389 ? 16.749 4.377 -0.063 1.00 89.12 389 PHE A CA 1
ATOM 2892 C C . PHE A 1 389 ? 16.827 4.673 1.445 1.00 89.12 389 PHE A C 1
ATOM 2894 O O . PHE A 1 389 ? 15.795 4.799 2.098 1.00 89.12 389 PHE A O 1
ATOM 2901 N N . ILE A 1 390 ? 18.029 4.864 1.992 1.00 91.81 390 ILE A N 1
ATOM 2902 C CA . ILE A 1 390 ? 18.220 5.062 3.439 1.00 91.81 390 ILE A CA 1
ATOM 2903 C C . ILE A 1 390 ? 17.789 6.461 3.879 1.00 91.81 390 ILE A C 1
ATOM 2905 O O . ILE A 1 390 ? 17.174 6.620 4.930 1.00 91.81 390 ILE A O 1
ATOM 2909 N N . ALA A 1 391 ? 18.043 7.487 3.065 1.00 92.25 391 ALA A N 1
ATOM 2910 C CA . ALA A 1 391 ? 17.544 8.832 3.325 1.00 92.25 391 ALA A CA 1
ATOM 2911 C C . ALA A 1 391 ? 16.010 8.846 3.385 1.00 92.25 391 ALA A C 1
ATOM 2913 O O . ALA A 1 391 ? 15.448 9.421 4.316 1.00 92.25 391 ALA A O 1
ATOM 2914 N N . ALA A 1 392 ? 15.337 8.167 2.450 1.00 84.94 392 ALA A N 1
ATOM 2915 C CA . ALA A 1 392 ? 13.884 8.031 2.463 1.00 84.94 392 ALA A CA 1
ATOM 2916 C C . ALA A 1 392 ? 13.391 7.267 3.702 1.00 84.94 392 ALA A C 1
ATOM 2918 O O . ALA A 1 392 ? 12.461 7.733 4.364 1.00 84.94 392 ALA A O 1
ATOM 2919 N N . ALA A 1 393 ? 14.047 6.153 4.051 1.00 83.94 393 ALA A N 1
ATOM 2920 C CA . ALA A 1 393 ? 13.731 5.344 5.229 1.00 83.94 393 ALA A CA 1
ATOM 2921 C C . ALA A 1 393 ? 13.840 6.135 6.543 1.00 83.94 393 ALA A C 1
ATOM 2923 O O . ALA A 1 393 ? 13.021 5.957 7.446 1.00 83.94 393 ALA A O 1
ATOM 2924 N N . ARG A 1 394 ? 14.822 7.040 6.627 1.00 87.00 394 ARG A N 1
ATOM 2925 C CA . ARG A 1 394 ? 15.128 7.843 7.820 1.00 87.00 394 ARG A CA 1
ATOM 2926 C C . ARG A 1 394 ? 14.535 9.250 7.818 1.00 87.00 394 ARG A C 1
ATOM 2928 O O . ARG A 1 394 ? 14.748 9.993 8.769 1.00 87.00 394 ARG A O 1
ATOM 2935 N N . GLY A 1 395 ? 13.799 9.644 6.779 1.00 85.62 395 GLY A N 1
ATOM 2936 C CA . GLY A 1 395 ? 13.162 10.965 6.713 1.00 85.62 395 GLY A CA 1
ATOM 2937 C C . GLY A 1 395 ? 14.126 12.130 6.442 1.00 85.62 395 GLY A C 1
ATOM 2938 O O . GLY A 1 395 ? 13.902 13.251 6.906 1.00 85.62 395 GLY A O 1
ATOM 2939 N N . TYR A 1 396 ? 15.198 11.889 5.690 1.00 93.00 396 TYR A N 1
ATOM 2940 C CA . TYR A 1 396 ? 16.083 12.933 5.177 1.00 93.00 396 TYR A CA 1
ATOM 2941 C C . TYR A 1 396 ? 15.688 13.366 3.766 1.00 93.00 396 TYR A C 1
ATOM 2943 O O . TYR A 1 396 ? 15.286 12.558 2.930 1.00 93.00 396 TYR A O 1
ATOM 2951 N N . LYS A 1 397 ? 15.895 14.651 3.462 1.00 93.38 397 LYS A N 1
ATOM 2952 C CA . LYS A 1 397 ? 15.969 15.111 2.070 1.00 93.38 397 LYS A CA 1
ATOM 2953 C C . LYS A 1 397 ? 17.344 14.762 1.519 1.00 93.38 397 LYS A C 1
ATOM 2955 O O . LYS A 1 397 ? 18.342 15.077 2.164 1.00 93.38 397 LYS A O 1
ATOM 2960 N N . LEU A 1 398 ? 17.396 14.165 0.334 1.00 96.25 398 LEU A N 1
ATOM 2961 C CA . LEU A 1 398 ? 18.647 13.854 -0.352 1.00 96.25 398 LEU A CA 1
ATOM 2962 C C . LEU A 1 398 ? 18.753 14.643 -1.655 1.00 96.25 398 LEU A C 1
ATOM 2964 O O . LEU A 1 398 ? 17.869 14.569 -2.506 1.00 96.25 398 LEU A O 1
ATOM 2968 N N . MET A 1 399 ? 19.869 15.339 -1.822 1.00 96.38 399 MET A N 1
ATOM 2969 C CA . MET A 1 399 ? 20.291 15.983 -3.056 1.00 96.38 399 MET A CA 1
ATOM 2970 C C . MET A 1 399 ? 21.461 15.201 -3.657 1.00 96.38 399 MET A C 1
ATOM 2972 O O . MET A 1 399 ? 22.414 14.846 -2.965 1.00 96.38 399 MET A O 1
ATOM 2976 N N . ILE A 1 400 ? 21.408 14.939 -4.959 1.00 94.31 400 ILE A N 1
ATOM 2977 C CA . ILE A 1 400 ? 22.478 14.254 -5.685 1.00 94.31 400 ILE A CA 1
ATOM 2978 C C . ILE A 1 400 ? 22.942 15.128 -6.840 1.00 94.31 400 ILE A C 1
ATOM 2980 O O . ILE A 1 400 ? 22.147 15.498 -7.706 1.00 94.31 400 ILE A O 1
ATOM 2984 N N . VAL A 1 401 ? 24.246 15.394 -6.895 1.00 93.19 401 VAL A N 1
ATOM 2985 C CA . VAL A 1 401 ? 24.878 16.071 -8.032 1.00 93.19 401 VAL A CA 1
ATOM 2986 C C . VAL A 1 401 ? 25.446 15.030 -8.993 1.00 93.19 401 VAL A C 1
ATOM 2988 O O . VAL A 1 401 ? 26.195 14.143 -8.585 1.00 93.19 401 VAL A O 1
ATOM 2991 N N . MET A 1 402 ? 25.098 15.122 -10.278 1.00 89.81 402 MET A N 1
ATOM 2992 C CA . MET A 1 402 ? 25.622 14.218 -11.306 1.00 89.81 402 MET A CA 1
ATOM 2993 C C . MET A 1 402 ? 25.697 14.867 -12.702 1.00 89.81 402 MET A C 1
ATOM 2995 O O . MET A 1 402 ? 24.837 15.669 -13.051 1.00 89.81 402 MET A O 1
ATOM 2999 N N . PRO A 1 403 ? 26.654 14.472 -13.555 1.00 85.69 403 PRO A N 1
ATOM 3000 C CA . PRO A 1 403 ? 26.669 14.799 -14.982 1.00 85.69 403 PRO A CA 1
ATOM 3001 C C . PRO A 1 403 ? 25.414 14.345 -15.750 1.00 85.69 403 PRO A C 1
ATOM 3003 O O . PRO A 1 403 ? 24.810 13.316 -15.433 1.00 85.69 403 PRO A O 1
ATOM 3006 N N . SER A 1 404 ? 25.053 15.049 -16.828 1.00 83.38 404 SER A N 1
ATOM 3007 C CA . SER A 1 404 ? 23.914 14.665 -17.688 1.00 83.38 404 SER A CA 1
ATOM 3008 C C . SER A 1 404 ? 24.126 13.359 -18.471 1.00 83.38 404 SER A C 1
ATOM 3010 O O . SER A 1 404 ? 23.145 12.738 -18.888 1.00 83.38 404 SER A O 1
ATOM 3012 N N . SER A 1 405 ? 25.378 12.906 -18.605 1.00 78.75 405 SER A N 1
ATOM 3013 C CA . SER A 1 405 ? 25.784 11.684 -19.316 1.00 78.75 405 SER A CA 1
ATOM 3014 C C . SER A 1 405 ? 25.341 10.380 -18.641 1.00 78.75 405 SER A C 1
ATOM 3016 O O . SER A 1 405 ? 25.429 9.315 -19.248 1.00 78.75 405 SER A O 1
ATOM 3018 N N . TYR A 1 406 ? 24.843 10.432 -17.402 1.00 76.88 406 TYR A N 1
ATOM 3019 C CA . TYR A 1 406 ? 24.302 9.257 -16.722 1.00 76.88 406 TYR A CA 1
ATOM 3020 C C . TYR A 1 406 ? 22.942 8.818 -17.281 1.00 76.88 406 TYR A C 1
ATOM 3022 O O . TYR A 1 406 ? 22.170 9.624 -17.803 1.00 76.88 406 TYR A O 1
ATOM 3030 N N . SER A 1 407 ? 22.646 7.519 -17.154 1.00 77.38 407 SER A N 1
ATOM 3031 C CA . SER A 1 407 ? 21.470 6.913 -17.783 1.00 77.38 407 SER A CA 1
ATOM 3032 C C . SER A 1 407 ? 20.152 7.473 -17.231 1.00 77.38 407 SER A C 1
ATOM 3034 O O . SER A 1 407 ? 20.036 7.825 -16.050 1.00 77.38 407 SER A O 1
ATOM 3036 N N . LEU A 1 408 ? 19.145 7.564 -18.102 1.00 77.12 408 LEU A N 1
ATOM 3037 C CA . LEU A 1 408 ? 17.819 8.065 -17.747 1.00 77.12 408 LEU A CA 1
ATOM 3038 C C . LEU A 1 408 ? 17.167 7.189 -16.668 1.00 77.12 408 LEU A C 1
ATOM 3040 O O . LEU A 1 408 ? 16.557 7.715 -15.740 1.00 77.12 408 LEU A O 1
ATOM 3044 N N . GLU A 1 409 ? 17.371 5.877 -16.744 1.00 76.38 409 GLU A N 1
ATOM 3045 C CA . GLU A 1 409 ? 16.844 4.882 -15.810 1.00 76.38 409 GLU A CA 1
ATOM 3046 C C . GLU A 1 409 ? 17.320 5.163 -14.383 1.00 76.38 409 GLU A C 1
ATOM 3048 O O . GLU A 1 409 ? 16.515 5.188 -13.455 1.00 76.38 409 GLU A O 1
ATOM 3053 N N . ARG A 1 410 ? 18.614 5.463 -14.197 1.00 79.75 410 ARG A N 1
ATOM 3054 C CA . ARG A 1 410 ? 19.170 5.784 -12.873 1.00 79.75 410 ARG A CA 1
ATOM 3055 C C . ARG A 1 410 ? 18.559 7.052 -12.291 1.00 79.75 410 ARG A C 1
ATOM 3057 O O . ARG A 1 410 ? 18.227 7.085 -11.109 1.00 79.75 410 ARG A O 1
ATOM 3064 N N . ARG A 1 411 ? 18.354 8.082 -13.117 1.00 83.56 411 ARG A N 1
ATOM 3065 C CA . ARG A 1 411 ? 17.690 9.320 -12.680 1.00 83.56 411 ARG A CA 1
ATOM 3066 C C . ARG A 1 411 ? 16.242 9.077 -12.265 1.00 83.56 411 ARG A C 1
ATOM 3068 O O . ARG A 1 411 ? 15.795 9.662 -11.283 1.00 83.56 411 ARG A O 1
ATOM 3075 N N . ILE A 1 412 ? 15.521 8.224 -12.993 1.00 78.31 412 ILE A N 1
ATOM 3076 C CA . ILE A 1 412 ? 14.143 7.850 -12.656 1.00 78.31 412 ILE A CA 1
ATOM 3077 C C . ILE A 1 412 ? 14.108 7.135 -11.303 1.00 78.31 412 ILE A C 1
ATOM 3079 O O . ILE A 1 412 ? 13.321 7.528 -10.448 1.00 78.31 412 ILE A O 1
ATOM 3083 N N . VAL A 1 413 ? 14.986 6.150 -11.081 1.00 81.56 413 VAL A N 1
ATOM 3084 C CA . VAL A 1 413 ? 15.050 5.404 -9.811 1.00 81.56 413 VAL A CA 1
ATOM 3085 C C . VAL A 1 413 ? 15.331 6.336 -8.632 1.00 81.56 413 VAL A C 1
ATOM 3087 O O . VAL A 1 413 ? 14.610 6.302 -7.640 1.00 81.56 413 VAL A O 1
ATOM 3090 N N . LEU A 1 414 ? 16.330 7.214 -8.746 1.00 86.62 414 LEU A N 1
ATOM 3091 C CA . LEU A 1 414 ? 16.681 8.137 -7.664 1.00 86.62 414 LEU A CA 1
ATOM 3092 C C . LEU A 1 414 ? 15.546 9.121 -7.349 1.00 86.62 414 LEU A C 1
ATOM 3094 O O . LEU A 1 414 ? 15.223 9.323 -6.182 1.00 86.62 414 LEU A O 1
ATOM 3098 N N . LYS A 1 415 ? 14.887 9.675 -8.376 1.00 83.44 415 LYS A N 1
ATOM 3099 C CA . LYS A 1 415 ? 13.708 10.535 -8.182 1.00 83.44 415 LYS A CA 1
ATOM 3100 C C . LYS A 1 415 ? 12.532 9.780 -7.565 1.00 83.44 415 LYS A C 1
ATOM 3102 O O . LYS A 1 415 ? 11.836 10.339 -6.726 1.00 83.44 415 LYS A O 1
ATOM 3107 N N . ALA A 1 416 ? 12.315 8.523 -7.953 1.00 76.62 416 ALA A N 1
ATOM 3108 C CA . ALA A 1 416 ? 11.261 7.685 -7.384 1.00 76.62 416 ALA A CA 1
ATOM 3109 C C . ALA A 1 416 ? 11.493 7.392 -5.892 1.00 76.62 416 ALA A C 1
ATOM 3111 O O . ALA A 1 416 ? 10.532 7.299 -5.135 1.00 76.62 416 ALA A O 1
ATOM 3112 N N . LEU A 1 417 ? 12.757 7.318 -5.467 1.00 81.38 417 LEU A N 1
ATOM 3113 C CA . LEU A 1 417 ? 13.162 7.233 -4.060 1.00 81.38 417 LEU A CA 1
ATOM 3114 C C . LEU A 1 417 ? 13.152 8.598 -3.340 1.00 81.38 417 LEU A C 1
ATOM 3116 O O . LEU A 1 417 ? 13.533 8.681 -2.180 1.00 81.38 417 LEU A O 1
ATOM 3120 N N . GLY A 1 418 ? 12.713 9.673 -4.003 1.00 83.00 418 GLY A N 1
ATOM 3121 C CA . GLY A 1 418 ? 12.580 11.005 -3.407 1.00 83.00 418 GLY A CA 1
ATOM 3122 C C . GLY A 1 418 ? 13.846 11.865 -3.436 1.00 83.00 418 GLY A C 1
ATOM 3123 O O . GLY A 1 418 ? 13.861 12.921 -2.805 1.00 83.00 418 GLY A O 1
ATOM 3124 N N . ALA A 1 419 ? 14.895 11.459 -4.162 1.00 90.75 419 ALA A N 1
ATOM 3125 C CA . ALA A 1 419 ? 16.101 12.269 -4.305 1.00 90.75 419 ALA A CA 1
ATOM 3126 C C . ALA A 1 419 ? 15.903 13.427 -5.299 1.00 90.75 419 ALA A C 1
ATOM 3128 O O . ALA A 1 419 ? 15.377 13.258 -6.405 1.00 90.75 419 ALA A O 1
ATOM 3129 N N . GLU A 1 420 ? 16.398 14.604 -4.931 1.00 93.69 420 GLU A N 1
ATOM 3130 C CA . GLU A 1 420 ? 16.485 15.772 -5.800 1.00 93.69 420 GLU A CA 1
ATOM 3131 C C . GLU A 1 420 ? 17.785 15.721 -6.610 1.00 93.69 420 GLU A C 1
ATOM 3133 O O . GLU A 1 420 ? 18.867 15.521 -6.059 1.00 93.69 420 GLU A O 1
ATOM 3138 N N . LEU A 1 421 ? 17.696 15.873 -7.934 1.00 92.88 421 LEU A N 1
ATOM 3139 C CA . LEU A 1 421 ? 18.847 15.701 -8.824 1.00 92.88 421 LEU A CA 1
ATOM 3140 C C . LEU A 1 421 ? 19.320 17.037 -9.393 1.00 92.88 421 LEU A C 1
ATOM 3142 O O . LEU A 1 421 ? 18.563 17.724 -10.079 1.00 92.88 421 LEU A O 1
ATOM 3146 N N . TYR A 1 422 ? 20.601 17.335 -9.200 1.00 92.44 422 TYR A N 1
ATOM 3147 C CA . TYR A 1 422 ? 21.293 18.480 -9.779 1.00 92.44 422 TYR A CA 1
ATOM 3148 C C . TYR A 1 422 ? 22.209 18.017 -10.903 1.00 92.44 422 TYR A C 1
ATOM 3150 O O . TYR A 1 422 ? 23.184 17.300 -10.677 1.00 92.44 422 TYR A O 1
ATOM 3158 N N . ILE A 1 423 ? 21.877 18.422 -12.128 1.00 89.19 423 ILE A N 1
ATOM 3159 C CA . ILE A 1 423 ? 22.583 17.969 -13.323 1.00 89.19 423 ILE A CA 1
ATOM 3160 C C . ILE A 1 423 ? 23.690 18.952 -13.707 1.00 89.19 423 ILE A C 1
ATOM 3162 O O . ILE A 1 423 ? 23.456 20.160 -13.770 1.00 89.19 423 ILE A O 1
ATOM 3166 N N . THR A 1 424 ? 24.884 18.434 -13.986 1.00 89.25 424 THR A N 1
ATOM 3167 C CA . THR A 1 424 ? 26.029 19.208 -14.482 1.00 89.25 424 THR A CA 1
ATOM 3168 C C . THR A 1 424 ? 26.364 18.865 -15.932 1.00 89.25 424 THR A C 1
ATOM 3170 O O . THR A 1 424 ? 25.985 17.811 -16.454 1.00 89.25 424 THR A O 1
ATOM 3173 N N . ASP A 1 425 ? 27.065 19.782 -16.596 1.00 87.19 425 ASP A N 1
ATOM 3174 C CA . ASP A 1 425 ? 27.590 19.576 -17.944 1.00 87.19 425 ASP A CA 1
ATOM 3175 C C . ASP A 1 425 ? 28.702 18.505 -17.919 1.00 87.19 425 ASP A C 1
ATOM 3177 O O . ASP A 1 425 ? 29.697 18.696 -17.209 1.00 87.19 425 ASP A O 1
ATOM 3181 N N . PRO A 1 426 ? 28.575 17.396 -18.678 1.00 84.25 426 PRO A N 1
ATOM 3182 C CA . PRO A 1 426 ? 29.603 16.363 -18.764 1.00 84.25 426 PRO A CA 1
ATOM 3183 C C . PRO A 1 426 ? 30.975 16.891 -19.190 1.00 84.25 426 PRO A C 1
ATOM 3185 O O . PRO A 1 426 ? 31.982 16.337 -18.755 1.00 84.25 426 PRO A O 1
ATOM 3188 N N . ALA A 1 427 ? 31.032 17.965 -19.988 1.00 86.75 427 ALA A N 1
ATOM 3189 C CA . ALA A 1 427 ? 32.287 18.556 -20.451 1.00 86.75 427 ALA A CA 1
ATOM 3190 C C . ALA A 1 427 ? 33.124 19.158 -19.311 1.00 86.75 427 ALA A C 1
ATOM 3192 O O . ALA A 1 427 ? 34.340 19.281 -19.437 1.00 86.75 427 ALA A O 1
ATOM 3193 N N . LYS A 1 428 ? 32.493 19.500 -18.180 1.00 84.00 428 LYS A N 1
ATOM 3194 C CA . LYS A 1 428 ? 33.172 20.054 -16.999 1.00 84.00 428 LYS A CA 1
ATOM 3195 C C . LYS A 1 428 ? 33.743 18.988 -16.059 1.00 84.00 428 LYS A C 1
ATOM 3197 O O . LYS A 1 428 ? 34.362 19.343 -15.058 1.00 84.00 428 LYS A O 1
ATOM 3202 N N . GLY A 1 429 ? 33.522 17.703 -16.347 1.00 82.44 429 GLY A N 1
ATOM 3203 C CA . GLY A 1 429 ? 34.072 16.591 -15.571 1.00 82.44 429 GLY A CA 1
ATOM 3204 C C . GLY A 1 429 ? 33.788 16.680 -14.065 1.00 82.44 429 GLY A C 1
ATOM 3205 O O . GLY A 1 429 ? 32.730 17.148 -13.637 1.00 82.44 429 GLY A O 1
ATOM 3206 N N . SER A 1 430 ? 34.742 16.212 -13.258 1.00 81.44 430 SER A N 1
ATOM 3207 C CA . SER A 1 430 ? 34.653 16.215 -11.790 1.00 81.44 430 SER A CA 1
ATOM 3208 C C . SER A 1 430 ? 34.639 17.625 -11.195 1.00 81.44 430 SER A C 1
ATOM 3210 O O . SER A 1 430 ? 33.916 17.865 -10.230 1.00 81.44 430 SER A O 1
ATOM 3212 N N . ASP A 1 431 ? 35.362 18.571 -11.795 1.00 84.88 431 ASP A N 1
ATOM 3213 C CA . ASP A 1 431 ? 35.451 19.949 -11.297 1.00 84.88 431 ASP A CA 1
ATOM 3214 C C . ASP A 1 431 ? 34.091 20.650 -11.357 1.00 84.88 431 ASP A C 1
ATOM 3216 O O . ASP A 1 431 ? 33.675 21.300 -10.400 1.00 84.88 431 ASP A O 1
ATOM 3220 N N . GLY A 1 432 ? 33.332 20.443 -12.441 1.00 86.31 432 GLY A N 1
ATOM 3221 C CA . GLY A 1 432 ? 31.970 20.967 -12.557 1.00 86.31 432 GLY A CA 1
ATOM 3222 C C . GLY A 1 432 ? 30.999 20.379 -11.530 1.00 86.31 432 GLY A C 1
ATOM 3223 O O . GLY A 1 432 ? 30.069 21.061 -11.099 1.00 86.31 432 GLY A O 1
ATOM 3224 N N . VAL A 1 433 ? 31.210 19.124 -11.123 1.00 87.62 433 VAL A N 1
ATOM 3225 C CA . VAL A 1 433 ? 30.427 18.477 -10.061 1.00 87.62 433 VAL A CA 1
ATOM 3226 C C . VAL A 1 433 ? 30.768 19.086 -8.703 1.00 87.62 433 VAL A C 1
ATOM 3228 O O . VAL A 1 433 ? 29.857 19.495 -7.989 1.00 87.62 433 VAL A O 1
ATOM 3231 N N . LEU A 1 434 ? 32.054 19.209 -8.369 1.00 89.25 434 LEU A N 1
ATOM 3232 C CA . LEU A 1 434 ? 32.503 19.780 -7.095 1.00 89.25 434 LEU A CA 1
ATOM 3233 C C . LEU A 1 434 ? 32.130 21.261 -6.955 1.00 89.25 434 LEU A C 1
ATOM 3235 O O . LEU A 1 434 ? 31.658 21.671 -5.897 1.00 89.25 434 LEU A O 1
ATOM 3239 N N . GLN A 1 435 ? 32.233 22.045 -8.031 1.00 91.69 435 GLN A N 1
ATOM 3240 C CA . GLN A 1 435 ? 31.757 23.429 -8.045 1.00 91.69 435 GLN A CA 1
ATOM 3241 C C . GLN A 1 435 ? 30.262 23.499 -7.705 1.00 91.69 435 GLN A C 1
ATOM 3243 O O . GLN A 1 435 ? 29.849 24.285 -6.855 1.00 91.69 435 GLN A O 1
ATOM 3248 N N . LYS A 1 436 ? 29.444 22.638 -8.323 1.00 94.00 436 LYS A N 1
ATOM 3249 C CA . LYS A 1 436 ? 28.003 22.587 -8.051 1.00 94.00 436 LYS A CA 1
ATOM 3250 C C . LYS A 1 436 ? 27.696 22.147 -6.616 1.00 94.00 436 LYS A C 1
ATOM 3252 O O . LYS A 1 436 ? 26.746 22.657 -6.030 1.00 94.00 436 LYS A O 1
ATOM 3257 N N . VAL A 1 437 ? 28.477 21.224 -6.052 1.00 93.81 437 VAL A N 1
ATOM 3258 C CA . VAL A 1 437 ? 28.375 20.831 -4.636 1.00 93.81 437 VAL A CA 1
ATOM 3259 C C . VAL A 1 437 ? 28.613 22.036 -3.734 1.00 93.81 437 VAL A C 1
ATOM 3261 O O . VAL A 1 437 ? 27.777 22.299 -2.873 1.00 93.81 437 VAL A O 1
ATOM 3264 N N . GLN A 1 438 ? 29.686 22.797 -3.966 1.00 94.44 438 GLN A N 1
ATOM 3265 C CA . GLN A 1 438 ? 29.990 23.986 -3.169 1.00 94.44 438 GLN A CA 1
ATOM 3266 C C . GLN A 1 438 ? 28.870 25.029 -3.265 1.00 94.44 438 GLN A C 1
ATOM 3268 O O . GLN A 1 438 ? 28.375 25.490 -2.243 1.00 94.44 438 GLN A O 1
ATOM 3273 N N . GLU A 1 439 ? 28.373 25.306 -4.476 1.00 95.12 439 GLU A N 1
ATOM 3274 C CA . GLU A 1 439 ? 27.228 26.205 -4.675 1.00 95.12 439 GLU A CA 1
ATOM 3275 C C . GLU A 1 439 ? 25.981 25.763 -3.886 1.00 95.12 439 GLU A C 1
ATOM 3277 O O . GLU A 1 439 ? 25.238 26.601 -3.374 1.00 95.12 439 GLU A O 1
ATOM 3282 N N . ILE A 1 440 ? 25.714 24.452 -3.801 1.00 94.81 440 ILE A N 1
ATOM 3283 C CA . ILE A 1 440 ? 24.586 23.910 -3.030 1.00 94.81 440 ILE A CA 1
ATOM 3284 C C . ILE A 1 440 ? 24.827 24.060 -1.528 1.00 94.81 440 ILE A C 1
ATOM 3286 O O . ILE A 1 440 ? 23.891 24.433 -0.819 1.00 94.81 440 ILE A O 1
ATOM 3290 N N . LEU A 1 441 ? 26.040 23.781 -1.049 1.00 94.88 441 LEU A N 1
ATOM 3291 C CA . LEU A 1 441 ? 26.402 23.926 0.362 1.00 94.88 441 LEU A CA 1
ATOM 3292 C C . LEU A 1 441 ? 26.269 25.380 0.827 1.00 94.88 441 LEU A C 1
ATOM 3294 O O . LEU A 1 441 ? 25.668 25.624 1.869 1.00 94.88 441 LEU A O 1
ATOM 3298 N N . ASP A 1 442 ? 26.728 26.338 0.021 1.00 94.94 442 ASP A N 1
ATOM 3299 C CA . ASP A 1 442 ? 26.692 27.764 0.366 1.00 94.94 442 ASP A CA 1
ATOM 3300 C C . ASP A 1 442 ? 25.258 28.312 0.471 1.00 94.94 442 ASP A C 1
ATOM 3302 O O . ASP A 1 442 ? 24.980 29.213 1.263 1.00 94.94 442 ASP A O 1
ATOM 3306 N N . ARG A 1 443 ? 24.324 27.771 -0.323 1.00 95.19 443 ARG A N 1
ATOM 3307 C CA . ARG A 1 443 ? 22.938 28.270 -0.411 1.00 95.19 443 ARG A CA 1
ATOM 3308 C C . ARG A 1 443 ? 21.915 27.482 0.405 1.00 95.19 443 ARG A C 1
ATOM 3310 O O . ARG A 1 443 ? 20.777 27.932 0.525 1.00 95.19 443 ARG A O 1
ATOM 3317 N N . THR A 1 444 ? 22.265 26.291 0.891 1.00 93.81 444 THR A N 1
ATOM 3318 C CA . THR A 1 444 ? 21.315 25.364 1.524 1.00 93.81 444 THR A CA 1
ATOM 3319 C C . THR A 1 444 ? 21.653 25.210 3.005 1.00 93.81 444 THR A C 1
ATOM 3321 O O . THR A 1 444 ? 22.598 24.497 3.345 1.00 93.81 444 THR A O 1
ATOM 3324 N N . PRO A 1 445 ? 20.884 25.839 3.913 1.00 91.94 445 PRO A N 1
ATOM 3325 C CA . PRO A 1 445 ? 21.099 25.696 5.348 1.00 91.94 445 PRO A CA 1
ATOM 3326 C C . PRO A 1 445 ? 21.036 24.230 5.790 1.00 91.94 445 PRO A C 1
ATOM 3328 O O . PRO A 1 445 ? 20.205 23.465 5.299 1.00 91.94 445 PRO A O 1
ATOM 3331 N N . ASN A 1 446 ? 21.884 23.850 6.751 1.00 93.06 446 ASN A N 1
ATOM 3332 C CA . ASN A 1 446 ? 21.945 22.497 7.322 1.00 93.06 446 ASN A CA 1
ATOM 3333 C C . ASN A 1 446 ? 22.149 21.378 6.280 1.00 93.06 446 ASN A C 1
ATOM 3335 O O . ASN A 1 446 ? 21.692 20.247 6.475 1.00 93.06 446 ASN A O 1
ATOM 3339 N N . CYS A 1 447 ? 22.821 21.692 5.171 1.00 96.25 447 CYS A N 1
ATOM 3340 C CA . CYS A 1 447 ? 23.213 20.719 4.163 1.00 96.25 447 CYS A CA 1
ATOM 3341 C C . CYS A 1 447 ? 24.535 20.049 4.553 1.00 96.25 447 CYS A C 1
ATOM 3343 O O . CYS A 1 447 ? 25.507 20.726 4.887 1.00 96.25 447 CYS A O 1
ATOM 3345 N N . HIS A 1 448 ? 24.572 18.720 4.518 1.00 96.38 448 HIS A N 1
ATOM 3346 C CA . HIS A 1 448 ? 25.740 17.926 4.868 1.00 96.38 448 HIS A CA 1
ATOM 3347 C C . HIS A 1 448 ? 26.186 17.079 3.676 1.00 96.38 448 HIS A C 1
ATOM 3349 O O . HIS A 1 448 ? 25.434 16.236 3.180 1.00 96.38 448 HIS A O 1
ATOM 3355 N N . PHE A 1 449 ? 27.424 17.294 3.231 1.00 96.06 449 PHE A N 1
ATOM 3356 C CA . PHE A 1 449 ? 28.037 16.506 2.169 1.00 96.06 449 PHE A CA 1
ATOM 3357 C C . PHE A 1 449 ? 28.645 15.222 2.744 1.00 96.06 449 PHE A C 1
ATOM 3359 O O . PHE A 1 449 ? 29.596 15.277 3.519 1.00 96.06 449 PHE A O 1
ATOM 3366 N N . LEU A 1 450 ? 28.096 14.066 2.362 1.00 94.12 450 LEU A N 1
ATOM 3367 C CA . LEU A 1 450 ? 28.485 12.760 2.915 1.00 94.12 450 LEU A CA 1
ATOM 3368 C C . LEU A 1 450 ? 29.857 12.270 2.428 1.00 94.12 450 LEU A C 1
ATOM 3370 O O . LEU A 1 450 ? 30.505 11.488 3.125 1.00 94.12 450 LEU A O 1
ATOM 3374 N N . HIS A 1 451 ? 30.293 12.734 1.254 1.00 89.88 451 HIS A N 1
ATOM 3375 C CA . HIS A 1 451 ? 31.632 12.547 0.690 1.00 89.88 451 HIS A CA 1
ATOM 3376 C C . HIS A 1 451 ? 32.120 11.083 0.640 1.00 89.88 451 HIS A C 1
ATOM 3378 O O . HIS A 1 451 ? 33.160 10.734 1.207 1.00 89.88 451 HIS A O 1
ATOM 3384 N N . GLN A 1 452 ? 31.412 10.199 -0.077 1.00 83.88 452 GLN A N 1
ATOM 3385 C CA . GLN A 1 452 ? 31.647 8.740 -0.019 1.00 83.88 452 GLN A CA 1
ATOM 3386 C C . GLN A 1 452 ? 33.091 8.236 -0.227 1.00 83.88 452 GLN A C 1
ATOM 3388 O O . GLN A 1 452 ? 33.426 7.127 0.203 1.00 83.88 452 GLN A O 1
ATOM 3393 N N . PHE A 1 453 ? 33.929 9.000 -0.933 1.00 85.38 453 PHE A N 1
ATOM 3394 C CA . PHE A 1 453 ? 35.316 8.630 -1.224 1.00 85.38 453 PHE A CA 1
ATOM 3395 C C . PHE A 1 453 ? 36.283 8.946 -0.073 1.00 85.38 453 PHE A C 1
ATOM 3397 O O . PHE A 1 453 ? 37.323 8.303 0.019 1.00 85.38 453 PHE A O 1
ATOM 3404 N N . GLU A 1 454 ? 35.925 9.868 0.825 1.00 88.81 454 GLU A N 1
ATOM 3405 C CA . GLU A 1 454 ? 36.755 10.266 1.981 1.00 88.81 454 GLU A CA 1
ATOM 3406 C C . GLU A 1 454 ? 36.113 9.898 3.324 1.00 88.81 454 GLU A C 1
ATOM 3408 O O . GLU A 1 454 ? 36.748 9.973 4.375 1.00 88.81 454 GLU A O 1
ATOM 3413 N N . ASN A 1 455 ? 34.862 9.441 3.310 1.00 92.25 455 ASN A N 1
ATOM 3414 C CA . ASN A 1 455 ? 34.157 9.069 4.521 1.00 92.25 455 ASN A CA 1
ATOM 3415 C C . ASN A 1 455 ? 34.685 7.743 5.101 1.00 92.25 455 ASN A C 1
ATOM 3417 O O . ASN A 1 455 ? 34.450 6.663 4.555 1.00 92.25 455 ASN A O 1
ATOM 3421 N N . LEU A 1 456 ? 35.367 7.811 6.249 1.00 94.56 456 LEU A N 1
ATOM 3422 C CA . LEU A 1 456 ? 35.947 6.643 6.930 1.00 94.56 456 LEU A CA 1
ATOM 3423 C C . LEU A 1 456 ? 34.905 5.627 7.428 1.00 94.56 456 LEU A C 1
ATOM 3425 O O . LEU A 1 456 ? 35.267 4.481 7.708 1.00 94.56 456 LEU A O 1
ATOM 3429 N N . ALA A 1 457 ? 33.621 5.990 7.478 1.00 94.94 457 ALA A N 1
ATOM 3430 C CA . ALA A 1 457 ? 32.542 5.047 7.757 1.00 94.94 457 ALA A CA 1
ATOM 3431 C C . ALA A 1 457 ? 32.446 3.943 6.680 1.00 94.94 457 ALA A C 1
ATOM 3433 O O . ALA A 1 457 ? 32.115 2.798 6.984 1.00 94.94 457 ALA A O 1
ATOM 3434 N N . ASN A 1 458 ? 32.832 4.245 5.434 1.00 93.50 458 ASN A N 1
ATOM 3435 C CA . ASN A 1 458 ? 32.827 3.309 4.306 1.00 93.50 458 ASN A CA 1
ATOM 3436 C C . ASN A 1 458 ? 33.744 2.077 4.527 1.00 93.50 458 ASN A C 1
ATOM 3438 O O . ASN A 1 458 ? 33.251 0.949 4.493 1.00 93.50 458 ASN A O 1
ATOM 3442 N N . PRO A 1 459 ? 35.060 2.205 4.790 1.00 95.00 459 PRO A N 1
ATOM 3443 C CA . PRO A 1 459 ? 35.872 1.039 5.144 1.00 95.00 459 PRO A CA 1
ATOM 3444 C C . PRO A 1 459 ? 35.505 0.451 6.515 1.00 95.00 459 PRO A C 1
ATOM 3446 O O . PRO A 1 459 ? 35.593 -0.764 6.696 1.00 95.00 459 PRO A O 1
ATOM 3449 N N . LYS A 1 460 ? 35.072 1.277 7.476 1.00 95.19 460 LYS A N 1
ATOM 3450 C CA . LYS A 1 460 ? 34.733 0.822 8.831 1.00 95.19 460 LYS A CA 1
ATOM 3451 C C . LYS A 1 460 ? 33.597 -0.206 8.832 1.00 95.19 460 LYS A C 1
ATOM 3453 O O . LYS A 1 460 ? 33.770 -1.277 9.409 1.00 95.19 460 LYS A O 1
ATOM 3458 N N . ILE A 1 461 ? 32.497 0.040 8.115 1.00 95.25 461 ILE A N 1
ATOM 3459 C CA . ILE A 1 461 ? 31.363 -0.898 8.099 1.00 95.25 461 ILE A CA 1
ATOM 3460 C C . ILE A 1 461 ? 31.747 -2.273 7.555 1.00 95.25 461 ILE A C 1
ATOM 3462 O O . ILE A 1 461 ? 31.302 -3.297 8.069 1.00 95.25 461 ILE A O 1
ATOM 3466 N N . HIS A 1 462 ? 32.620 -2.330 6.549 1.00 96.12 462 HIS A N 1
ATOM 3467 C CA . HIS A 1 462 ? 33.095 -3.597 5.997 1.00 96.12 462 HIS A CA 1
ATOM 3468 C C . HIS A 1 462 ? 34.026 -4.342 6.955 1.00 96.12 462 HIS A C 1
ATOM 3470 O O . HIS A 1 462 ? 33.989 -5.573 7.000 1.00 96.12 462 HIS A O 1
ATOM 3476 N N . TYR A 1 463 ? 34.829 -3.613 7.732 1.00 96.19 463 TYR A N 1
ATOM 3477 C CA . TYR A 1 463 ? 35.654 -4.189 8.791 1.00 96.19 463 TYR A CA 1
ATOM 3478 C C . TYR A 1 463 ? 34.795 -4.775 9.923 1.00 96.19 463 TYR A C 1
ATOM 3480 O O . TYR A 1 463 ? 35.107 -5.838 10.453 1.00 96.19 463 TYR A O 1
ATOM 3488 N N . GLU A 1 464 ? 33.696 -4.109 10.274 1.00 94.81 464 GLU A N 1
ATOM 3489 C CA . GLU A 1 464 ? 32.817 -4.509 11.379 1.00 94.81 464 GLU A CA 1
ATOM 3490 C C . GLU A 1 464 ? 31.787 -5.579 10.987 1.00 94.81 464 GLU A C 1
ATOM 3492 O O . GLU A 1 464 ? 31.365 -6.351 11.843 1.00 94.81 464 GLU A O 1
ATOM 3497 N N . THR A 1 465 ? 31.405 -5.667 9.707 1.00 94.44 465 THR A N 1
ATOM 3498 C CA . THR A 1 465 ? 30.303 -6.543 9.257 1.00 94.44 465 THR A CA 1
ATOM 3499 C C . THR A 1 465 ? 30.716 -7.532 8.167 1.00 94.44 465 THR A C 1
ATOM 3501 O O . THR A 1 465 ? 30.758 -8.737 8.406 1.00 94.44 465 THR A O 1
ATOM 3504 N N . THR A 1 466 ? 31.088 -7.060 6.975 1.00 94.88 466 THR A N 1
ATOM 3505 C CA . THR A 1 466 ? 31.398 -7.931 5.828 1.00 94.88 466 THR A CA 1
ATOM 3506 C C . THR A 1 466 ? 32.545 -8.899 6.121 1.00 94.88 466 THR A C 1
ATOM 3508 O O . THR A 1 466 ? 32.421 -10.087 5.831 1.00 94.88 466 THR A O 1
ATOM 3511 N N . GLY A 1 467 ? 33.639 -8.418 6.719 1.00 94.75 467 GLY A N 1
ATOM 3512 C CA . GLY A 1 467 ? 34.778 -9.251 7.112 1.00 94.75 467 GLY A CA 1
ATOM 3513 C C . GLY A 1 467 ? 34.386 -10.361 8.096 1.00 94.75 467 GLY A C 1
ATOM 3514 O O . GLY A 1 467 ? 34.608 -11.532 7.787 1.00 94.75 467 GLY A O 1
ATOM 3515 N N . PRO A 1 468 ? 33.748 -10.042 9.240 1.00 95.12 468 PRO A N 1
ATOM 3516 C CA . PRO A 1 468 ? 33.301 -11.052 10.199 1.00 95.12 468 PRO A CA 1
ATOM 3517 C C . PRO A 1 468 ? 32.276 -12.032 9.624 1.00 95.12 468 PRO A C 1
ATOM 3519 O O . PRO A 1 468 ? 32.339 -13.224 9.923 1.00 95.12 468 PRO A O 1
ATOM 3522 N N . GLU A 1 469 ? 31.364 -11.572 8.764 1.00 95.06 469 GLU A N 1
ATOM 3523 C CA . GLU A 1 469 ? 30.408 -12.446 8.079 1.00 95.06 469 GLU A CA 1
ATOM 3524 C C . GLU A 1 469 ? 31.112 -13.452 7.151 1.00 95.06 469 GLU A C 1
ATOM 3526 O O . GLU A 1 469 ? 30.764 -14.636 7.157 1.00 95.06 469 GLU A O 1
ATOM 3531 N N . ILE A 1 470 ? 32.109 -13.010 6.373 1.00 95.19 470 ILE A N 1
ATOM 3532 C CA . ILE A 1 470 ? 32.927 -13.887 5.515 1.00 95.19 470 ILE A CA 1
ATOM 3533 C C . ILE A 1 470 ? 33.710 -14.883 6.372 1.00 95.19 470 ILE A C 1
ATOM 3535 O O . ILE A 1 470 ? 33.670 -16.088 6.117 1.00 95.19 470 ILE A O 1
ATOM 3539 N N . TRP A 1 471 ? 34.377 -14.396 7.419 1.00 93.50 471 TRP A N 1
ATOM 3540 C CA . TRP A 1 471 ? 35.165 -15.225 8.329 1.00 93.50 471 TRP A CA 1
ATOM 3541 C C . TRP A 1 471 ? 34.314 -16.319 8.978 1.00 93.50 471 TRP A C 1
ATOM 3543 O O . TRP A 1 471 ? 34.666 -17.497 8.956 1.00 93.50 471 TRP A O 1
ATOM 3553 N N . LYS A 1 472 ? 33.135 -15.955 9.492 1.00 92.50 472 LYS A N 1
ATOM 3554 C CA . LYS A 1 472 ? 32.180 -16.904 10.072 1.00 92.50 472 LYS A CA 1
ATOM 3555 C C . LYS A 1 472 ? 31.700 -17.927 9.041 1.00 92.50 472 LYS A C 1
ATOM 3557 O O . LYS A 1 472 ? 31.699 -19.121 9.329 1.00 92.50 472 LYS A O 1
ATOM 3562 N N . SER A 1 473 ? 31.313 -17.475 7.847 1.00 92.31 473 SER A N 1
ATOM 3563 C CA . SER A 1 473 ? 30.743 -18.343 6.802 1.00 92.31 473 SER A CA 1
ATOM 3564 C C . SER A 1 473 ? 31.746 -19.374 6.282 1.00 92.31 473 SER A C 1
ATOM 3566 O O . SER A 1 473 ? 31.382 -20.512 6.004 1.00 92.31 473 SER A O 1
ATOM 3568 N N . THR A 1 474 ? 33.021 -18.994 6.213 1.00 91.38 474 THR A N 1
ATOM 3569 C CA . THR A 1 474 ? 34.131 -19.867 5.799 1.00 91.38 474 THR A CA 1
ATOM 3570 C C . THR A 1 474 ? 34.743 -20.657 6.955 1.00 91.38 474 THR A C 1
ATOM 3572 O O . THR A 1 474 ? 35.670 -21.437 6.744 1.00 91.38 474 THR A O 1
ATOM 3575 N N . ARG A 1 475 ? 34.243 -20.476 8.187 1.00 91.00 475 ARG A N 1
ATOM 3576 C CA . ARG A 1 475 ? 34.821 -21.046 9.418 1.00 91.00 475 ARG A CA 1
ATOM 3577 C C . ARG A 1 475 ? 36.310 -20.700 9.574 1.00 91.00 475 ARG A C 1
ATOM 3579 O O . ARG A 1 475 ? 37.105 -21.545 9.973 1.00 91.00 475 ARG A O 1
ATOM 3586 N N . GLY A 1 476 ? 36.671 -19.468 9.224 1.00 90.25 476 GLY A N 1
ATOM 3587 C CA . GLY A 1 476 ? 38.032 -18.939 9.294 1.00 90.25 476 GLY A CA 1
ATOM 3588 C C . GLY A 1 476 ? 38.973 -19.411 8.186 1.00 90.25 476 GLY A C 1
ATOM 3589 O O . GLY A 1 476 ? 40.179 -19.238 8.310 1.00 90.25 476 GLY A O 1
ATOM 3590 N N . LYS A 1 477 ? 38.453 -20.019 7.113 1.00 90.62 477 LYS A N 1
ATOM 3591 C CA . LYS A 1 477 ? 39.259 -20.511 5.988 1.00 90.62 477 LYS A CA 1
ATOM 3592 C C . LYS A 1 477 ? 39.212 -19.532 4.820 1.00 90.62 477 LYS A C 1
ATOM 3594 O O . LYS A 1 477 ? 38.399 -19.687 3.910 1.00 90.62 477 LYS A O 1
ATOM 3599 N N . VAL A 1 478 ? 40.062 -18.509 4.870 1.00 93.75 478 VAL A N 1
ATOM 3600 C CA . VAL A 1 478 ? 40.230 -17.543 3.776 1.00 93.75 478 VAL A CA 1
ATOM 3601 C C . VAL A 1 478 ? 41.713 -17.338 3.500 1.00 93.75 478 VAL A C 1
ATOM 3603 O O . VAL A 1 478 ? 42.376 -16.587 4.205 1.00 93.75 478 VAL A O 1
ATOM 3606 N N . ASP A 1 479 ? 42.219 -17.985 2.452 1.00 92.50 479 ASP A N 1
ATOM 3607 C CA . ASP A 1 479 ? 43.614 -17.833 2.018 1.00 92.50 479 ASP A CA 1
ATOM 3608 C C . ASP A 1 479 ? 43.793 -16.636 1.072 1.00 92.50 479 ASP A C 1
ATOM 3610 O O . ASP A 1 479 ? 44.808 -15.943 1.094 1.00 92.50 479 ASP A O 1
ATOM 3614 N N . ILE A 1 480 ? 42.784 -16.376 0.234 1.00 93.50 480 ILE A N 1
ATOM 3615 C CA . ILE A 1 480 ? 42.785 -15.310 -0.770 1.00 93.50 480 ILE A CA 1
ATOM 3616 C C . ILE A 1 480 ? 41.453 -14.565 -0.687 1.00 93.50 480 ILE A C 1
ATOM 3618 O O . ILE A 1 480 ? 40.385 -15.162 -0.825 1.00 93.50 480 ILE A O 1
ATOM 3622 N N . PHE A 1 481 ? 41.510 -13.246 -0.497 1.00 93.44 481 PHE A N 1
ATOM 3623 C CA . PHE A 1 481 ? 40.339 -12.375 -0.550 1.00 93.44 481 PHE A CA 1
ATOM 3624 C C . PHE A 1 481 ? 40.399 -11.481 -1.788 1.00 93.44 481 PHE A C 1
ATOM 3626 O O . PHE A 1 481 ? 41.354 -10.730 -1.979 1.00 93.44 481 PHE A O 1
ATOM 3633 N N . ILE A 1 482 ? 39.358 -11.552 -2.617 1.00 91.62 482 ILE A N 1
ATOM 3634 C CA . ILE A 1 482 ? 39.228 -10.765 -3.845 1.00 91.62 482 ILE A CA 1
ATOM 3635 C C . ILE A 1 482 ? 37.962 -9.922 -3.733 1.00 91.62 482 ILE A C 1
ATOM 3637 O O . ILE A 1 482 ? 36.880 -10.442 -3.462 1.00 91.62 482 ILE A O 1
ATOM 3641 N N . ALA A 1 483 ? 38.084 -8.619 -3.976 1.00 91.19 483 ALA A N 1
ATOM 3642 C CA . ALA A 1 483 ? 36.942 -7.726 -4.104 1.00 91.19 483 ALA A CA 1
ATOM 3643 C C . ALA A 1 483 ? 37.225 -6.640 -5.148 1.00 91.19 483 ALA A C 1
ATOM 3645 O O . ALA A 1 483 ? 38.362 -6.203 -5.321 1.00 91.19 483 ALA A O 1
ATOM 3646 N N . GLY A 1 484 ? 36.174 -6.201 -5.844 1.00 85.12 484 GLY A N 1
ATOM 3647 C CA . GLY A 1 484 ? 36.272 -5.106 -6.805 1.00 85.12 484 GLY A CA 1
ATOM 3648 C C . GLY A 1 484 ? 36.609 -3.779 -6.121 1.00 85.12 484 GLY A C 1
ATOM 3649 O O . GLY A 1 484 ? 36.058 -3.449 -5.067 1.00 85.12 484 GLY A O 1
ATOM 3650 N N . ILE A 1 485 ? 37.488 -2.992 -6.741 1.00 83.25 485 ILE A N 1
ATOM 3651 C CA . ILE A 1 485 ? 37.894 -1.678 -6.234 1.00 83.25 485 ILE A CA 1
ATOM 3652 C C . ILE A 1 485 ? 36.999 -0.611 -6.873 1.00 83.25 485 ILE A C 1
ATOM 3654 O O . ILE A 1 485 ? 37.211 -0.193 -8.004 1.00 83.25 485 ILE A O 1
ATOM 3658 N N . GLY A 1 486 ? 35.959 -0.208 -6.139 1.00 82.00 486 GLY A N 1
ATOM 3659 C CA . GLY A 1 486 ? 35.158 0.986 -6.436 1.00 82.00 486 GLY A CA 1
ATOM 3660 C C . GLY A 1 486 ? 35.518 2.109 -5.466 1.00 82.00 486 GLY A C 1
ATOM 3661 O O . GLY A 1 486 ? 36.576 2.712 -5.557 1.00 82.00 486 GLY A O 1
ATOM 3662 N N . THR A 1 487 ? 34.687 2.312 -4.442 1.00 82.62 487 THR A N 1
ATOM 3663 C CA . THR A 1 487 ? 34.945 3.250 -3.328 1.00 82.62 487 THR A CA 1
ATOM 3664 C C . THR A 1 487 ? 36.024 2.768 -2.338 1.00 82.62 487 THR A C 1
ATOM 3666 O O . THR A 1 487 ? 36.111 3.290 -1.233 1.00 82.62 487 THR A O 1
ATOM 3669 N N . GLY A 1 488 ? 36.771 1.704 -2.660 1.00 86.31 488 GLY A N 1
ATOM 3670 C CA . GLY A 1 488 ? 37.845 1.121 -1.836 1.00 86.31 488 GLY A CA 1
ATOM 3671 C C . GLY A 1 488 ? 37.439 0.434 -0.519 1.00 86.31 488 GLY A C 1
ATOM 3672 O O . GLY A 1 488 ? 38.182 -0.410 -0.022 1.00 86.31 488 GLY A O 1
ATOM 3673 N N . GLY A 1 489 ? 36.264 0.729 0.045 1.00 89.38 489 GLY A N 1
ATOM 3674 C CA . GLY A 1 489 ? 35.917 0.326 1.413 1.00 89.38 489 GLY A CA 1
ATOM 3675 C C . GLY A 1 489 ? 35.838 -1.177 1.663 1.00 89.38 489 GLY A C 1
ATOM 3676 O O . GLY A 1 489 ? 36.250 -1.629 2.726 1.00 89.38 489 GLY A O 1
ATOM 3677 N N . THR A 1 490 ? 35.366 -1.975 0.703 1.00 91.19 490 THR A N 1
ATOM 3678 C CA . THR A 1 490 ? 35.261 -3.434 0.882 1.00 91.19 490 THR A CA 1
ATOM 3679 C C . THR A 1 490 ? 36.635 -4.085 1.025 1.00 91.19 490 THR A C 1
ATOM 3681 O O . THR A 1 490 ? 36.844 -4.856 1.959 1.00 91.19 490 THR A O 1
ATOM 3684 N N . VAL A 1 491 ? 37.590 -3.735 0.154 1.00 92.00 491 VAL A N 1
ATOM 3685 C CA . VAL A 1 491 ? 38.969 -4.248 0.221 1.00 92.00 491 VAL A CA 1
ATOM 3686 C C . VAL A 1 491 ? 39.658 -3.751 1.491 1.00 92.00 491 VAL A C 1
ATOM 3688 O O . VAL A 1 491 ? 40.183 -4.556 2.256 1.00 92.00 491 VAL A O 1
ATOM 3691 N N . THR A 1 492 ? 39.597 -2.445 1.764 1.00 91.81 492 THR A N 1
ATOM 3692 C CA . THR A 1 492 ? 40.261 -1.844 2.930 1.00 91.81 492 THR A CA 1
ATOM 3693 C C . THR A 1 492 ? 39.672 -2.330 4.252 1.00 91.81 492 THR A C 1
ATOM 3695 O O . THR A 1 492 ? 40.413 -2.579 5.194 1.00 91.81 492 THR A O 1
ATOM 3698 N N . GLY A 1 493 ? 38.352 -2.463 4.350 1.00 93.75 493 GLY A N 1
ATOM 3699 C CA . GLY A 1 493 ? 37.665 -2.861 5.573 1.00 93.75 493 GLY A CA 1
ATOM 3700 C C . GLY A 1 493 ? 37.668 -4.367 5.793 1.00 93.75 493 GLY A C 1
ATOM 3701 O O . GLY A 1 493 ? 38.299 -4.865 6.726 1.00 93.75 493 GLY A O 1
ATOM 3702 N N . ALA A 1 494 ? 36.972 -5.105 4.924 1.00 93.25 494 ALA A N 1
ATOM 3703 C CA . ALA A 1 494 ? 36.820 -6.550 5.078 1.00 93.25 494 ALA A CA 1
ATOM 3704 C C . ALA A 1 494 ? 38.166 -7.270 4.934 1.00 93.25 494 ALA A C 1
ATOM 3706 O O . ALA A 1 494 ? 38.453 -8.158 5.730 1.00 93.25 494 ALA A O 1
ATOM 3707 N N . GLY A 1 495 ? 39.016 -6.839 3.994 1.00 92.31 495 GLY A N 1
ATOM 3708 C CA . GLY A 1 495 ? 40.355 -7.405 3.812 1.00 92.31 495 GLY A CA 1
ATOM 3709 C C . GLY A 1 495 ? 41.219 -7.268 5.066 1.00 92.31 495 GLY A C 1
ATOM 3710 O O . GLY A 1 495 ? 41.746 -8.267 5.549 1.00 92.31 495 GLY A O 1
ATOM 3711 N N . ARG A 1 496 ? 41.278 -6.070 5.672 1.00 92.38 496 ARG A N 1
ATOM 3712 C CA . ARG A 1 496 ? 41.991 -5.868 6.949 1.00 92.38 496 ARG A CA 1
ATOM 3713 C C . ARG A 1 496 ? 41.418 -6.716 8.078 1.00 92.38 496 ARG A C 1
ATOM 3715 O O . ARG A 1 496 ? 42.177 -7.191 8.914 1.00 92.38 496 ARG A O 1
ATOM 3722 N N . ARG A 1 497 ? 40.093 -6.888 8.134 1.00 92.94 497 ARG A N 1
ATOM 3723 C CA . ARG A 1 497 ? 39.471 -7.696 9.188 1.00 92.94 497 ARG A CA 1
ATOM 3724 C C . ARG A 1 497 ? 39.768 -9.180 9.035 1.00 92.94 497 ARG A C 1
ATOM 3726 O O . ARG A 1 497 ? 39.977 -9.827 10.046 1.00 92.94 497 ARG A O 1
ATOM 3733 N N . ILE A 1 498 ? 39.754 -9.699 7.809 1.00 91.06 498 ILE A N 1
ATOM 3734 C CA . ILE A 1 498 ? 40.052 -11.107 7.507 1.00 91.06 498 ILE A CA 1
ATOM 3735 C C . ILE A 1 498 ? 41.520 -11.431 7.817 1.00 91.06 498 ILE A C 1
ATOM 3737 O O . ILE A 1 498 ? 41.821 -12.533 8.252 1.00 91.06 498 ILE A O 1
ATOM 3741 N N . GLN A 1 499 ? 42.426 -10.468 7.632 1.00 87.50 499 GLN A N 1
ATOM 3742 C CA . GLN A 1 499 ? 43.846 -10.622 7.964 1.00 87.50 499 GLN A CA 1
ATOM 3743 C C . GLN A 1 499 ? 44.151 -10.588 9.474 1.00 87.50 499 GLN A C 1
ATOM 3745 O O . GLN A 1 499 ? 45.266 -10.936 9.857 1.00 87.50 499 GLN A O 1
ATOM 3750 N N . LYS A 1 500 ? 43.206 -10.139 10.313 1.00 86.00 500 LYS A N 1
ATOM 3751 C CA . LYS A 1 500 ? 43.363 -9.991 11.768 1.00 86.00 500 LYS A CA 1
ATOM 3752 C C . LYS A 1 500 ? 42.591 -11.061 12.524 1.00 86.00 500 LYS A C 1
ATOM 3754 O O . LYS A 1 500 ? 43.217 -11.689 13.402 1.00 86.00 500 LYS A O 1
#

Organism: Solanum verrucosum (NCBI:txid315347)

Solvent-accessible surface area (backbone atoms only — not comparable to full-atom values): 26408 Å² total; per-residue (Å²): 131,83,85,72,77,89,70,68,92,50,76,75,71,54,50,59,92,53,58,71,45,72,62,63,67,84,48,69,85,41,41,23,49,42,32,36,36,34,26,30,67,25,85,85,29,20,53,31,40,51,36,29,46,30,44,51,50,53,32,42,79,69,66,76,44,46,65,81,62,24,32,40,34,44,84,42,84,54,61,53,44,49,21,36,19,51,49,26,52,76,58,47,34,50,37,40,34,36,32,46,62,83,58,60,68,67,61,53,49,55,32,44,75,38,64,32,45,77,46,73,40,66,60,90,47,50,68,64,47,48,53,52,51,50,48,55,48,50,79,73,34,82,60,49,45,74,61,51,75,37,60,31,65,38,32,19,46,42,18,33,73,40,57,18,51,49,52,39,58,79,49,73,68,56,62,41,32,41,39,28,58,30,35,42,21,17,60,47,29,10,18,40,50,42,44,32,74,75,38,72,82,40,40,23,34,37,31,31,34,54,46,26,22,56,93,79,72,46,55,86,48,85,73,71,44,61,76,34,41,71,81,65,86,35,73,33,38,57,66,87,66,46,78,44,73,46,69,37,43,47,66,58,9,40,53,38,22,53,45,35,32,77,58,68,69,44,61,43,28,42,40,24,10,30,30,51,48,52,48,50,62,56,19,51,36,77,95,31,54,80,36,30,33,41,30,43,28,47,27,33,21,76,83,40,67,90,38,80,81,36,33,54,60,45,56,73,57,56,62,94,55,57,70,44,77,59,61,80,92,47,65,90,52,94,61,91,48,68,47,72,41,38,57,70,29,85,82,46,31,64,31,39,56,33,31,47,28,45,54,50,52,35,41,76,71,67,76,46,46,68,77,66,26,33,41,31,42,80,39,76,51,63,48,30,46,21,35,21,52,49,26,49,45,58,47,32,51,35,38,30,39,39,49,63,82,58,60,69,66,52,56,50,54,33,44,74,41,62,29,46,78,45,74,33,63,57,91,47,51,69,61,43,46,53,53,51,50,51,58,48,50,78,73,34,80,59,49,42,74,61,45,70,81,77,34,65,37,31,25,46,43,19,32,72,42,56,12,51,52,51,35,60,74,48,71,67,67,72,94,76,89,84,71,82,82,74,73,46,18,59,49,61,8,16,48,53,40,64,76,103

Radius of gyration: 26.37 Å; Cα contacts (8 Å, |Δi|>4): 987; chains: 1; bounding box: 78×58×58 Å

InterPro domains:
  IPR001216 Cysteine synthase/cystathionine beta-synthase, pyridoxal-phosphate attachment site [PS00901] (37-55)
  IPR001216 Cysteine synthase/cystathionine beta-synthase, pyridoxal-phosphate attachment site [PS00901] (340-358)
  IPR001926 Tryptophan synthase beta chain-like, PALP domain [PF00291] (11-298)
  IPR001926 Tryptophan synthase beta chain-like, PALP domain [PF00291] (316-499)
  IPR005856 Cysteine synthase [TIGR01136] (12-310)
  IPR005859 Cysteine synthase CysK [TIGR01139] (12-310)
  IPR036052 Tryptophan synthase beta chain-like, PALP domain superfamily [G3DSA:3.40.50.1100] (13-306)
  IPR036052 Tryptophan synthase beta chain-like, PALP domain superfamily [G3DSA:3.40.50.1100] (49-151)
  IPR036052 Tryptophan synthase beta chain-like, PALP domain superfamily [G3DSA:3.40.50.1100] (313-428)
  IPR036052 Tryptophan synthase beta chain-like, PALP domain superfamily [G3DSA:3.40.50.1100] (429-500)
  IPR036052 Tryptophan synthase beta chain-like, PALP domain superfamily [SSF53686] (7-312)
  IPR036052 Tryptophan synthase beta chain-like, PALP domain superfamily [SSF53686] (315-498)
  IPR050214 Cysteine synthase/Cystathionine beta-synthase [PTHR10314] (7-316)

pLDDT: mean 93.18, std 6.6, range [46.44, 98.94]

Foldseek 3Di:
DPPDPPDDPDLLSQAALAAKDWDDQLLPQFLATEIERQCCPRPLRFPLLLLLSLLVVVCVVVVLADAPQAEEEEEDQDDNLLSVLQVCLGRRHAYEYEYEPPHDPVSVVSSVVSVHHYDYFHCVCPPVRRVVVRVVCVVVPPNYDYSQLLAHLSLLQSLLVGVLVSVCVNCVNQAQEEEEEAQSQSNLNRNLVNNCVSPVNRAGEYEAEPQQPVVVVDDHGDAQQPRHRNNDRGNNRDPVSHPYYHYDHRVQLLVQQVCCCVPVVAAAGSRQSRQVSRVSVVRNDPVCRHGYYYTYRGGGNVVCCLDLSCLLVLLVVFALFAKAWDDPVCVPPPDTDIDGQQCPRSLRHPLLLLLSLLVVVCVVVVLDDAPQAAEEEADLDVNLLSNLSVCLNRRHAYEYEYEPPDDPVSVVSSVSSVHHYHYFHVVCPPVRRVVVVVVCVVPPPRYDYSYLLPNPSLLQSLQVGVLVSVCVNCVLDDPDDDDDDDSNNNCNRNVVNSVD

Nearest PDB structures (foldseek):
  7n2t-assembly1_A-2  TM=9.855E-01  e=4.123E-48  Citrullus lanatus
  4aec-assembly1_B  TM=9.949E-01  e=3.594E-47  Arabidopsis thaliana
  3vc3-assembly3_E  TM=9.545E-01  e=5.336E-43  Glycine max
  8b9y-assembly2_D  TM=9.872E-01  e=1.015E-39  Trypanosoma cruzi
  8b9y-assembly1_B  TM=9.745E-01  e=7.277E-40  Trypanosoma cruzi

Secondary structure (DSSP, 8-state):
------S-SSGGGGSS---EEE--STTTT-SSEEEEEEGGGSTTSBTHHHHHHHHHHHHHHTTS--TTT-EEEEE-SSHHHHHHHHHHHHHT-EEEEEEETTS-HHHHHHHHHTT-EEEEEPGGGHHHHHHHHHHHHHHHSTTEEE--TTT-THHHHHIIIIIHHHHHHHTTT---EEEEE-SSSHHHHHHHHHHHHH-TT-EEEEEEEGGG-GGGT--------TTS--SS--TT--STT-SEEEEE-HHHHHHHHHHIIIII---B-HHHHHHHHHHHHHHTSGGGTT-EEEEEE-BBGGGGTTSGGGHHHHHHT-S---EEEE-STTTT-SS-EEEE-GGGSTTSSTHHHHHHHHHHHHHHTTS--TTT-EEEE---SHHHHHHHHHHHHHT-EEEEEEETTS-HHHHHHHHHTT-EEEEE-GGGHHHHHHHHHHHHHHHSTTEEE--TTT-THHHHHIIIIIHHHHHHHTTT--S------SSSHHIIIIIHHHT-